Protein 1DVR (pdb70)

CATH classification: 3.40.50.300

InterPro domains:
  IPR000850 Adenylate kinase/UMP-CMP kinase [MF_00235] (7-220)
  IPR000850 Adenylate kinase/UMP-CMP kinase [PR00094] (10-23)
  IPR000850 Adenylate kinase/UMP-CMP kinase [PR00094] (38-52)
  IPR000850 Adenylate kinase/UMP-CMP kinase [PR00094] (88-104)
  IPR000850 Adenylate kinase/UMP-CMP kinase [PR00094] (167-182)
  IPR000850 Adenylate kinase/UMP-CMP kinase [PR00094] (184-198)
  IPR000850 Adenylate kinase/UMP-CMP kinase [PTHR23359] (5-216)
  IPR000850 Adenylate kinase/UMP-CMP kinase [cd01428] (8-211)
  IPR006259 Adenylate kinase subfamily [TIGR01351] (8-218)
  IPR007862 Adenylate kinase, active site lid domain [PF05191] (134-169)
  IPR027417 P-loop containing nucleoside triphosphate hydrolase [G3DSA:3.40.50.300] (1-221)
  IPR027417 P-loop containing nucleoside triphosphate hydrolase [SSF52540] (10-217)
  IPR028587 Adenylate kinase 2 [MF_03168] (1-222)
  IPR033690 Adenylate kinase, conserved site [PS00113] (88-99)

Secondary structure (DSSP, 8-state):
--S--EEEEE--TTSSHHHHHHHHHHHH--EEEEHHHHHHHHHHHT-HHHHHHHHHGGGT----SHHHHHHHHHHHHH-GGGGT-EEEES---SHHHHHHHHHHHHHHT---SEEEEEE--HHHHHHHHHTEEEETTTTEEEETTTB--SBTTB-TTT-PBPB--S---HHHHHHHHHHHHHHHHHHHHHHHHTT-EEEEETTS-HHHHHHHHHHHTT--/--S-EEEEEE--TTS-HHHHHHHHHHHHT-EEEEHHHHHHHHHHTT-HHHHHHHHHHTTT----HHHHHHHHHHHHHH-GGGBTEEEEES---SHHHHHHHHHHHHHHT----EEEEEE--HHHHHHHGGGEEE-TTT--EEETTTB--SBTTB-TTT-PBPB--TT-SHHHHHHHHHHHHHHHHHHHHHHHHTT-EEEEETTS-HHHHHHHHHHHT---

Foldseek 3Di:
DLQFFAEEEAEDPLLQCPVLVVVNCVSRVAAEAELVVLQCVCLVVPDVLVVVQCVACVVVHDRDLCSRLVSVVCCCVPPPSPPRYYYHYDPDQAVVSVVSNQVVCVVVVHGHQAYEYRDDDLVVSLQSLQQWKADVVVGDIAGVPQGNEPDPQAHNPPRDGIHNPRPNDDPVSSVVSVVSCVRCVVVQVVCVVVVHYDYFHSPDRDVVRNVRVVVRSVSD/DFLAAAEEEAEAPQLQPLPQLVVVCVRSVAAEDEQVVLLVVLLVVVDPLNVVQVVQVVVPHHRDLVSSLVSVVVCCVDPPRNPRHYYYYPDDQAPVSLVVNQVVCVVVVNHHQAYEYEDDDVVLRQVQLLFKWAPVPPRRIAGCPQGNAPDDQADNPPRDGTDRDPCSHNVNSVVRVVVRCVRCPVVLVVCVVVPRYDYFHSSDRSVVSNVRVVVSRPRD

Organism: Saccharomyces cerevisiae (strain ATCC 204508 / S288c) (NCBI:txid559292)

Nearest PDB structures (foldseek):
  1dvr-assembly1_B  TM=9.860E-01  e=8.230E-38  Saccharomyces cerevisiae
  3aky-assembly1_A  TM=8.533E-01  e=1.319E-36  Saccharomyces cerevisiae
  2aky-assembly1_A  TM=8.482E-01  e=8.208E-36  Saccharomyces cerevisiae
  2ak2-assembly1_A  TM=9.028E-01  e=6.946E-29  Bos taurus
  3tlx-assembly1_A  TM=8.390E-01  e=1.833E-23  Plasmodium falciparum

Structure (mmCIF, N/CA/C/O backbone):
data_1DVR
#
_entry.id   1DVR
#
_cell.length_a   47.800
_cell.length_b   73.400
_cell.length_c   118.800
_cell.angle_alpha   90.00
_cell.angle_beta   90.00
_cell.angle_gamma   90.00
#
_symmetry.space_group_name_H-M   'P 21 21 21'
#
loop_
_entity.id
_entity.type
_entity.pdbx_description
1 polymer 'ADENYLATE KINASE'
2 non-polymer 'PHOSPHODIFLUOROMETHYLPHOSPHONIC ACID-ADENYLATE ESTER'
3 water water
#
loop_
_atom_site.group_PDB
_atom_site.id
_atom_site.type_symbol
_atom_site.label_atom_id
_atom_site.label_alt_id
_atom_site.label_comp_id
_atom_site.label_asym_id
_atom_site.label_entity_id
_atom_site.label_seq_id
_atom_site.pdbx_PDB_ins_code
_atom_site.Cartn_x
_atom_site.Cartn_y
_atom_site.Cartn_z
_atom_site.occupancy
_atom_site.B_iso_or_equiv
_atom_site.auth_seq_id
_atom_site.auth_comp_id
_atom_site.auth_asym_id
_atom_site.auth_atom_id
_atom_site.pdbx_PDB_model_num
ATOM 1 N N . SER A 1 1 ? 50.711 50.242 -19.175 1.00 56.45 1 SER A N 1
ATOM 2 C CA . SER A 1 1 ? 49.891 51.214 -19.951 1.00 54.94 1 SER A CA 1
ATOM 3 C C . SER A 1 1 ? 49.578 50.582 -21.308 1.00 54.77 1 SER A C 1
ATOM 4 O O . SER A 1 1 ? 50.066 49.481 -21.610 1.00 55.83 1 SER A O 1
ATOM 7 N N . SER A 1 2 ? 48.752 51.271 -22.097 1.00 51.22 2 SER A N 1
ATOM 8 C CA . SER A 1 2 ? 48.316 50.819 -23.416 1.00 45.67 2 SER A CA 1
ATOM 9 C C . SER A 1 2 ? 47.416 49.596 -23.344 1.00 40.67 2 SER A C 1
ATOM 10 O O . SER A 1 2 ? 46.263 49.669 -23.735 1.00 41.68 2 SER A O 1
ATOM 13 N N . GLU A 1 3 ? 47.911 48.490 -22.813 1.00 38.23 3 GLU A N 1
ATOM 14 C CA . GLU A 1 3 ? 47.074 47.308 -22.685 1.00 40.60 3 GLU A CA 1
ATOM 15 C C . GLU A 1 3 ? 46.949 46.859 -21.198 1.00 38.31 3 GLU A C 1
ATOM 16 O O . GLU A 1 3 ? 47.088 45.679 -20.860 1.00 39.40 3 GLU A O 1
ATOM 22 N N . SER A 1 4 ? 46.653 47.821 -20.324 1.00 34.45 4 SER A N 1
ATOM 23 C CA . SER A 1 4 ? 46.475 47.582 -18.886 1.00 30.46 4 SER A CA 1
ATOM 24 C C . SER A 1 4 ? 45.345 48.534 -18.466 1.00 24.85 4 SER A C 1
ATOM 25 O O . SER A 1 4 ? 45.335 49.684 -18.900 1.00 20.96 4 SER A O 1
ATOM 28 N N . ILE A 1 5 ? 44.404 48.079 -17.638 1.00 22.17 5 ILE A N 1
ATOM 29 C CA . ILE A 1 5 ? 43.308 48.962 -17.213 1.00 19.38 5 ILE A CA 1
ATOM 30 C C . ILE A 1 5 ? 42.765 48.682 -15.804 1.00 14.96 5 ILE A C 1
ATOM 31 O O . ILE A 1 5 ? 42.700 47.539 -15.374 1.00 10.88 5 ILE A O 1
ATOM 36 N N . ARG A 1 6 ? 42.434 49.750 -15.083 1.00 13.15 6 ARG A N 1
ATOM 37 C CA . ARG A 1 6 ? 41.841 49.660 -13.751 1.00 13.66 6 ARG A CA 1
ATOM 38 C C . ARG A 1 6 ? 40.684 50.624 -13.895 1.00 14.24 6 ARG A C 1
ATOM 39 O O . ARG A 1 6 ? 40.882 51.826 -14.083 1.00 9.16 6 ARG A O 1
ATOM 47 N N . MET A 1 7 ? 39.479 50.067 -13.865 1.00 16.76 7 MET A N 1
ATOM 48 C CA . MET A 1 7 ? 38.258 50.828 -14.054 1.00 18.57 7 MET A CA 1
ATOM 49 C C . MET A 1 7 ? 37.033 50.213 -13.372 1.00 16.47 7 MET A C 1
ATOM 50 O O . MET A 1 7 ? 37.040 49.062 -12.923 1.00 12.76 7 MET A O 1
ATOM 55 N N . VAL A 1 8 ? 35.964 50.997 -13.396 1.00 16.18 8 VAL A N 1
ATOM 56 C CA . VAL A 1 8 ? 34.672 50.639 -12.844 1.00 16.75 8 VAL A CA 1
ATOM 57 C C . VAL A 1 8 ? 33.721 50.670 -14.049 1.00 14.30 8 VAL A C 1
ATOM 58 O O . VAL A 1 8 ? 33.917 51.480 -14.950 1.00 15.67 8 VAL A O 1
ATOM 62 N N . LEU A 1 9 ? 32.740 49.771 -14.101 1.00 14.87 9 LEU A N 1
ATOM 63 C CA . LEU A 1 9 ? 31.752 49.747 -15.195 1.00 13.95 9 LEU A CA 1
ATOM 64 C C . LEU A 1 9 ? 30.394 49.936 -14.520 1.00 13.45 9 LEU A C 1
ATOM 65 O O . LEU A 1 9 ? 29.866 49.000 -13.933 1.00 19.16 9 LEU A O 1
ATOM 70 N N . ILE A 1 10 ? 29.837 51.141 -14.575 1.00 13.79 10 ILE A N 1
ATOM 71 C CA . ILE A 1 10 ? 28.557 51.399 -13.936 1.00 14.44 10 ILE A CA 1
ATOM 72 C C . ILE A 1 10 ? 27.459 51.639 -14.963 1.00 14.91 10 ILE A C 1
ATOM 73 O O . ILE A 1 10 ? 27.719 52.134 -16.053 1.00 18.41 10 ILE A O 1
ATOM 78 N N . GLY A 1 11 ? 26.243 51.239 -14.626 1.00 11.42 11 GLY A N 1
ATOM 79 C CA . GLY A 1 11 ? 25.141 51.401 -15.535 1.00 11.40 11 GLY A CA 1
ATOM 80 C C . GLY A 1 11 ? 23.987 50.550 -15.060 1.00 13.26 11 GLY A C 1
ATOM 81 O O . GLY A 1 11 ? 24.202 49.481 -14.492 1.00 11.26 11 GLY A O 1
ATOM 82 N N . PRO A 1 12 ? 22.747 50.972 -15.356 1.00 15.13 12 PRO A N 1
ATOM 83 C CA . PRO A 1 12 ? 21.477 50.324 -14.999 1.00 16.32 12 PRO A CA 1
ATOM 84 C C . PRO A 1 12 ? 21.316 48.882 -15.482 1.00 17.04 12 PRO A C 1
ATOM 85 O O . PRO A 1 12 ? 21.931 48.474 -16.463 1.00 16.56 12 PRO A O 1
ATOM 89 N N . PRO A 1 13 ? 20.515 48.073 -14.765 1.00 18.32 13 PRO A N 1
ATOM 90 C CA . PRO A 1 13 ? 20.352 46.708 -15.252 1.00 15.65 13 PRO A CA 1
ATOM 91 C C . PRO A 1 13 ? 19.699 46.838 -16.624 1.00 16.56 13 PRO A C 1
ATOM 92 O O . PRO A 1 13 ? 18.958 47.779 -16.890 1.00 14.43 13 PRO A O 1
ATOM 96 N N . GLY A 1 14 ? 20.004 45.905 -17.502 1.00 18.34 14 GLY A N 1
ATOM 97 C CA . GLY A 1 14 ? 19.493 45.964 -18.852 1.00 19.87 14 GLY A CA 1
ATOM 98 C C . GLY A 1 14 ? 20.321 46.909 -19.714 1.00 19.71 14 GLY A C 1
ATOM 99 O O . GLY A 1 14 ? 20.043 47.035 -20.898 1.00 21.33 14 GLY A O 1
ATOM 100 N N . ALA A 1 15 ? 21.353 47.541 -19.147 1.00 18.22 15 ALA A N 1
ATOM 101 C CA . ALA A 1 15 ? 22.194 48.479 -19.895 1.00 14.46 15 ALA A CA 1
ATOM 102 C C . ALA A 1 15 ? 23.219 47.814 -20.800 1.00 14.88 15 ALA A C 1
ATOM 103 O O . ALA A 1 15 ? 23.569 48.350 -21.856 1.00 17.55 15 ALA A O 1
ATOM 105 N N . GLY A 1 16 ? 23.746 46.678 -20.378 1.00 10.88 16 GLY A N 1
ATOM 106 C CA . GLY A 1 16 ? 24.717 46.006 -21.215 1.00 7.32 16 GLY A CA 1
ATOM 107 C C . GLY A 1 16 ? 26.077 45.750 -20.616 1.00 8.46 16 GLY A C 1
ATOM 108 O O . GLY A 1 16 ? 27.021 45.406 -21.349 1.00 10.13 16 GLY A O 1
ATOM 109 N N . LYS A 1 17 ? 26.193 45.875 -19.298 1.00 9.29 17 LYS A N 1
ATOM 110 C CA . LYS A 1 17 ? 27.476 45.649 -18.635 1.00 11.52 17 LYS A CA 1
ATOM 111 C C . LYS A 1 17 ? 28.025 44.245 -18.898 1.00 11.83 17 LYS A C 1
ATOM 112 O O . LYS A 1 17 ? 29.219 44.089 -19.207 1.00 11.88 17 LYS A O 1
ATOM 118 N N . GLY A 1 18 ? 27.169 43.232 -18.777 1.00 10.65 18 GLY A N 1
ATOM 119 C CA . GLY A 1 18 ? 27.614 41.868 -19.026 1.00 12.99 18 GLY A CA 1
ATOM 120 C C . GLY A 1 18 ? 28.044 41.562 -20.462 1.00 14.24 18 GLY A C 1
ATOM 121 O O . GLY A 1 18 ? 28.942 40.752 -20.683 1.00 16.35 18 GLY A O 1
ATOM 122 N N . THR A 1 19 ? 27.379 42.189 -21.432 1.00 13.72 19 THR A N 1
ATOM 123 C CA . THR A 1 19 ? 27.637 42.012 -22.862 1.00 11.41 19 THR A CA 1
ATOM 124 C C . THR A 1 19 ? 28.959 42.631 -23.334 1.00 8.40 19 THR A C 1
ATOM 125 O O . THR A 1 19 ? 29.605 42.099 -24.215 1.00 11.96 19 THR A O 1
ATOM 129 N N . GLN A 1 20 ? 29.348 43.743 -22.728 1.00 7.63 20 GLN A N 1
ATOM 130 C CA . GLN A 1 20 ? 30.591 44.445 -23.045 1.00 11.43 20 GLN A CA 1
ATOM 131 C C . GLN A 1 20 ? 31.807 43.990 -22.213 1.00 15.20 20 GLN A C 1
ATOM 132 O O . GLN A 1 20 ? 32.951 44.094 -22.674 1.00 15.43 20 GLN A O 1
ATOM 138 N N . ALA A 1 21 ? 31.569 43.512 -20.987 1.00 17.66 21 ALA A N 1
ATOM 139 C CA . ALA A 1 21 ? 32.633 43.066 -20.082 1.00 16.24 21 ALA A CA 1
ATOM 140 C C . ALA A 1 21 ? 33.665 42.130 -20.699 1.00 16.15 21 ALA A C 1
ATOM 141 O O . ALA A 1 21 ? 34.851 42.213 -20.368 1.00 18.60 21 ALA A O 1
ATOM 143 N N . PRO A 1 22 ? 33.233 41.185 -21.547 1.00 15.51 22 PRO A N 1
ATOM 144 C CA . PRO A 1 22 ? 34.260 40.323 -22.126 1.00 16.96 22 PRO A CA 1
ATOM 145 C C . PRO A 1 22 ? 35.181 40.999 -23.177 1.00 22.08 22 PRO A C 1
ATOM 146 O O . PRO A 1 22 ? 36.304 40.547 -23.408 1.00 22.92 22 PRO A O 1
ATOM 150 N N . ASN A 1 23 ? 34.728 42.082 -23.805 1.00 24.52 23 ASN A N 1
ATOM 151 C CA . ASN A 1 23 ? 35.563 42.765 -24.802 1.00 24.75 23 ASN A CA 1
ATOM 152 C C . ASN A 1 23 ? 36.703 43.364 -24.047 1.00 25.42 23 ASN A C 1
ATOM 153 O O . ASN A 1 23 ? 37.866 43.197 -24.407 1.00 24.78 23 ASN A O 1
ATOM 158 N N . LEU A 1 24 ? 36.329 44.082 -22.993 1.00 25.65 24 LEU A N 1
ATOM 159 C CA . LEU A 1 24 ? 37.265 44.750 -22.096 1.00 25.42 24 LEU A CA 1
ATOM 160 C C . LEU A 1 24 ? 38.287 43.743 -21.605 1.00 21.96 24 LEU A C 1
ATOM 161 O O . LEU A 1 24 ? 39.432 44.091 -21.356 1.00 20.69 24 LEU A O 1
ATOM 166 N N . GLN A 1 25 ? 37.848 42.501 -21.439 1.00 22.01 25 GLN A N 1
ATOM 167 C CA . GLN A 1 25 ? 38.723 41.439 -20.979 1.00 19.92 25 GLN A CA 1
ATOM 168 C C . GLN A 1 25 ? 39.694 41.043 -22.066 1.00 19.38 25 GLN A C 1
ATOM 169 O O . GLN A 1 25 ? 40.847 40.754 -21.769 1.00 21.80 25 GLN A O 1
ATOM 175 N N . GLU A 1 26 ? 39.218 40.985 -23.309 1.00 18.31 26 GLU A N 1
ATOM 176 C CA . GLU A 1 26 ? 40.049 40.636 -24.457 1.00 17.81 26 GLU A CA 1
ATOM 177 C C . GLU A 1 26 ? 41.081 41.706 -24.683 1.00 16.32 26 GLU A C 1
ATOM 178 O O . GLU A 1 26 ? 42.282 41.476 -24.697 1.00 20.14 26 GLU A O 1
ATOM 184 N N . ARG A 1 27 ? 40.582 42.906 -24.817 1.00 13.29 27 ARG A N 1
ATOM 185 C CA . ARG A 1 27 ? 41.414 44.050 -25.050 1.00 15.89 27 ARG A CA 1
ATOM 186 C C . ARG A 1 27 ? 42.493 44.238 -23.998 1.00 18.34 27 ARG A C 1
ATOM 187 O O . ARG A 1 27 ? 43.636 44.456 -24.348 1.00 25.38 27 ARG A O 1
ATOM 195 N N . PHE A 1 28 ? 42.135 44.129 -22.723 1.00 19.78 28 PHE A N 1
ATOM 196 C CA . PHE A 1 28 ? 43.066 44.391 -21.620 1.00 22.79 28 PHE A CA 1
ATOM 197 C C . PHE A 1 28 ? 43.632 43.200 -20.870 1.00 25.70 28 PHE A C 1
ATOM 198 O O . PHE A 1 28 ? 44.608 43.346 -20.126 1.00 27.02 28 PHE A O 1
ATOM 206 N N . HIS A 1 29 ? 43.026 42.032 -21.065 1.00 28.73 29 HIS A N 1
ATOM 207 C CA . HIS A 1 29 ? 43.475 40.796 -20.421 1.00 31.21 29 HIS A CA 1
ATOM 208 C C . HIS A 1 29 ? 43.421 40.904 -18.899 1.00 33.14 29 HIS A C 1
ATOM 209 O O . HIS A 1 29 ? 44.154 40.202 -18.178 1.00 34.58 29 HIS A O 1
ATOM 216 N N . ALA A 1 30 ? 42.523 41.770 -18.424 1.00 31.77 30 ALA A N 1
ATOM 217 C CA . ALA A 1 30 ? 42.334 42.025 -16.994 1.00 28.36 30 ALA A CA 1
ATOM 218 C C . ALA A 1 30 ? 41.195 41.189 -16.388 1.00 24.48 30 ALA A C 1
ATOM 219 O O . ALA A 1 30 ? 40.502 40.457 -17.086 1.00 27.27 30 ALA A O 1
ATOM 221 N N . ALA A 1 31 ? 40.997 41.309 -15.088 1.00 22.37 31 ALA A N 1
ATOM 222 C CA . ALA A 1 31 ? 39.964 40.542 -14.417 1.00 20.75 31 ALA A CA 1
ATOM 223 C C . ALA A 1 31 ? 38.644 41.247 -14.333 1.00 18.59 31 ALA A C 1
ATOM 224 O O . ALA A 1 31 ? 38.568 42.459 -14.197 1.00 21.81 31 ALA A O 1
ATOM 226 N N . HIS A 1 32 ? 37.595 40.450 -14.373 1.00 19.02 32 HIS A N 1
ATOM 227 C CA . HIS A 1 32 ? 36.249 40.947 -14.259 1.00 18.19 32 HIS A CA 1
ATOM 228 C C . HIS A 1 32 ? 35.870 40.749 -12.780 1.00 18.53 32 HIS A C 1
ATOM 229 O O . HIS A 1 32 ? 35.824 39.622 -12.284 1.00 21.81 32 HIS A O 1
ATOM 236 N N . LEU A 1 33 ? 35.666 41.838 -12.059 1.00 13.54 33 LEU A N 1
ATOM 237 C CA . LEU A 1 33 ? 35.293 41.741 -10.672 1.00 11.79 33 LEU A CA 1
ATOM 238 C C . LEU A 1 33 ? 33.826 42.105 -10.494 1.00 8.10 33 LEU A C 1
ATOM 239 O O . LEU A 1 33 ? 33.420 43.224 -10.745 1.00 9.26 33 LEU A O 1
ATOM 244 N N . ALA A 1 34 ? 33.021 41.135 -10.117 1.00 10.09 34 ALA A N 1
ATOM 245 C CA . ALA A 1 34 ? 31.608 41.384 -9.878 1.00 13.38 34 ALA A CA 1
ATOM 246 C C . ALA A 1 34 ? 31.513 41.097 -8.395 1.00 16.15 34 ALA A C 1
ATOM 247 O O . ALA A 1 34 ? 31.776 39.971 -7.974 1.00 17.23 34 ALA A O 1
ATOM 249 N N . THR A 1 35 ? 31.232 42.118 -7.592 1.00 21.10 35 THR A N 1
ATOM 250 C CA . THR A 1 35 ? 31.175 41.927 -6.141 1.00 24.29 35 THR A CA 1
ATOM 251 C C . THR A 1 35 ? 30.261 40.783 -5.697 1.00 25.29 35 THR A C 1
ATOM 252 O O . THR A 1 35 ? 30.659 39.978 -4.845 1.00 26.32 35 THR A O 1
ATOM 256 N N . GLY A 1 36 ? 29.087 40.664 -6.322 1.00 21.40 36 GLY A N 1
ATOM 257 C CA . GLY A 1 36 ? 28.166 39.603 -5.961 1.00 20.69 36 GLY A CA 1
ATOM 258 C C . GLY A 1 36 ? 28.851 38.253 -5.954 1.00 20.73 36 GLY A C 1
ATOM 259 O O . GLY A 1 36 ? 28.815 37.530 -4.971 1.00 24.48 36 GLY A O 1
ATOM 260 N N . ASP A 1 37 ? 29.528 37.945 -7.048 1.00 22.90 37 ASP A N 1
ATOM 261 C CA . ASP A 1 37 ? 30.244 36.693 -7.203 1.00 21.73 37 ASP A CA 1
ATOM 262 C C . ASP A 1 37 ? 31.473 36.577 -6.299 1.00 24.39 37 ASP A C 1
ATOM 263 O O . ASP A 1 37 ? 31.846 35.483 -5.848 1.00 23.09 37 ASP A O 1
ATOM 268 N N . MET A 1 38 ? 32.103 37.710 -6.034 1.00 25.20 38 MET A N 1
ATOM 269 C CA . MET A 1 38 ? 33.275 37.749 -5.188 1.00 25.09 38 MET A CA 1
ATOM 270 C C . MET A 1 38 ? 32.869 37.238 -3.787 1.00 26.82 38 MET A C 1
ATOM 271 O O . MET A 1 38 ? 33.402 36.238 -3.282 1.00 26.81 38 MET A O 1
ATOM 276 N N . LEU A 1 39 ? 31.876 37.913 -3.214 1.00 25.53 39 LEU A N 1
ATOM 277 C CA . LEU A 1 39 ? 31.291 37.620 -1.911 1.00 20.87 39 LEU A CA 1
ATOM 278 C C . LEU A 1 39 ? 30.953 36.139 -1.784 1.00 20.46 39 LEU A C 1
ATOM 279 O O . LEU A 1 39 ? 31.513 35.435 -0.939 1.00 26.63 39 LEU A O 1
ATOM 284 N N . ARG A 1 40 ? 30.057 35.655 -2.632 1.00 15.34 40 ARG A N 1
ATOM 285 C CA . ARG A 1 40 ? 29.663 34.260 -2.590 1.00 14.23 40 ARG A CA 1
ATOM 286 C C . ARG A 1 40 ? 30.843 33.301 -2.667 1.00 18.26 40 ARG A C 1
ATOM 287 O O . ARG A 1 40 ? 30.792 32.211 -2.112 1.00 19.57 40 ARG A O 1
ATOM 295 N N . SER A 1 41 ? 31.920 33.697 -3.332 1.00 22.69 41 SER A N 1
ATOM 296 C CA . SER A 1 41 ? 33.083 32.821 -3.455 1.00 24.02 41 SER A CA 1
ATOM 297 C C . SER A 1 41 ? 33.878 32.828 -2.163 1.00 25.93 41 SER A C 1
ATOM 298 O O . SER A 1 41 ? 34.417 31.803 -1.749 1.00 29.92 41 SER A O 1
ATOM 301 N N . GLN A 1 42 ? 33.969 33.988 -1.533 1.00 23.89 42 GLN A N 1
ATOM 302 C CA . GLN A 1 42 ? 34.675 34.115 -0.279 1.00 24.13 42 GLN A CA 1
ATOM 303 C C . GLN A 1 42 ? 33.954 33.216 0.729 1.00 28.42 42 GLN A C 1
ATOM 304 O O . GLN A 1 42 ? 34.554 32.347 1.360 1.00 28.37 42 GLN A O 1
ATOM 310 N N . ILE A 1 43 ? 32.642 33.409 0.833 1.00 31.31 43 ILE A N 1
ATOM 311 C CA . ILE A 1 43 ? 31.782 32.639 1.728 1.00 30.13 43 ILE A CA 1
ATOM 312 C C . ILE A 1 43 ? 32.009 31.145 1.589 1.00 33.64 43 ILE A C 1
ATOM 313 O O . ILE A 1 43 ? 32.268 30.458 2.571 1.00 38.45 43 ILE A O 1
ATOM 318 N N . ALA A 1 44 ? 31.961 30.654 0.361 1.00 37.12 44 ALA A N 1
ATOM 319 C CA . ALA A 1 44 ? 32.132 29.231 0.078 1.00 40.36 44 ALA A CA 1
ATOM 320 C C . ALA A 1 44 ? 33.517 28.662 0.339 1.00 43.26 44 ALA A C 1
ATOM 321 O O . ALA A 1 44 ? 33.663 27.444 0.499 1.00 44.34 44 ALA A O 1
ATOM 323 N N . LYS A 1 45 ? 34.532 29.525 0.353 1.00 45.05 45 LYS A N 1
ATOM 324 C CA . LYS A 1 45 ? 35.908 29.080 0.580 1.00 45.72 45 LYS A CA 1
ATOM 325 C C . LYS A 1 45 ? 36.316 28.925 2.047 1.00 44.00 45 LYS A C 1
ATOM 326 O O . LYS A 1 45 ? 37.397 28.405 2.344 1.00 43.82 45 LYS A O 1
ATOM 332 N N . GLY A 1 46 ? 35.445 29.383 2.947 1.00 43.44 46 GLY A N 1
ATOM 333 C CA . GLY A 1 46 ? 35.680 29.282 4.378 1.00 41.62 46 GLY A CA 1
ATOM 334 C C . GLY A 1 46 ? 36.659 30.284 4.963 1.00 41.92 46 GLY A C 1
ATOM 335 O O . GLY A 1 46 ? 37.412 29.960 5.885 1.00 44.05 46 GLY A O 1
ATOM 336 N N . THR A 1 47 ? 36.656 31.502 4.435 1.00 38.22 47 THR A N 1
ATOM 337 C CA . THR A 1 47 ? 37.557 32.538 4.919 1.00 32.39 47 THR A CA 1
ATOM 338 C C . THR A 1 47 ? 36.890 33.253 6.086 1.00 29.25 47 THR A C 1
ATOM 339 O O . THR A 1 47 ? 35.687 33.125 6.266 1.00 23.93 47 THR A O 1
ATOM 343 N N . GLN A 1 48 ? 37.661 33.993 6.883 1.00 30.86 48 GLN A N 1
ATOM 344 C CA . GLN A 1 48 ? 37.080 34.742 7.994 1.00 32.12 48 GLN A CA 1
ATOM 345 C C . GLN A 1 48 ? 36.112 35.758 7.407 1.00 31.56 48 GLN A C 1
ATOM 346 O O . GLN A 1 48 ? 35.074 36.033 8.014 1.00 35.06 48 GLN A O 1
ATOM 352 N N . LEU A 1 49 ? 36.453 36.321 6.238 1.00 27.02 49 LEU A N 1
ATOM 353 C CA . LEU A 1 49 ? 35.581 37.301 5.570 1.00 23.24 49 LEU A CA 1
ATOM 354 C C . LEU A 1 49 ? 34.337 36.606 5.023 1.00 19.22 49 LEU A C 1
ATOM 355 O O . LEU A 1 49 ? 33.230 37.123 5.109 1.00 20.20 49 LEU A O 1
ATOM 360 N N . GLY A 1 50 ? 34.516 35.409 4.497 1.00 18.04 50 GLY A N 1
ATOM 361 C CA . GLY A 1 50 ? 33.376 34.671 3.989 1.00 22.61 50 GLY A CA 1
ATOM 362 C C . GLY A 1 50 ? 32.459 34.422 5.163 1.00 22.08 50 GLY A C 1
ATOM 363 O O . GLY A 1 50 ? 31.265 34.711 5.125 1.00 22.09 50 GLY A O 1
ATOM 364 N N . LEU A 1 51 ? 33.062 33.950 6.244 1.00 25.94 51 LEU A N 1
ATOM 365 C CA . LEU A 1 51 ? 32.366 33.664 7.483 1.00 26.54 51 LEU A CA 1
ATOM 366 C C . LEU A 1 51 ? 31.564 34.884 7.991 1.00 27.11 51 LEU A C 1
ATOM 367 O O . LEU A 1 51 ? 30.366 34.765 8.266 1.00 28.36 51 LEU A O 1
ATOM 372 N N . GLU A 1 52 ? 32.186 36.059 8.066 1.00 26.29 52 GLU A N 1
ATOM 373 C CA . GLU A 1 52 ? 31.471 37.262 8.530 1.00 31.25 52 GLU A CA 1
ATOM 374 C C . GLU A 1 52 ? 30.353 37.749 7.617 1.00 34.87 52 GLU A C 1
ATOM 375 O O . GLU A 1 52 ? 29.307 38.204 8.094 1.00 33.96 52 GLU A O 1
ATOM 381 N N . ALA A 1 53 ? 30.592 37.706 6.307 1.00 39.04 53 ALA A N 1
ATOM 382 C CA . ALA A 1 53 ? 29.588 38.133 5.330 1.00 40.96 53 ALA A CA 1
ATOM 383 C C . ALA A 1 53 ? 28.380 37.207 5.413 1.00 41.92 53 ALA A C 1
ATOM 384 O O . ALA A 1 53 ? 27.248 37.687 5.485 1.00 45.12 53 ALA A O 1
ATOM 386 N N . LYS A 1 54 ? 28.632 35.894 5.469 1.00 42.01 54 LYS A N 1
ATOM 387 C CA . LYS A 1 54 ? 27.567 34.896 5.559 1.00 42.00 54 LYS A CA 1
ATOM 388 C C . LYS A 1 54 ? 26.880 34.869 6.910 1.00 41.60 54 LYS A C 1
ATOM 389 O O . LYS A 1 54 ? 25.962 34.094 7.122 1.00 44.10 54 LYS A O 1
ATOM 395 N N . LYS A 1 55 ? 27.372 35.657 7.847 1.00 40.37 55 LYS A N 1
ATOM 396 C CA . LYS A 1 55 ? 26.750 35.728 9.147 1.00 40.85 55 LYS A CA 1
ATOM 397 C C . LYS A 1 55 ? 25.826 36.937 9.117 1.00 43.01 55 LYS A C 1
ATOM 398 O O . LYS A 1 55 ? 24.663 36.851 9.488 1.00 44.87 55 LYS A O 1
ATOM 404 N N . ILE A 1 56 ? 26.336 38.051 8.608 1.00 45.36 56 ILE A N 1
ATOM 405 C CA . ILE A 1 56 ? 25.569 39.284 8.523 1.00 46.07 56 ILE A CA 1
ATOM 406 C C . ILE A 1 56 ? 24.304 39.124 7.691 1.00 50.51 56 ILE A C 1
ATOM 407 O O . ILE A 1 56 ? 23.192 39.204 8.220 1.00 51.41 56 ILE A O 1
ATOM 412 N N . MET A 1 57 ? 24.479 38.924 6.386 1.00 52.57 57 MET A N 1
ATOM 413 C CA . MET A 1 57 ? 23.353 38.774 5.469 1.00 55.38 57 MET A CA 1
ATOM 414 C C . MET A 1 57 ? 22.460 37.539 5.676 1.00 58.16 57 MET A C 1
ATOM 415 O O . MET A 1 57 ? 21.240 37.651 5.574 1.00 60.20 57 MET A O 1
ATOM 420 N N . ASP A 1 58 ? 23.055 36.380 5.980 1.00 61.02 58 ASP A N 1
ATOM 421 C CA . ASP A 1 58 ? 22.326 35.108 6.229 1.00 60.91 58 ASP A CA 1
ATOM 422 C C . ASP A 1 58 ? 21.386 35.219 7.448 1.00 61.61 58 ASP A C 1
ATOM 423 O O . ASP A 1 58 ? 20.698 34.269 7.837 1.00 58.92 58 ASP A O 1
ATOM 428 N N . GLN A 1 59 ? 21.384 36.405 8.044 1.00 64.03 59 GLN A N 1
ATOM 429 C CA . GLN A 1 59 ? 20.514 36.741 9.154 1.00 67.56 59 GLN A CA 1
ATOM 430 C C . GLN A 1 59 ? 19.725 37.951 8.613 1.00 69.24 59 GLN A C 1
ATOM 431 O O . GLN A 1 59 ? 19.518 38.949 9.313 1.00 71.17 59 GLN A O 1
ATOM 437 N N . GLY A 1 60 ? 19.348 37.856 7.332 1.00 69.75 60 GLY A N 1
ATOM 438 C CA . GLY A 1 60 ? 18.595 38.898 6.647 1.00 68.25 60 GLY A CA 1
ATOM 439 C C . GLY A 1 60 ? 19.216 40.271 6.785 1.00 67.43 60 GLY A C 1
ATOM 440 O O . GLY A 1 60 ? 18.508 41.272 6.925 1.00 68.54 60 GLY A O 1
ATOM 441 N N . GLY A 1 61 ? 20.539 40.326 6.705 1.00 66.01 61 GLY A N 1
ATOM 442 C CA . GLY A 1 61 ? 21.217 41.589 6.871 1.00 62.52 61 GLY A CA 1
ATOM 443 C C . GLY A 1 61 ? 21.956 42.091 5.663 1.00 60.79 61 GLY A C 1
ATOM 444 O O . GLY A 1 61 ? 22.003 41.441 4.617 1.00 55.65 61 GLY A O 1
ATOM 445 N N . LEU A 1 62 ? 22.560 43.261 5.853 1.00 62.46 62 LEU A N 1
ATOM 446 C CA . LEU A 1 62 ? 23.338 43.956 4.834 1.00 64.29 62 LEU A CA 1
ATOM 447 C C . LEU A 1 62 ? 24.844 43.906 5.157 1.00 64.20 62 LEU A C 1
ATOM 448 O O . LEU A 1 62 ? 25.291 44.403 6.199 1.00 64.70 62 LEU A O 1
ATOM 453 N N . VAL A 1 63 ? 25.615 43.300 4.252 1.00 62.91 63 VAL A N 1
ATOM 454 C CA . VAL A 1 63 ? 27.063 43.141 4.394 1.00 59.17 63 VAL A CA 1
ATOM 455 C C . VAL A 1 63 ? 27.852 44.457 4.364 1.00 59.73 63 VAL A C 1
ATOM 456 O O . VAL A 1 63 ? 28.047 45.042 3.302 1.00 61.95 63 VAL A O 1
ATOM 460 N N . SER A 1 64 ? 28.316 44.883 5.539 1.00 59.84 64 SER A N 1
ATOM 461 C CA . SER A 1 64 ? 29.109 46.113 5.772 1.00 59.70 64 SER A CA 1
ATOM 462 C C . SER A 1 64 ? 29.295 47.170 4.677 1.00 59.47 64 SER A C 1
ATOM 463 O O . SER A 1 64 ? 28.348 47.859 4.284 1.00 63.25 64 SER A O 1
ATOM 466 N N . ASP A 1 65 ? 30.548 47.314 4.247 1.00 54.67 65 ASP A N 1
ATOM 467 C CA . ASP A 1 65 ? 31.014 48.273 3.247 1.00 48.24 65 ASP A CA 1
ATOM 468 C C . ASP A 1 65 ? 32.496 47.942 3.247 1.00 44.57 65 ASP A C 1
ATOM 469 O O . ASP A 1 65 ? 33.129 47.726 2.219 1.00 44.04 65 ASP A O 1
ATOM 474 N N . ASP A 1 66 ? 33.006 47.811 4.460 1.00 41.22 66 ASP A N 1
ATOM 475 C CA . ASP A 1 66 ? 34.394 47.498 4.703 1.00 37.36 66 ASP A CA 1
ATOM 476 C C . ASP A 1 66 ? 34.671 46.051 4.327 1.00 34.46 66 ASP A C 1
ATOM 477 O O . ASP A 1 66 ? 35.690 45.759 3.722 1.00 35.89 66 ASP A O 1
ATOM 482 N N . ILE A 1 67 ? 33.741 45.154 4.639 1.00 31.76 67 ILE A N 1
ATOM 483 C CA . ILE A 1 67 ? 33.918 43.747 4.293 1.00 31.39 67 ILE A CA 1
ATOM 484 C C . ILE A 1 67 ? 34.081 43.642 2.772 1.00 30.88 67 ILE A C 1
ATOM 485 O O . ILE A 1 67 ? 34.846 42.816 2.281 1.00 32.62 67 ILE A O 1
ATOM 490 N N . MET A 1 68 ? 33.401 44.535 2.053 1.00 30.62 68 MET A N 1
ATOM 491 C CA . MET A 1 68 ? 33.420 44.591 0.590 1.00 28.04 68 MET A CA 1
ATOM 492 C C . MET A 1 68 ? 34.776 45.014 0.089 1.00 25.13 68 MET A C 1
ATOM 493 O O . MET A 1 68 ? 35.463 44.251 -0.570 1.00 25.83 68 MET A O 1
ATOM 498 N N . VAL A 1 69 ? 35.158 46.242 0.404 1.00 22.58 69 VAL A N 1
ATOM 499 C CA . VAL A 1 69 ? 36.436 46.765 -0.027 1.00 22.49 69 VAL A CA 1
ATOM 500 C C . VAL A 1 69 ? 37.590 45.841 0.332 1.00 25.93 69 VAL A C 1
ATOM 501 O O . VAL A 1 69 ? 38.429 45.558 -0.513 1.00 29.31 69 VAL A O 1
ATOM 505 N N . ASN A 1 70 ? 37.603 45.345 1.568 1.00 28.73 70 ASN A N 1
ATOM 506 C CA . ASN A 1 70 ? 38.630 44.409 2.051 1.00 29.78 70 ASN A CA 1
ATOM 507 C C . ASN A 1 70 ? 38.608 43.109 1.270 1.00 27.97 70 ASN A C 1
ATOM 508 O O . ASN A 1 70 ? 39.608 42.407 1.199 1.00 30.82 70 ASN A O 1
ATOM 513 N N . MET A 1 71 ? 37.441 42.749 0.761 1.00 26.17 71 MET A N 1
ATOM 5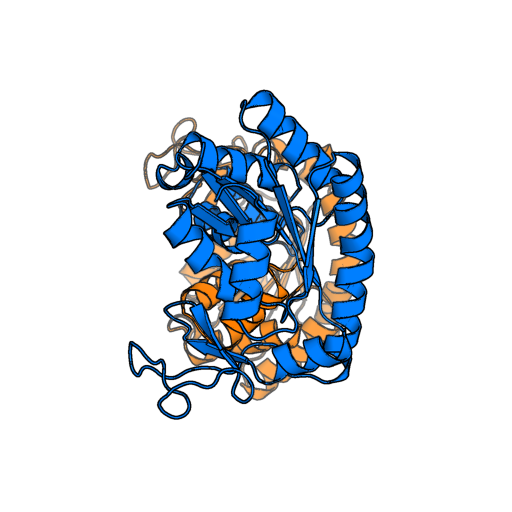14 C CA . MET A 1 71 ? 37.302 41.541 -0.026 1.00 26.37 71 MET A CA 1
ATOM 515 C C . MET A 1 71 ? 37.839 41.814 -1.448 1.00 25.20 71 MET A C 1
ATOM 516 O O . MET A 1 71 ? 38.387 40.920 -2.096 1.00 24.10 71 MET A O 1
ATOM 521 N N . ILE A 1 72 ? 37.690 43.056 -1.913 1.00 24.78 72 ILE A N 1
ATOM 522 C CA . ILE A 1 72 ? 38.180 43.486 -3.234 1.00 25.17 72 ILE A CA 1
ATOM 523 C C . ILE A 1 72 ? 39.702 43.563 -3.141 1.00 24.97 72 ILE A C 1
ATOM 524 O O . ILE A 1 72 ? 40.423 43.128 -4.035 1.00 25.23 72 ILE A O 1
ATOM 529 N N . LYS A 1 73 ? 40.171 44.138 -2.040 1.00 24.63 73 LYS A N 1
ATOM 530 C CA . LYS A 1 73 ? 41.588 44.265 -1.749 1.00 24.09 73 LYS A CA 1
ATOM 531 C C . LYS A 1 73 ? 42.207 42.858 -1.743 1.00 22.77 73 LYS A C 1
ATOM 532 O O . LYS A 1 73 ? 43.347 42.688 -2.142 1.00 23.21 73 LYS A O 1
ATOM 538 N N . ASP A 1 74 ? 41.466 41.849 -1.293 1.00 21.53 74 ASP A N 1
ATOM 539 C CA . ASP A 1 74 ? 41.987 40.482 -1.307 1.00 22.36 74 ASP A CA 1
ATOM 540 C C . ASP A 1 74 ? 42.141 40.015 -2.760 1.00 23.11 74 ASP A C 1
ATOM 541 O O . ASP A 1 74 ? 43.103 39.328 -3.112 1.00 23.34 74 ASP A O 1
ATOM 546 N N . GLU A 1 75 ? 41.163 40.356 -3.592 1.00 23.08 75 GLU A N 1
ATOM 547 C CA . GLU A 1 75 ? 41.205 40.012 -5.004 1.00 19.67 75 GLU A CA 1
ATOM 548 C C . GLU A 1 75 ? 42.463 40.580 -5.605 1.00 19.72 75 GLU A C 1
ATOM 549 O O . GLU A 1 75 ? 43.288 39.848 -6.139 1.00 14.13 75 GLU A O 1
ATOM 555 N N . LEU A 1 76 ? 42.598 41.900 -5.498 1.00 20.28 76 LEU A N 1
ATOM 556 C CA . LEU A 1 76 ? 43.754 42.608 -6.034 1.00 24.92 76 LEU A CA 1
ATOM 557 C C . 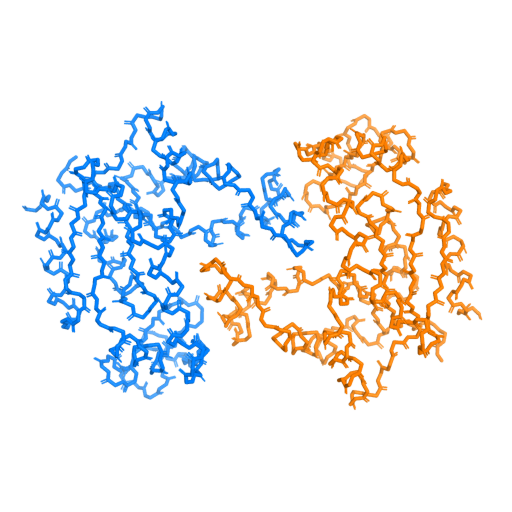LEU A 1 76 ? 45.076 42.037 -5.547 1.00 28.44 76 LEU A C 1
ATOM 558 O O . LEU A 1 76 ? 45.860 41.540 -6.342 1.00 33.84 76 LEU A O 1
ATOM 563 N N . THR A 1 77 ? 45.305 42.071 -4.241 1.00 31.14 77 THR A N 1
ATOM 564 C CA . THR A 1 77 ? 46.549 41.574 -3.675 1.00 36.43 77 THR A CA 1
ATOM 565 C C . THR A 1 77 ? 46.912 40.155 -4.091 1.00 40.55 77 THR A C 1
ATOM 566 O O . THR A 1 77 ? 48.037 39.901 -4.563 1.00 41.36 77 THR A O 1
ATOM 570 N N . ASN A 1 78 ? 45.944 39.249 -3.939 1.00 41.73 78 ASN A N 1
ATOM 571 C CA . ASN A 1 78 ? 46.168 37.830 -4.182 1.00 41.28 78 ASN A CA 1
ATOM 572 C C . ASN A 1 78 ? 45.620 37.136 -5.408 1.00 43.55 78 ASN A C 1
ATOM 573 O O . ASN A 1 78 ? 45.826 35.932 -5.562 1.00 46.82 78 ASN A O 1
ATOM 578 N N . ASN A 1 79 ? 44.884 37.832 -6.259 1.00 45.78 79 ASN A N 1
ATOM 579 C CA . ASN A 1 79 ? 44.380 37.161 -7.446 1.00 45.54 79 ASN A CA 1
ATOM 580 C C . ASN A 1 79 ? 45.250 37.548 -8.643 1.00 46.66 79 ASN A C 1
ATOM 581 O O . ASN A 1 79 ? 45.518 38.732 -8.878 1.00 47.68 79 ASN A O 1
ATOM 586 N N . PRO A 1 80 ? 45.770 36.541 -9.370 1.00 46.42 80 PRO A N 1
ATOM 587 C CA . PRO A 1 80 ? 46.624 36.714 -10.550 1.00 43.41 80 PRO A CA 1
ATOM 588 C C . PRO A 1 80 ? 45.906 37.450 -11.673 1.00 42.25 80 PRO A C 1
ATOM 589 O O . PRO A 1 80 ? 46.492 38.279 -12.375 1.00 43.53 80 PRO A O 1
ATOM 593 N N . ALA A 1 81 ? 44.629 37.141 -11.844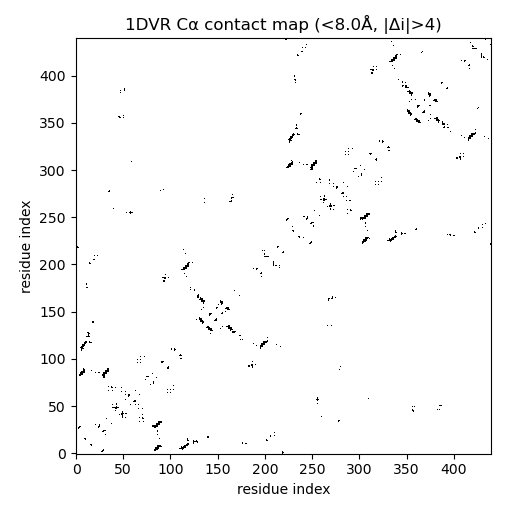 1.00 39.92 81 ALA A N 1
ATOM 594 C CA . ALA A 1 81 ? 43.856 37.764 -12.893 1.00 38.71 81 ALA A CA 1
ATOM 595 C C . ALA A 1 81 ? 43.866 39.267 -12.697 1.00 39.35 81 ALA A C 1
ATOM 596 O O . ALA A 1 81 ? 43.843 40.015 -13.673 1.00 40.77 81 ALA A O 1
ATOM 598 N N . CYS A 1 82 ? 44.027 39.698 -11.445 1.00 39.24 82 CYS A N 1
ATOM 599 C CA . CYS A 1 82 ? 44.039 41.120 -11.094 1.00 39.20 82 CYS A CA 1
ATOM 600 C C . CYS A 1 82 ? 45.388 41.818 -11.134 1.00 39.56 82 CYS A C 1
ATOM 601 O O . CYS A 1 82 ? 45.548 42.877 -10.535 1.00 40.42 82 CYS A O 1
ATOM 604 N N . LYS A 1 83 ? 46.355 41.241 -11.840 1.00 43.88 83 LYS A N 1
ATOM 605 C CA . LYS A 1 83 ? 47.684 41.855 -11.961 1.00 47.27 83 LYS A CA 1
ATOM 606 C C . LYS A 1 83 ? 47.871 42.636 -13.276 1.00 48.46 83 LYS A C 1
ATOM 607 O O . LYS A 1 83 ? 48.905 43.278 -13.488 1.00 49.27 83 LYS A O 1
ATOM 613 N N . ASN A 1 84 ? 46.860 42.566 -14.149 1.00 49.86 84 ASN A N 1
ATOM 614 C CA . ASN A 1 84 ? 46.835 43.285 -15.438 1.00 50.31 84 ASN A CA 1
ATOM 615 C C . ASN A 1 84 ? 46.078 44.594 -15.154 1.00 46.92 84 ASN A C 1
ATOM 616 O O . ASN A 1 84 ? 46.434 45.684 -15.611 1.00 48.04 84 ASN A O 1
ATOM 621 N N . GLY A 1 85 ? 44.985 44.421 -14.426 1.00 43.37 85 GLY A N 1
ATOM 622 C CA . GLY A 1 85 ? 44.100 45.494 -14.037 1.00 38.29 85 GLY A CA 1
ATOM 623 C C . GLY A 1 85 ? 42.808 44.802 -13.634 1.00 33.51 85 GLY A C 1
ATOM 624 O O . GLY A 1 85 ? 42.789 43.581 -13.455 1.00 33.70 85 GLY A O 1
ATOM 625 N N . PHE A 1 86 ? 41.722 45.545 -13.492 1.00 29.04 86 PHE A N 1
ATOM 626 C CA . PHE A 1 86 ? 40.465 44.926 -13.116 1.00 24.24 86 PHE A CA 1
ATOM 627 C C . PHE A 1 86 ? 39.312 45.724 -13.675 1.00 23.63 86 PHE A C 1
ATOM 628 O O . PHE A 1 86 ? 39.396 46.939 -13.834 1.00 23.29 86 PHE A O 1
ATOM 636 N N . ILE A 1 87 ? 38.235 45.035 -13.998 1.00 22.52 87 ILE A N 1
ATOM 637 C CA . ILE A 1 87 ? 37.065 45.695 -14.537 1.00 22.01 87 ILE A CA 1
ATOM 638 C C . ILE A 1 87 ? 36.068 45.466 -13.430 1.00 21.31 87 ILE A C 1
ATOM 639 O O . ILE A 1 87 ? 35.539 44.370 -13.253 1.00 23.96 87 ILE A O 1
ATOM 644 N N . LEU A 1 88 ? 35.938 46.472 -12.589 1.00 19.23 88 LEU A N 1
ATOM 645 C CA . LEU A 1 88 ? 35.049 46.392 -11.456 1.00 18.96 88 LEU A CA 1
ATOM 646 C C . LEU A 1 88 ? 33.627 46.661 -11.931 1.00 19.47 88 LEU A C 1
ATOM 647 O O . LEU A 1 88 ? 33.346 47.699 -12.518 1.00 20.11 88 LEU A O 1
ATOM 652 N N . VAL A 1 89 ? 32.722 45.736 -11.668 1.00 19.36 89 VAL A N 1
ATOM 653 C CA . VAL A 1 89 ? 31.359 45.907 -12.122 1.00 23.39 89 VAL A CA 1
ATOM 654 C C . VAL A 1 89 ? 30.368 45.779 -10.994 1.00 25.29 89 VAL A C 1
ATOM 655 O O . VAL A 1 89 ? 30.374 44.777 -10.282 1.00 28.58 89 VAL A O 1
ATOM 659 N N . GLY A 1 90 ? 29.510 46.783 -10.831 1.00 27.71 90 GLY A N 1
ATOM 660 C CA . GLY A 1 90 ? 28.510 46.726 -9.771 1.00 29.56 90 GLY A CA 1
ATOM 661 C C . GLY A 1 90 ? 28.982 47.082 -8.366 1.00 31.02 90 GLY A C 1
ATOM 662 O O . GLY A 1 90 ? 28.556 46.500 -7.341 1.00 30.44 90 GLY A O 1
ATOM 663 N N . PHE A 1 91 ? 29.898 48.038 -8.333 1.00 30.24 91 PHE A N 1
ATOM 664 C CA . PHE A 1 91 ? 30.470 48.576 -7.105 1.00 28.50 91 PHE A CA 1
ATOM 665 C C . PHE A 1 91 ? 31.310 49.721 -7.657 1.00 28.45 91 PHE A C 1
ATOM 666 O O . PHE A 1 91 ? 31.819 49.629 -8.783 1.00 26.66 91 PHE A O 1
ATOM 674 N N . PRO A 1 92 ? 31.304 50.868 -6.969 1.00 26.85 92 PRO A N 1
ATOM 675 C CA . PRO A 1 92 ? 30.540 51.076 -5.741 1.00 24.68 92 PRO A CA 1
ATOM 676 C C . PRO A 1 92 ? 29.063 51.308 -6.059 1.00 25.98 92 PRO A C 1
ATOM 677 O O . PRO A 1 92 ? 28.671 51.354 -7.222 1.00 26.78 92 PRO A O 1
ATOM 681 N N . ARG A 1 93 ? 28.245 51.438 -5.028 1.00 26.63 93 ARG A N 1
ATOM 682 C CA . ARG A 1 93 ? 26.825 51.684 -5.211 1.00 28.27 93 ARG A CA 1
ATOM 683 C C . ARG A 1 93 ? 26.353 52.832 -4.311 1.00 30.63 93 ARG A C 1
ATOM 684 O O . ARG A 1 93 ? 25.277 53.387 -4.529 1.00 32.40 93 ARG A O 1
ATOM 692 N N . THR A 1 94 ? 27.143 53.156 -3.282 1.00 30.39 94 THR A N 1
ATOM 693 C CA . THR A 1 94 ? 26.859 54.282 -2.382 1.00 31.52 94 THR A CA 1
ATOM 694 C C . THR A 1 94 ? 28.118 55.165 -2.402 1.00 30.67 94 THR A C 1
ATOM 695 O O . THR A 1 94 ? 29.152 54.783 -2.961 1.00 27.29 94 THR A O 1
ATOM 699 N N . ILE A 1 95 ? 28.047 56.336 -1.784 1.00 30.87 95 ILE A N 1
ATOM 700 C CA . ILE A 1 95 ? 29.198 57.236 -1.762 1.00 30.31 95 ILE A CA 1
ATOM 701 C C . ILE A 1 95 ? 30.267 56.816 -0.765 1.00 29.22 95 ILE A C 1
ATOM 702 O O . ILE A 1 95 ? 31.470 57.004 -0.993 1.00 28.56 95 ILE A O 1
ATOM 707 N N . PRO A 1 96 ? 29.840 56.303 0.388 1.00 28.52 96 PRO A N 1
ATOM 708 C CA . PRO A 1 96 ? 30.828 55.876 1.372 1.00 26.97 96 PRO A CA 1
ATOM 709 C C . PRO A 1 96 ? 31.652 54.789 0.727 1.00 23.44 96 PRO A C 1
ATOM 710 O O . PRO A 1 96 ? 32.863 54.826 0.777 1.00 26.58 96 PRO A O 1
ATOM 714 N N . GLN A 1 97 ? 30.983 53.861 0.060 1.00 22.63 97 GLN A N 1
ATOM 715 C CA . GLN A 1 97 ? 31.667 52.784 -0.635 1.00 22.15 97 GLN A CA 1
ATOM 716 C C . GLN A 1 97 ? 32.663 53.338 -1.660 1.00 22.51 97 GLN A C 1
ATOM 717 O O . GLN A 1 97 ? 33.750 52.782 -1.840 1.00 22.82 97 GLN A O 1
ATOM 723 N N . ALA A 1 98 ? 32.300 54.433 -2.325 1.00 23.00 98 ALA A N 1
ATOM 724 C CA . ALA A 1 98 ? 33.182 55.028 -3.330 1.00 22.29 98 ALA A CA 1
ATOM 725 C C . ALA A 1 98 ? 34.382 55.661 -2.655 1.00 21.35 98 ALA A C 1
ATOM 726 O O . ALA A 1 98 ? 35.518 55.505 -3.122 1.00 21.81 98 ALA A O 1
ATOM 728 N N . GLU A 1 99 ? 34.137 56.344 -1.540 1.00 20.32 99 GLU A N 1
ATOM 729 C CA . GLU A 1 99 ? 35.211 56.984 -0.791 1.00 18.18 99 GLU A CA 1
ATOM 730 C C . GLU A 1 99 ? 36.157 55.939 -0.228 1.00 19.09 99 GLU A C 1
ATOM 731 O O . GLU A 1 99 ? 37.371 56.129 -0.265 1.00 22.29 99 GLU A O 1
ATOM 737 N N . LYS A 1 100 ? 35.603 54.827 0.266 1.00 20.28 100 LYS A N 1
ATOM 738 C CA . LYS A 1 100 ? 36.388 53.735 0.854 1.00 19.23 100 LYS A CA 1
ATOM 739 C C . LYS A 1 100 ? 37.169 52.960 -0.184 1.00 18.30 100 LYS A C 1
ATOM 740 O O . LYS A 1 100 ? 38.318 52.586 0.057 1.00 23.52 100 LYS A O 1
ATOM 746 N N . LEU A 1 101 ? 36.544 52.711 -1.332 1.00 20.01 101 LEU A N 1
ATOM 747 C CA . LEU A 1 101 ? 37.195 52.028 -2.457 1.00 19.16 101 LEU A CA 1
ATOM 748 C C . LEU A 1 101 ? 38.395 52.883 -2.940 1.00 19.17 101 LEU A C 1
ATOM 749 O O . LEU A 1 101 ? 39.481 52.364 -3.225 1.00 21.56 101 LEU A O 1
ATOM 754 N N . ASP A 1 102 ? 38.180 54.193 -3.042 1.00 19.19 102 ASP A N 1
ATOM 755 C CA . ASP A 1 102 ? 39.223 55.137 -3.450 1.00 20.77 102 ASP A CA 1
ATOM 756 C C . ASP A 1 102 ? 40.378 55.152 -2.461 1.00 22.28 102 ASP A C 1
ATOM 757 O O . ASP A 1 102 ? 41.541 55.085 -2.854 1.00 24.63 102 ASP A O 1
ATOM 762 N N . GLN A 1 103 ? 40.045 55.251 -1.174 1.00 24.11 103 GLN A N 1
ATOM 763 C CA . GLN A 1 103 ? 41.033 55.297 -0.107 1.00 23.05 103 GLN A CA 1
ATOM 764 C C . GLN A 1 103 ? 41.908 54.046 -0.106 1.00 21.31 103 GLN A C 1
ATOM 765 O O . GLN A 1 103 ? 43.126 54.135 0.024 1.00 23.58 103 GLN A O 1
ATOM 771 N N . MET A 1 104 ? 41.320 52.877 -0.284 1.00 20.20 104 MET A N 1
ATOM 772 C CA . MET A 1 104 ? 42.152 51.680 -0.310 1.00 21.42 104 MET A CA 1
ATOM 773 C C . MET A 1 104 ? 43.036 51.624 -1.558 1.00 20.13 104 MET A C 1
ATOM 774 O O . MET A 1 104 ? 44.212 51.298 -1.463 1.00 22.46 104 MET A O 1
ATOM 779 N N . LEU A 1 105 ? 42.484 51.950 -2.725 1.00 21.54 105 LEU A N 1
ATOM 780 C CA . LEU A 1 105 ? 43.273 51.908 -3.960 1.00 23.42 105 LEU A CA 1
ATOM 781 C C . LEU A 1 105 ? 44.403 52.907 -3.859 1.00 26.05 105 LEU A C 1
ATOM 782 O O . LEU A 1 105 ? 45.475 52.679 -4.382 1.00 24.68 105 LEU A O 1
ATOM 787 N N . LYS A 1 106 ? 44.162 53.995 -3.137 1.00 31.80 106 LYS A N 1
ATOM 788 C CA . LYS A 1 106 ? 45.162 55.039 -2.904 1.00 35.78 106 LYS A CA 1
ATOM 789 C C . LYS A 1 106 ? 46.334 54.478 -2.099 1.00 38.76 106 LYS A C 1
ATOM 790 O O . LYS A 1 106 ? 47.499 54.749 -2.416 1.00 40.50 106 LYS A O 1
ATOM 796 N N . GLU A 1 107 ? 46.006 53.726 -1.042 1.00 39.53 107 GLU A N 1
ATOM 797 C CA . GLU A 1 107 ? 46.995 53.093 -0.154 1.00 39.89 107 GLU A CA 1
ATOM 798 C C . GLU A 1 107 ? 47.739 51.989 -0.857 1.00 36.54 107 GLU A C 1
ATOM 799 O O . GLU A 1 107 ? 48.935 51.788 -0.632 1.00 32.44 107 GLU A O 1
ATOM 805 N N . GLN A 1 108 ? 46.983 51.273 -1.685 1.00 35.09 108 GLN A N 1
ATOM 806 C CA . GLN A 1 108 ? 47.460 50.152 -2.492 1.00 35.49 108 GLN A CA 1
ATOM 807 C C . GLN A 1 108 ? 48.498 50.608 -3.539 1.00 34.14 108 GLN A C 1
ATOM 808 O O . GLN A 1 108 ? 49.498 49.922 -3.782 1.00 34.69 108 GLN A O 1
ATOM 814 N N . GLY A 1 109 ? 48.240 51.768 -4.145 1.00 33.00 109 GLY A N 1
ATOM 815 C CA . GLY A 1 109 ? 49.102 52.323 -5.172 1.00 29.90 109 GLY A CA 1
ATOM 816 C C . GLY A 1 109 ? 48.500 52.177 -6.566 1.00 31.22 109 GLY A C 1
ATOM 817 O O . GLY A 1 109 ? 49.096 52.608 -7.561 1.00 33.39 109 GLY A O 1
ATOM 818 N N . THR A 1 110 ? 47.304 51.595 -6.650 1.00 29.32 110 THR A N 1
ATOM 819 C CA . THR A 1 110 ? 46.639 51.384 -7.936 1.00 24.35 110 THR A CA 1
ATOM 820 C C . THR A 1 110 ? 45.235 51.957 -8.008 1.00 20.78 110 THR A C 1
ATOM 821 O O . THR A 1 110 ? 44.245 51.248 -7.827 1.00 21.57 110 THR A O 1
ATOM 825 N N . PRO A 1 111 ? 45.132 53.265 -8.212 1.00 17.03 111 PRO A N 1
ATOM 826 C CA . PRO A 1 111 ? 43.826 53.921 -8.304 1.00 17.31 111 PRO A CA 1
ATOM 827 C C . PRO A 1 111 ? 43.137 53.758 -9.679 1.00 18.90 111 PRO A C 1
ATOM 828 O O . PRO A 1 111 ? 43.788 53.515 -10.693 1.00 22.92 111 PRO A O 1
ATOM 832 N N . LEU A 1 112 ? 41.813 53.867 -9.697 1.00 17.34 112 LEU A N 1
ATOM 833 C CA . LEU A 1 112 ? 41.035 53.725 -10.915 1.00 14.73 112 LEU A CA 1
ATOM 834 C C . LEU A 1 112 ? 41.452 54.712 -11.969 1.00 13.04 112 LEU A C 1
ATOM 835 O O . LEU A 1 112 ? 41.646 55.882 -11.687 1.00 14.90 112 LEU A O 1
ATOM 840 N N . GLU A 1 113 ? 41.584 54.233 -13.193 1.00 13.80 113 GLU A N 1
ATOM 841 C CA . GLU A 1 113 ? 41.945 55.091 -14.298 1.00 13.15 113 GLU A CA 1
ATOM 842 C C . GLU A 1 113 ? 40.703 55.672 -14.943 1.00 15.35 113 GLU A C 1
ATOM 843 O O . GLU A 1 113 ? 40.754 56.790 -15.454 1.00 20.05 113 GLU A O 1
ATOM 849 N N . LYS A 1 114 ? 39.574 54.966 -14.843 1.00 13.62 114 LYS A N 1
ATOM 850 C CA . LYS A 1 114 ? 38.338 55.409 -15.489 1.00 9.07 114 LYS A CA 1
ATOM 851 C C . LYS A 1 114 ? 37.084 54.850 -14.832 1.00 5.37 114 LYS A C 1
ATOM 852 O O . LYS A 1 114 ? 37.109 53.785 -14.224 1.00 9.55 114 LYS A O 1
ATOM 858 N N . ALA A 1 115 ? 35.983 55.568 -14.941 1.00 2.35 115 ALA A N 1
ATOM 859 C CA . ALA A 1 115 ? 34.709 55.065 -14.446 1.00 5.34 115 ALA A CA 1
ATOM 860 C C . ALA A 1 115 ? 33.789 55.231 -15.682 1.00 10.60 115 ALA A C 1
ATOM 861 O O . ALA A 1 115 ? 33.578 56.349 -16.155 1.00 12.11 115 ALA A O 1
ATOM 863 N N . ILE A 1 116 ? 33.328 54.124 -16.264 1.00 9.74 116 ILE A N 1
ATOM 864 C CA . ILE A 1 116 ? 32.503 54.207 -17.450 1.00 7.34 116 ILE A CA 1
ATOM 865 C C . ILE A 1 116 ? 31.061 54.024 -17.121 1.00 8.65 116 ILE A C 1
ATOM 866 O O . ILE A 1 116 ? 30.672 52.976 -16.609 1.00 6.79 116 ILE A O 1
ATOM 871 N N . GLU A 1 117 ? 30.255 55.024 -17.455 1.00 9.68 117 GLU A N 1
ATOM 872 C CA . GLU A 1 117 ? 28.834 54.919 -17.209 1.00 8.78 117 GLU A CA 1
ATOM 873 C C . GLU A 1 117 ? 28.062 54.599 -18.479 1.00 10.66 117 GLU A C 1
ATOM 874 O O . GLU A 1 117 ? 28.147 55.338 -19.451 1.00 13.32 117 GLU A O 1
ATOM 880 N N . LEU A 1 118 ? 27.276 53.529 -18.452 1.00 9.34 118 LEU A N 1
ATOM 881 C CA . LEU A 1 118 ? 26.447 53.152 -19.586 1.00 8.17 118 LEU A CA 1
ATOM 882 C C . LEU A 1 118 ? 25.072 53.796 -19.447 1.00 8.72 118 LEU A C 1
ATOM 883 O O . LEU A 1 118 ? 24.312 53.461 -18.535 1.00 10.92 118 LEU A O 1
ATOM 888 N N . LYS A 1 119 ? 24.760 54.736 -20.334 1.00 12.00 119 LYS A N 1
ATOM 889 C CA . LYS A 1 119 ? 23.469 55.424 -20.325 1.00 14.10 119 LYS A CA 1
ATOM 890 C C . LYS A 1 119 ? 22.510 54.932 -21.422 1.00 17.86 119 LYS A C 1
ATOM 891 O O . LYS A 1 119 ? 22.920 54.710 -22.570 1.00 19.55 119 LYS A O 1
ATOM 897 N N . VAL A 1 120 ? 21.236 54.810 -21.057 1.00 18.58 120 VAL A N 1
ATOM 898 C CA . VAL A 1 120 ? 20.152 54.373 -21.930 1.00 20.00 120 VAL A CA 1
ATOM 899 C C . VAL A 1 120 ? 18.861 54.826 -21.228 1.00 22.54 120 VAL A C 1
ATOM 900 O O . VAL A 1 120 ? 18.857 55.060 -20.024 1.00 25.77 120 VAL A O 1
ATOM 904 N N . ASP A 1 121 ? 17.807 55.089 -21.992 1.00 24.51 121 ASP A N 1
ATOM 905 C CA . ASP A 1 121 ? 16.536 55.537 -21.419 1.00 21.94 121 ASP A CA 1
ATOM 906 C C . ASP A 1 121 ? 15.745 54.466 -20.706 1.00 19.96 121 ASP A C 1
ATOM 907 O O . ASP A 1 121 ? 15.750 53.303 -21.103 1.00 23.77 121 ASP A O 1
ATOM 912 N N . ASP A 1 122 ? 15.016 54.882 -19.683 1.00 18.62 122 ASP A N 1
ATOM 913 C CA . ASP A 1 122 ? 14.214 53.973 -18.885 1.00 20.63 122 ASP A CA 1
ATOM 914 C C . ASP A 1 122 ? 13.249 53.155 -19.691 1.00 21.65 122 ASP A C 1
ATOM 915 O O . ASP A 1 122 ? 12.997 51.998 -19.358 1.00 23.68 122 ASP A O 1
ATOM 920 N N . GLU A 1 123 ? 12.691 53.757 -20.739 1.00 24.62 123 GLU A N 1
ATOM 921 C CA . GLU A 1 123 ? 11.730 53.066 -21.603 1.00 23.84 123 GLU A CA 1
ATOM 922 C C . GLU A 1 123 ? 12.390 51.905 -22.319 1.00 20.02 123 GLU A C 1
ATOM 923 O O . GLU A 1 123 ? 11.795 50.839 -22.462 1.00 20.81 123 GLU A O 1
ATOM 929 N N . LEU A 1 124 ? 13.622 52.123 -22.777 1.00 18.74 124 LEU A N 1
ATOM 930 C CA . LEU A 1 124 ? 14.370 51.078 -23.451 1.00 16.55 124 LEU A CA 1
ATOM 931 C C . LEU A 1 124 ? 14.746 50.014 -22.424 1.00 17.29 124 LEU A C 1
ATOM 932 O O . LEU A 1 124 ? 14.449 48.835 -22.611 1.00 19.86 124 LEU A O 1
ATOM 937 N N . LEU A 1 125 ? 15.343 50.449 -21.316 1.00 14.52 125 LEU A N 1
ATOM 938 C CA . LEU A 1 125 ? 15.766 49.565 -20.240 1.00 11.02 125 LEU A CA 1
ATOM 939 C C . LEU A 1 125 ? 14.772 48.534 -19.795 1.00 10.28 125 LEU A C 1
ATOM 940 O O . LEU A 1 125 ? 15.112 47.366 -19.612 1.00 11.54 125 LEU A O 1
ATOM 945 N N . VAL A 1 126 ? 13.540 48.949 -19.577 1.00 11.94 126 VAL A N 1
ATOM 946 C CA . VAL A 1 126 ? 12.567 47.977 -19.136 1.00 16.58 126 VAL A CA 1
ATOM 947 C C . VAL A 1 126 ? 12.444 46.901 -20.215 1.00 17.32 126 VAL A C 1
ATOM 948 O O . VAL A 1 126 ? 12.343 45.714 -19.901 1.00 25.26 126 VAL A O 1
ATOM 952 N N . ALA A 1 127 ? 12.551 47.313 -21.479 1.00 19.85 127 ALA A N 1
ATOM 953 C CA . ALA A 1 127 ? 12.484 46.416 -22.650 1.00 18.52 127 ALA A CA 1
ATOM 954 C C . ALA A 1 127 ? 13.693 45.464 -22.719 1.00 17.16 127 ALA A C 1
ATOM 955 O O . ALA A 1 127 ? 13.568 44.297 -23.115 1.00 15.61 127 ALA A O 1
ATOM 957 N N . ARG A 1 128 ? 14.856 45.976 -22.317 1.00 16.45 128 ARG A N 1
ATOM 958 C CA . ARG A 1 128 ? 16.096 45.211 -22.290 1.00 13.74 128 ARG A CA 1
ATOM 959 C C . ARG A 1 128 ? 16.010 44.123 -21.252 1.00 12.78 128 ARG A C 1
ATOM 960 O O . ARG A 1 128 ? 16.510 43.032 -21.454 1.00 14.96 128 ARG A O 1
ATOM 968 N N . ILE A 1 129 ? 15.398 44.433 -20.115 1.00 17.24 129 ILE A N 1
ATOM 969 C CA . ILE A 1 129 ? 15.256 43.465 -19.036 1.00 17.76 129 ILE A CA 1
ATOM 970 C C . ILE A 1 129 ? 14.234 42.386 -19.376 1.00 19.23 129 ILE A C 1
ATOM 971 O O . ILE A 1 129 ? 14.485 41.193 -19.187 1.00 19.51 129 ILE A O 1
ATOM 976 N N . THR A 1 130 ? 13.096 42.818 -19.912 1.00 23.34 130 THR A N 1
ATOM 977 C CA . THR A 1 130 ? 11.999 41.928 -20.312 1.00 27.30 130 THR A CA 1
ATOM 978 C C . THR A 1 130 ? 12.356 40.801 -21.307 1.00 25.75 130 THR A C 1
ATOM 979 O O . THR A 1 130 ? 12.068 39.631 -21.052 1.00 27.33 130 THR A O 1
ATOM 983 N N . GLY A 1 131 ? 12.972 41.145 -22.435 1.00 24.94 131 GLY A N 1
ATOM 984 C CA . GLY A 1 131 ? 13.330 40.121 -23.401 1.00 19.69 131 GLY A CA 1
ATOM 985 C C . GLY A 1 131 ? 14.636 39.389 -23.143 1.00 19.34 131 GLY A C 1
ATOM 986 O O . GLY A 1 131 ? 15.092 38.665 -24.026 1.00 23.11 131 GLY A O 1
ATOM 987 N N . ARG A 1 132 ? 15.247 39.550 -21.970 1.00 15.26 132 ARG A N 1
ATOM 988 C CA . ARG A 1 132 ? 16.510 38.871 -21.696 1.00 15.42 132 ARG A CA 1
ATOM 989 C C . ARG A 1 132 ? 16.451 37.347 -21.479 1.00 17.51 132 ARG A C 1
ATOM 990 O O . ARG A 1 132 ? 15.672 36.846 -20.651 1.00 19.84 132 ARG A O 1
ATOM 998 N N . LEU A 1 133 ? 17.303 36.628 -22.223 1.00 14.99 133 LEU A N 1
ATOM 999 C CA . LEU A 1 133 ? 17.417 35.167 -22.152 1.00 11.34 133 LEU A CA 1
ATOM 1000 C C . LEU A 1 133 ? 18.790 34.958 -21.556 1.00 11.13 133 LEU A C 1
ATOM 1001 O O . LEU A 1 133 ? 19.680 35.777 -21.773 1.00 6.72 133 LEU A O 1
ATOM 1006 N N . ILE A 1 134 ? 18.989 33.865 -20.831 1.00 11.45 134 ILE A N 1
ATOM 1007 C CA . ILE A 1 134 ? 20.283 33.627 -20.208 1.00 12.88 134 ILE A CA 1
ATOM 1008 C C . ILE A 1 134 ? 20.676 32.170 -20.172 1.00 12.56 134 ILE A C 1
ATOM 1009 O O . ILE A 1 134 ? 19.824 31.306 -20.030 1.00 13.01 134 ILE A O 1
ATOM 1014 N N . HIS A 1 135 ? 21.955 31.915 -20.441 1.00 12.81 135 HIS A N 1
ATOM 1015 C CA . HIS A 1 135 ? 22.530 30.584 -20.373 1.00 17.15 135 HIS A CA 1
ATOM 1016 C C . HIS A 1 135 ? 23.128 30.487 -18.952 1.00 21.38 135 HIS A C 1
ATOM 1017 O O . HIS A 1 135 ? 24.230 30.981 -18.717 1.00 22.71 135 HIS A O 1
ATOM 1024 N N . PRO A 1 136 ? 22.440 29.805 -18.009 1.00 22.38 136 PRO A N 1
ATOM 1025 C CA . PRO A 1 136 ? 22.837 29.609 -16.607 1.00 24.14 136 PRO A CA 1
ATOM 1026 C C . PRO A 1 136 ? 24.288 29.215 -16.326 1.00 25.92 136 PRO A C 1
ATOM 1027 O O . PRO A 1 136 ? 25.009 29.903 -15.607 1.00 28.84 136 PRO A O 1
ATOM 1031 N N . ALA A 1 137 ? 24.713 28.097 -16.886 1.00 24.46 137 ALA A N 1
ATOM 1032 C CA . ALA A 1 137 ? 26.049 27.628 -16.659 1.00 19.67 137 ALA A CA 1
ATOM 1033 C C . ALA A 1 137 ? 27.122 28.672 -16.905 1.00 22.68 137 ALA A C 1
ATOM 1034 O O . ALA A 1 137 ? 27.979 28.871 -16.039 1.00 21.38 137 ALA A O 1
ATOM 1036 N N . SER A 1 138 ? 27.073 29.336 -18.066 1.00 25.56 138 SER A N 1
ATOM 1037 C CA . SER A 1 138 ? 28.080 30.349 -18.464 1.00 24.98 138 SER A CA 1
ATOM 1038 C C . SER A 1 138 ? 27.753 31.810 -18.168 1.00 23.54 138 SER A C 1
ATOM 1039 O O . SER A 1 138 ? 28.629 32.676 -18.277 1.00 24.94 138 SER A O 1
ATOM 1042 N N . GLY A 1 139 ? 26.490 32.085 -17.859 1.00 23.96 139 GLY A N 1
ATOM 1043 C CA . GLY A 1 139 ? 26.058 33.442 -17.586 1.00 21.82 139 GLY A CA 1
ATOM 1044 C C . GLY A 1 139 ? 25.878 34.307 -18.834 1.00 23.55 139 GLY A C 1
ATOM 1045 O O . GLY A 1 139 ? 25.590 35.502 -18.690 1.00 23.44 139 GLY A O 1
ATOM 1046 N N . ARG A 1 140 ? 26.038 33.734 -20.040 1.00 20.64 140 ARG A N 1
ATOM 1047 C CA . ARG A 1 140 ? 25.899 34.497 -21.292 1.00 16.27 140 ARG A CA 1
ATOM 1048 C C . ARG A 1 140 ? 24.475 34.976 -21.506 1.00 16.19 140 ARG A C 1
ATOM 1049 O O . ARG A 1 140 ? 23.544 34.184 -21.357 1.00 16.83 140 ARG A O 1
ATOM 1057 N N . SER A 1 141 ? 24.294 36.243 -21.886 1.00 17.59 141 SER A N 1
ATOM 1058 C CA . SER A 1 141 ? 22.944 36.772 -22.112 1.00 18.71 141 SER A CA 1
ATOM 1059 C C . SER A 1 141 ? 22.586 37.053 -23.595 1.00 21.61 141 SER A C 1
ATOM 1060 O O . SER A 1 141 ? 23.461 37.176 -24.469 1.00 21.66 141 SER A O 1
ATOM 1063 N N . TYR A 1 142 ? 21.288 37.047 -23.883 1.00 20.33 142 TYR A N 1
ATOM 1064 C CA . TYR A 1 142 ? 20.775 37.289 -25.227 1.00 18.13 142 TYR A CA 1
ATOM 1065 C C . TYR A 1 142 ? 19.511 38.098 -25.059 1.00 16.36 142 TYR A C 1
ATOM 1066 O O . TYR A 1 142 ? 18.994 38.214 -23.940 1.00 19.92 142 TYR A O 1
ATOM 1075 N N . HIS A 1 143 ? 19.039 38.706 -26.136 1.00 12.54 143 HIS A N 1
ATOM 1076 C CA . HIS A 1 143 ? 17.780 39.423 -26.080 1.00 14.18 143 HIS A CA 1
ATOM 1077 C C . HIS A 1 143 ? 16.932 38.888 -27.256 1.00 16.18 143 HIS A C 1
ATOM 1078 O O . HIS A 1 143 ? 17.275 39.080 -28.422 1.00 16.00 143 HIS A O 1
ATOM 1085 N N . LYS A 1 144 ? 15.794 38.269 -26.954 1.00 16.72 144 LYS A N 1
ATOM 1086 C CA . LYS A 1 144 ? 14.987 37.659 -28.001 1.00 17.22 144 LYS A CA 1
ATOM 1087 C C . LYS A 1 144 ? 14.585 38.569 -29.122 1.00 16.58 144 LYS A C 1
ATOM 1088 O O . LYS A 1 144 ? 14.077 38.113 -30.150 1.00 18.23 144 LYS A O 1
ATOM 1094 N N . ILE A 1 145 ? 14.833 39.852 -28.949 1.00 14.27 145 ILE A N 1
ATOM 1095 C CA . ILE A 1 145 ? 14.479 40.785 -29.981 1.00 13.72 145 ILE A CA 1
ATOM 1096 C C . ILE A 1 145 ? 15.649 41.561 -30.567 1.00 14.96 145 ILE A C 1
ATOM 1097 O O . ILE A 1 145 ? 15.800 41.598 -31.787 1.00 14.89 145 ILE A O 1
ATOM 1102 N N . PHE A 1 146 ? 16.494 42.140 -29.707 1.00 15.33 146 PHE A N 1
ATOM 1103 C CA . PHE A 1 146 ? 17.607 42.967 -30.176 1.00 14.70 146 PHE A CA 1
ATOM 1104 C C . PHE A 1 146 ? 18.893 42.204 -30.405 1.00 15.92 146 PHE A C 1
ATOM 1105 O O . PHE A 1 146 ? 19.791 42.686 -31.114 1.00 18.75 146 PHE A O 1
ATOM 1113 N N . ASN A 1 147 ? 19.019 41.039 -29.789 1.00 12.61 147 ASN A N 1
ATOM 1114 C CA . ASN A 1 147 ? 20.241 40.267 -29.957 1.00 12.78 147 ASN A CA 1
ATOM 1115 C C . ASN A 1 147 ? 19.892 38.828 -29.672 1.00 13.46 147 ASN A C 1
ATOM 1116 O O . ASN A 1 147 ? 20.360 38.252 -28.702 1.00 16.77 147 ASN A O 1
ATOM 1121 N N . PRO A 1 148 ? 19.113 38.207 -30.561 1.00 12.89 148 PRO A N 1
ATOM 1122 C CA . PRO A 1 148 ? 18.665 36.823 -30.417 1.00 12.91 148 PRO A CA 1
ATOM 1123 C C . PRO A 1 148 ? 19.717 35.741 -30.555 1.00 15.82 148 PRO A C 1
ATOM 1124 O O . PRO A 1 148 ? 20.845 35.984 -30.988 1.00 19.92 148 PRO A O 1
ATOM 1128 N N . PRO A 1 149 ? 19.390 34.535 -30.095 1.00 16.09 149 PRO A N 1
ATOM 1129 C CA . PRO A 1 149 ? 20.368 33.452 -30.234 1.00 19.46 149 PRO A CA 1
ATOM 1130 C C . PRO A 1 149 ? 20.183 32.856 -31.650 1.00 26.47 149 PRO A C 1
ATOM 1131 O O . PRO A 1 149 ? 19.184 33.155 -32.314 1.00 29.40 149 PRO A O 1
ATOM 1135 N N . LYS A 1 150 ? 21.129 32.056 -32.142 1.00 29.55 150 LYS A N 1
ATOM 1136 C CA . LYS A 1 150 ? 20.988 31.449 -33.482 1.00 34.32 150 LYS A CA 1
ATOM 1137 C C . LYS A 1 150 ? 19.862 30.393 -33.568 1.00 37.20 150 LYS A C 1
ATOM 1138 O O . LYS A 1 150 ? 19.138 30.306 -34.571 1.00 36.32 150 LYS A O 1
ATOM 1144 N N . GLU A 1 151 ? 19.788 29.550 -32.540 1.00 41.54 151 GLU A N 1
ATOM 1145 C CA . GLU A 1 151 ? 18.802 28.480 -32.430 1.00 40.77 151 GLU A CA 1
ATOM 1146 C C . GLU A 1 151 ? 17.894 28.901 -31.290 1.00 41.26 151 GLU A C 1
ATOM 1147 O O . GLU A 1 151 ? 18.366 29.318 -30.223 1.00 38.69 151 GLU A O 1
ATOM 1153 N N . ASP A 1 152 ? 16.596 28.768 -31.528 1.00 41.82 152 ASP A N 1
ATOM 1154 C CA . ASP A 1 152 ? 15.567 29.152 -30.576 1.00 42.85 152 ASP A CA 1
ATOM 1155 C C . ASP A 1 152 ? 15.856 28.649 -29.185 1.00 41.79 152 ASP A C 1
ATOM 1156 O O . ASP A 1 152 ? 16.061 27.452 -28.987 1.00 41.73 152 ASP A O 1
ATOM 1161 N N . MET A 1 153 ? 15.890 29.587 -28.239 1.00 41.04 153 MET A N 1
ATOM 1162 C CA . MET A 1 153 ? 16.141 29.287 -26.839 1.00 39.77 153 MET A CA 1
ATOM 1163 C C . MET A 1 153 ? 17.364 28.385 -26.611 1.00 38.97 153 MET A C 1
ATOM 1164 O O . MET A 1 153 ? 17.402 27.607 -25.650 1.00 39.64 153 MET A O 1
ATOM 1169 N N . LYS A 1 154 ? 18.370 28.503 -27.474 1.00 37.50 154 LYS A N 1
ATOM 1170 C CA . LYS A 1 154 ? 19.569 27.690 -27.343 1.00 32.48 154 LYS A CA 1
ATOM 1171 C C . LYS A 1 154 ? 20.824 28.523 -27.336 1.00 30.80 154 LYS A C 1
ATOM 1172 O O . LYS A 1 154 ? 20.981 29.453 -28.134 1.00 32.02 154 LYS A O 1
ATOM 1178 N N . ASP A 1 155 ? 21.720 28.184 -26.420 1.00 28.30 155 ASP A N 1
ATOM 1179 C CA . ASP A 1 155 ? 22.984 28.879 -26.306 1.00 29.47 155 ASP A CA 1
ATOM 1180 C C . ASP A 1 155 ? 23.819 28.556 -27.550 1.00 29.78 155 ASP A C 1
ATOM 1181 O O . ASP A 1 155 ? 24.039 27.389 -27.888 1.00 29.78 155 ASP A O 1
ATOM 1186 N N . ASP A 1 156 ? 24.284 29.606 -28.214 1.00 30.44 156 ASP A N 1
ATOM 1187 C CA . ASP A 1 156 ? 25.081 29.504 -29.440 1.00 31.22 156 ASP A CA 1
ATOM 1188 C C . ASP A 1 156 ? 26.202 28.479 -29.408 1.00 33.72 156 ASP A C 1
ATOM 1189 O O . ASP A 1 156 ? 26.379 27.690 -30.352 1.00 33.29 156 ASP A O 1
ATOM 1194 N N . VAL A 1 157 ? 26.982 28.527 -28.332 1.00 35.91 157 VAL A N 1
ATOM 1195 C CA . VAL A 1 157 ? 28.144 27.666 -28.198 1.00 38.24 157 VAL A CA 1
ATOM 1196 C C . VAL A 1 157 ? 27.934 26.300 -27.578 1.00 39.27 157 VAL A C 1
ATOM 1197 O O . VAL A 1 157 ? 28.709 25.383 -27.862 1.00 42.10 157 VAL A O 1
ATOM 1201 N N . THR A 1 158 ? 26.900 26.146 -26.752 1.00 38.81 158 THR A N 1
ATOM 1202 C CA . THR A 1 158 ? 26.659 24.860 -26.102 1.00 33.17 158 THR A CA 1
ATOM 1203 C C . THR A 1 158 ? 25.423 24.144 -26.606 1.00 32.37 158 THR A C 1
ATOM 1204 O O . THR A 1 158 ? 25.348 22.912 -26.569 1.00 33.78 158 THR A O 1
ATOM 1208 N N . GLY A 1 159 ? 24.451 24.913 -27.081 1.00 30.37 159 GLY A N 1
ATOM 1209 C CA . GLY A 1 159 ? 23.217 24.320 -27.552 1.00 26.25 159 GLY A CA 1
ATOM 1210 C C . GLY A 1 159 ? 22.303 24.109 -26.365 1.00 26.55 159 GLY A C 1
ATOM 1211 O O . GLY A 1 159 ? 21.138 23.787 -26.533 1.00 25.99 159 GLY A O 1
ATOM 1212 N N . GLU A 1 160 ? 22.843 24.275 -25.158 1.00 29.05 160 GLU A N 1
ATOM 1213 C CA . GLU A 1 160 ? 22.078 24.131 -23.918 1.00 30.01 160 GLU A CA 1
ATOM 1214 C C . GLU A 1 160 ? 21.025 25.241 -23.848 1.00 29.30 160 GLU A C 1
ATOM 1215 O O . GLU A 1 160 ? 21.257 26.356 -24.326 1.00 29.71 160 GLU A O 1
ATOM 1221 N N . ALA A 1 161 ? 19.872 24.919 -23.264 1.00 29.34 161 ALA A N 1
ATOM 1222 C CA . ALA A 1 161 ? 18.751 25.843 -23.147 1.00 25.52 161 ALA A CA 1
ATOM 1223 C C . ALA A 1 161 ? 19.020 27.102 -22.363 1.00 26.33 161 ALA A C 1
ATOM 1224 O O . ALA A 1 161 ? 19.760 27.103 -21.369 1.00 25.12 161 ALA A O 1
ATOM 1226 N N . LEU A 1 162 ? 18.374 28.167 -22.833 1.00 26.50 162 LEU A N 1
ATOM 1227 C CA . LEU A 1 162 ? 18.445 29.493 -22.241 1.00 26.74 162 LEU A CA 1
ATOM 1228 C C . LEU A 1 162 ? 17.301 29.634 -21.240 1.00 26.56 162 LEU A C 1
ATOM 1229 O O . LEU A 1 162 ? 16.358 28.838 -21.246 1.00 25.12 162 LEU A O 1
ATOM 1234 N N . VAL A 1 163 ? 17.337 30.687 -20.438 1.00 24.43 163 VAL A N 1
ATOM 1235 C CA . VAL A 1 163 ? 16.313 30.867 -19.426 1.00 27.15 163 VAL A CA 1
ATOM 1236 C C . VAL A 1 163 ? 15.879 32.307 -19.435 1.00 28.05 163 VAL A C 1
ATOM 1237 O O . VAL A 1 163 ? 16.597 33.166 -19.923 1.00 29.58 163 VAL A O 1
ATOM 1241 N N . GLN A 1 164 ? 14.681 32.558 -18.931 1.00 34.05 164 GLN A N 1
ATOM 1242 C CA . GLN A 1 164 ? 14.158 33.906 -18.811 1.00 43.06 164 GLN A CA 1
ATOM 1243 C C . GLN A 1 164 ? 14.145 34.181 -17.307 1.00 49.62 164 GLN A C 1
ATOM 1244 O O . GLN A 1 164 ? 13.203 33.794 -16.614 1.00 49.37 164 GLN A O 1
ATOM 1250 N N . ILE A 1 165 ? 15.235 34.763 -16.800 1.00 56.72 165 ILE A N 1
ATOM 1251 C CA . ILE A 1 165 ? 15.386 35.093 -15.377 1.00 61.28 165 ILE A CA 1
ATOM 1252 C C . ILE A 1 165 ? 15.836 36.535 -15.210 1.00 66.33 165 ILE A C 1
ATOM 1253 O O . ILE A 1 165 ? 17.013 36.817 -14.981 1.00 66.22 165 ILE A O 1
ATOM 1258 N N . SER A 1 166 ? 14.890 37.450 -15.359 1.00 72.16 166 SER A N 1
ATOM 1259 C CA . SER A 1 166 ? 15.169 38.874 -15.220 1.00 79.02 166 SER A CA 1
ATOM 1260 C C . SER A 1 166 ? 14.001 39.553 -14.499 1.00 83.06 166 SER A C 1
ATOM 1261 O O . SER A 1 166 ? 13.853 40.775 -14.570 1.00 84.49 166 SER A O 1
ATOM 1264 N N . ASP A 1 167 ? 13.196 38.757 -13.788 1.00 85.04 167 ASP A N 1
ATOM 1265 C CA . ASP A 1 167 ? 12.026 39.266 -13.069 1.00 87.88 167 ASP A CA 1
ATOM 1266 C C . ASP A 1 167 ? 11.165 40.029 -14.074 1.00 89.22 167 ASP A C 1
ATOM 1267 O O . ASP A 1 167 ? 11.107 41.259 -14.059 1.00 88.74 167 ASP A O 1
ATOM 1272 N N . ASP A 1 168 ? 10.539 39.286 -14.981 1.00 91.14 168 ASP A N 1
ATOM 1273 C CA . ASP A 1 168 ? 9.695 39.880 -16.016 1.00 91.49 168 ASP A CA 1
ATOM 1274 C C . ASP A 1 168 ? 8.379 40.377 -15.394 1.00 90.95 168 ASP A C 1
ATOM 1275 O O . ASP A 1 168 ? 7.424 39.610 -15.247 1.00 92.44 168 ASP A O 1
ATOM 1280 N N . ASN A 1 169 ? 8.360 41.643 -14.980 1.00 89.29 169 ASN A N 1
ATOM 1281 C CA . ASN A 1 169 ? 7.180 42.260 -14.363 1.00 87.50 169 ASN A CA 1
ATOM 1282 C C . ASN A 1 169 ? 7.078 43.777 -14.615 1.00 86.04 169 ASN A C 1
ATOM 1283 O O . ASN A 1 169 ? 7.996 44.544 -14.316 1.00 87.45 169 ASN A O 1
ATOM 1288 N N . ALA A 1 170 ? 5.923 44.189 -15.135 1.00 82.65 170 ALA A N 1
ATOM 1289 C CA . ALA A 1 170 ? 5.613 45.578 -15.500 1.00 77.19 170 ALA A CA 1
ATOM 1290 C C . ALA A 1 170 ? 6.146 46.727 -14.636 1.00 73.11 170 ALA A C 1
ATOM 1291 O O . ALA A 1 170 ? 7.106 47.409 -15.008 1.00 69.83 170 ALA A O 1
ATOM 1293 N N . ASP A 1 171 ? 5.446 46.981 -13.530 1.00 71.02 171 ASP A N 1
ATOM 1294 C CA . ASP A 1 171 ? 5.779 48.054 -12.589 1.00 67.06 171 ASP A CA 1
ATOM 1295 C C . ASP A 1 171 ? 7.159 47.887 -11.989 1.00 61.95 171 ASP A C 1
ATOM 1296 O O . ASP A 1 171 ? 8.046 48.702 -12.209 1.00 62.49 171 ASP A O 1
ATOM 1301 N N . ALA A 1 172 ? 7.314 46.820 -11.217 1.00 57.93 172 ALA A N 1
ATOM 1302 C CA . ALA A 1 172 ? 8.553 46.507 -10.533 1.00 55.02 172 ALA A CA 1
ATOM 1303 C C . ALA A 1 172 ? 9.804 46.981 -11.254 1.00 53.30 172 ALA A C 1
ATOM 1304 O O . ALA A 1 172 ? 10.703 47.529 -10.620 1.00 55.61 172 ALA A O 1
ATOM 1306 N N . LEU A 1 173 ? 9.853 46.805 -12.571 1.00 48.48 173 LEU A N 1
ATOM 1307 C CA . LEU A 1 173 ? 11.014 47.236 -13.330 1.00 44.15 173 LEU A CA 1
ATOM 1308 C C . LEU A 1 173 ? 11.220 48.744 -13.261 1.00 45.26 173 LEU A C 1
ATOM 1309 O O . LEU A 1 173 ? 12.252 49.202 -12.774 1.00 42.79 173 LEU A O 1
ATOM 1314 N N . LYS A 1 174 ? 10.215 49.513 -13.678 1.00 47.61 174 LYS A N 1
ATOM 1315 C CA . LYS A 1 174 ? 10.291 50.981 -13.659 1.00 48.91 174 LYS A CA 1
ATOM 1316 C C . LYS A 1 174 ? 10.547 51.543 -12.263 1.00 47.56 174 LYS A C 1
ATOM 1317 O O . LYS A 1 174 ? 11.180 52.588 -12.101 1.00 47.40 174 LYS A O 1
ATOM 1323 N N . LYS A 1 175 ? 10.042 50.838 -11.263 1.00 46.29 175 LYS A N 1
ATOM 1324 C CA . LYS A 1 175 ? 10.223 51.222 -9.877 1.00 45.18 175 LYS A CA 1
ATOM 1325 C C . LYS A 1 175 ? 11.689 51.024 -9.490 1.00 41.40 175 LYS A C 1
ATOM 1326 O O . LYS A 1 175 ? 12.292 51.906 -8.894 1.00 42.46 175 LYS A O 1
ATOM 1332 N N . ARG A 1 176 ? 12.259 49.874 -9.844 1.00 39.94 176 ARG A N 1
ATOM 1333 C CA . ARG A 1 176 ? 13.659 49.563 -9.536 1.00 40.40 176 ARG A CA 1
ATOM 1334 C C . ARG A 1 176 ? 14.627 50.476 -10.270 1.00 39.16 176 ARG A C 1
ATOM 1335 O O . ARG A 1 176 ? 15.671 50.840 -9.737 1.00 40.82 176 ARG A O 1
ATOM 1343 N N . LEU A 1 177 ? 14.324 50.782 -11.524 1.00 37.92 177 LEU A N 1
ATOM 1344 C CA . LEU A 1 177 ? 15.194 51.641 -12.303 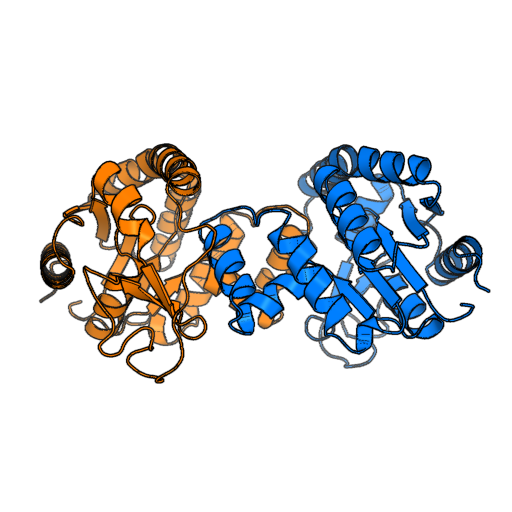1.00 36.42 177 LEU A CA 1
ATOM 1345 C C . LEU A 1 177 ? 15.239 52.995 -11.656 1.00 36.54 177 LEU A C 1
ATOM 1346 O O . LEU A 1 177 ? 16.260 53.665 -11.711 1.00 39.80 177 LEU A O 1
ATOM 1351 N N . ALA A 1 178 ? 14.138 53.391 -11.026 1.00 38.08 178 ALA A N 1
ATOM 1352 C CA . ALA A 1 178 ? 14.078 54.679 -10.333 1.00 39.13 178 ALA A CA 1
ATOM 1353 C C . ALA A 1 178 ? 15.014 54.617 -9.130 1.00 38.21 178 ALA A C 1
ATOM 1354 O O . ALA A 1 178 ? 15.681 55.608 -8.783 1.00 37.97 178 ALA A O 1
ATOM 1356 N N . ALA A 1 179 ? 15.086 53.432 -8.527 1.00 34.73 179 ALA A N 1
ATOM 1357 C CA . ALA A 1 179 ? 15.957 53.202 -7.383 1.00 35.31 179 ALA A CA 1
ATOM 1358 C C . ALA A 1 179 ? 17.410 53.339 -7.813 1.00 33.20 179 ALA A C 1
ATOM 1359 O O . ALA A 1 179 ? 18.194 54.007 -7.145 1.00 35.44 179 ALA A O 1
ATOM 1361 N N . TYR A 1 180 ? 17.759 52.711 -8.933 1.00 32.06 180 TYR A N 1
ATOM 1362 C CA . TYR A 1 180 ? 19.117 52.767 -9.462 1.00 27.45 180 TYR A CA 1
ATOM 1363 C C . TYR A 1 180 ? 19.556 54.217 -9.619 1.00 28.64 180 TYR A C 1
ATOM 1364 O O . TYR A 1 180 ? 20.639 54.601 -9.176 1.00 23.61 180 TYR A O 1
ATOM 1373 N N . HIS A 1 181 ? 18.709 55.021 -10.251 1.00 30.52 181 HIS A N 1
ATOM 1374 C CA . HIS A 1 181 ? 19.023 56.424 -10.463 1.00 34.93 181 HIS A CA 1
ATOM 1375 C C . HIS A 1 181 ? 19.325 57.142 -9.147 1.00 36.33 181 HIS A C 1
ATOM 1376 O O . HIS A 1 181 ? 20.459 57.572 -8.931 1.00 36.20 181 HIS A O 1
ATOM 1383 N N . ALA A 1 182 ? 18.342 57.217 -8.249 1.00 38.11 182 ALA A N 1
ATOM 1384 C CA . ALA A 1 182 ? 18.531 57.879 -6.956 1.00 37.64 182 ALA A CA 1
ATOM 1385 C C . ALA A 1 182 ? 19.805 57.368 -6.243 1.00 37.45 182 ALA A C 1
ATOM 1386 O O . ALA A 1 182 ? 20.532 58.138 -5.604 1.00 38.02 182 ALA A O 1
ATOM 1388 N N . GLN A 1 183 ? 20.087 56.080 -6.402 1.00 35.64 183 GLN A N 1
ATOM 1389 C CA . GLN A 1 183 ? 21.266 55.440 -5.814 1.00 36.67 183 GLN A CA 1
ATOM 1390 C C . GLN A 1 183 ? 22.565 55.816 -6.555 1.00 36.24 183 GLN A C 1
ATOM 1391 O O . GLN A 1 183 ? 23.553 56.208 -5.934 1.00 37.23 183 GLN A O 1
ATOM 1397 N N . THR A 1 184 ? 22.494 55.825 -7.884 1.00 34.64 184 THR A N 1
ATOM 1398 C CA . THR A 1 184 ? 23.630 56.081 -8.774 1.00 30.85 184 THR A CA 1
ATOM 1399 C C . THR A 1 184 ? 24.076 57.511 -9.142 1.00 29.64 184 THR A C 1
ATOM 1400 O O . THR A 1 184 ? 25.280 57.761 -9.265 1.00 26.44 184 THR A O 1
ATOM 1404 N N . GLU A 1 185 ? 23.130 58.437 -9.306 1.00 28.91 185 GLU A N 1
ATOM 1405 C CA . GLU A 1 185 ? 23.433 59.834 -9.648 1.00 27.65 185 GLU A CA 1
ATOM 1406 C C . GLU A 1 185 ? 24.595 60.456 -8.850 1.00 25.63 185 GLU A C 1
ATOM 1407 O O . GLU A 1 185 ? 25.343 61.271 -9.386 1.00 25.13 185 GLU A O 1
ATOM 1413 N N . PRO A 1 186 ? 24.725 60.132 -7.545 1.00 24.13 186 PRO A N 1
ATOM 1414 C CA . PRO A 1 186 ? 25.816 60.684 -6.723 1.00 19.16 186 PRO A CA 1
ATOM 1415 C C . PRO A 1 186 ? 27.168 60.036 -6.975 1.00 17.09 186 PRO A C 1
ATOM 1416 O O . PRO A 1 186 ? 28.210 60.651 -6.745 1.00 17.46 186 PRO A O 1
ATOM 1420 N N . ILE A 1 187 ? 27.150 58.774 -7.391 1.00 15.96 187 ILE A N 1
ATOM 1421 C CA . ILE A 1 187 ? 28.375 58.035 -7.679 1.00 17.60 187 ILE A CA 1
ATOM 1422 C C . ILE A 1 187 ? 28.990 58.616 -8.944 1.00 20.06 187 ILE A C 1
ATOM 1423 O O . ILE A 1 187 ? 30.199 58.790 -9.034 1.00 24.74 187 ILE A O 1
ATOM 1428 N N . VAL A 1 188 ? 28.148 58.916 -9.924 1.00 21.53 188 VAL A N 1
ATOM 1429 C CA . VAL A 1 188 ? 28.600 59.526 -11.170 1.00 24.08 188 VAL A CA 1
ATOM 1430 C C . VAL A 1 188 ? 29.127 60.936 -10.855 1.00 27.04 188 VAL A C 1
ATOM 1431 O O . VAL A 1 188 ? 30.219 61.339 -11.287 1.00 26.72 188 VAL A O 1
ATOM 1435 N N . ASP A 1 189 ? 28.349 61.684 -10.082 1.00 26.68 189 ASP A N 1
ATOM 1436 C CA . ASP A 1 189 ? 28.760 63.027 -9.715 1.00 28.83 189 ASP A CA 1
ATOM 1437 C C . ASP A 1 189 ? 30.053 62.959 -8.917 1.00 24.15 189 ASP A C 1
ATOM 1438 O O . ASP A 1 189 ? 30.924 63.782 -9.094 1.00 24.47 189 ASP A O 1
ATOM 1443 N N . PHE A 1 190 ? 30.217 61.928 -8.105 1.00 22.63 190 PHE A N 1
ATOM 1444 C CA . PHE A 1 190 ? 31.452 61.781 -7.354 1.00 23.02 190 PHE A CA 1
ATOM 1445 C C . PHE A 1 190 ? 32.631 61.537 -8.320 1.00 20.77 190 PHE A C 1
ATOM 1446 O O . PHE A 1 190 ? 33.734 62.029 -8.091 1.00 21.07 190 PHE A O 1
ATOM 1454 N N . TYR A 1 191 ? 32.383 60.826 -9.421 1.00 20.76 191 TYR A N 1
ATOM 1455 C CA . TYR A 1 191 ? 33.435 60.536 -10.407 1.00 15.96 191 TYR A CA 1
ATOM 1456 C C . TYR A 1 191 ? 33.756 61.645 -11.395 1.00 13.68 191 TYR A C 1
ATOM 1457 O O . TYR A 1 191 ? 34.853 61.705 -11.939 1.00 16.86 191 TYR A O 1
ATOM 1466 N N . LYS A 1 192 ? 32.801 62.498 -11.696 1.00 12.18 192 LYS A N 1
ATOM 1467 C CA . LYS A 1 192 ? 33.129 63.594 -12.579 1.00 9.81 192 LYS A CA 1
ATOM 1468 C C . LYS A 1 192 ? 34.056 64.422 -11.730 1.00 12.02 192 LYS A C 1
ATOM 1469 O O . LYS A 1 192 ? 35.082 64.859 -12.203 1.00 15.96 192 LYS A O 1
ATOM 1475 N N . LYS A 1 193 ? 33.739 64.530 -10.439 1.00 16.67 193 LYS A N 1
ATOM 1476 C CA . LYS A 1 193 ? 34.555 65.276 -9.463 1.00 21.84 193 LYS A CA 1
ATOM 1477 C C . LYS A 1 193 ? 36.003 64.820 -9.512 1.00 22.16 193 LYS A C 1
ATOM 1478 O O . LYS A 1 193 ? 36.916 65.621 -9.637 1.00 25.78 193 LYS A O 1
ATOM 1484 N N . THR A 1 194 ? 36.209 63.528 -9.316 1.00 23.17 194 THR A N 1
ATOM 1485 C CA . THR A 1 194 ? 37.542 62.960 -9.343 1.00 23.71 194 THR A CA 1
ATOM 1486 C C . THR A 1 194 ? 38.187 63.102 -10.748 1.00 24.76 194 THR A C 1
ATOM 1487 O O . THR A 1 194 ? 39.389 62.879 -10.927 1.00 24.70 194 THR A O 1
ATOM 1491 N N . GLY A 1 195 ? 37.381 63.517 -11.724 1.00 23.62 195 GLY A N 1
ATOM 1492 C CA . GLY A 1 195 ? 37.861 63.704 -13.075 1.00 21.49 195 GLY A CA 1
ATOM 1493 C C . GLY A 1 195 ? 38.106 62.434 -13.863 1.00 22.67 195 GLY A C 1
ATOM 1494 O O . GLY A 1 195 ? 38.916 62.453 -14.796 1.00 24.83 195 GLY A O 1
ATOM 1495 N N . ILE A 1 196 ? 37.448 61.326 -13.512 1.00 21.70 196 ILE A N 1
ATOM 1496 C CA . ILE A 1 196 ? 37.646 60.076 -14.268 1.00 20.41 196 ILE A CA 1
ATOM 1497 C C . ILE A 1 196 ? 36.395 59.455 -14.895 1.00 18.73 196 ILE A C 1
ATOM 1498 O O . ILE A 1 196 ? 36.434 58.298 -15.321 1.00 17.28 196 ILE A O 1
ATOM 1503 N N . TRP A 1 197 ? 35.287 60.189 -14.919 1.00 16.58 197 TRP A N 1
ATOM 1504 C CA . TRP A 1 197 ? 34.040 59.669 -15.498 1.00 17.04 197 TRP A CA 1
ATOM 1505 C C . TRP A 1 197 ? 33.981 59.844 -17.022 1.00 18.07 197 TRP A C 1
ATOM 1506 O O . TRP A 1 197 ? 34.583 60.785 -17.568 1.00 18.83 197 TRP A O 1
ATOM 1517 N N . ALA A 1 198 ? 33.278 58.930 -17.698 1.00 14.26 198 ALA A N 1
ATOM 1518 C CA . ALA A 1 198 ? 33.063 58.994 -19.148 1.00 7.16 198 ALA A CA 1
ATOM 1519 C C . ALA A 1 198 ? 31.745 58.286 -19.398 1.00 2.13 198 ALA A C 1
ATOM 1520 O O . ALA A 1 198 ? 31.552 57.173 -18.951 1.00 5.58 198 ALA A O 1
ATOM 1522 N N . GLY A 1 199 ? 30.785 59.002 -19.964 1.00 5.11 199 GLY A N 1
ATOM 1523 C CA . GLY A 1 199 ? 29.482 58.428 -20.259 1.00 7.40 199 GLY A CA 1
ATOM 1524 C C . GLY A 1 199 ? 29.468 57.818 -21.652 1.00 12.38 199 GLY A C 1
ATOM 1525 O O . GLY A 1 199 ? 30.190 58.268 -22.539 1.00 13.29 199 GLY A O 1
ATOM 1526 N N . VAL A 1 200 ? 28.626 56.817 -21.866 1.00 13.24 200 VAL A N 1
ATOM 1527 C CA . VAL A 1 200 ? 28.573 56.127 -23.138 1.00 10.57 200 VAL A CA 1
ATOM 1528 C C . VAL A 1 200 ? 27.119 55.842 -23.441 1.00 13.93 200 VAL A C 1
ATOM 1529 O O . VAL A 1 200 ? 26.393 55.408 -22.562 1.00 15.00 200 VAL A O 1
ATOM 1533 N N . ASP A 1 201 ? 26.661 56.192 -24.641 1.00 14.49 201 ASP A N 1
ATOM 1534 C CA . ASP A 1 201 ? 25.289 55.884 -25.042 1.00 17.53 201 ASP A CA 1
ATOM 1535 C C . ASP A 1 201 ? 25.259 54.368 -25.317 1.00 16.43 201 ASP A C 1
ATOM 1536 O O . ASP A 1 201 ? 25.811 53.920 -26.313 1.00 17.39 201 ASP A O 1
ATOM 1541 N N . ALA A 1 202 ? 24.673 53.585 -24.408 1.00 15.25 202 ALA A N 1
ATOM 1542 C CA . ALA A 1 202 ? 24.591 52.135 -24.573 1.00 13.98 202 ALA A CA 1
ATOM 1543 C C . ALA A 1 202 ? 23.321 51.689 -25.282 1.00 15.51 202 ALA A C 1
ATOM 1544 O O . ALA A 1 202 ? 22.954 50.509 -25.243 1.00 17.64 202 ALA A O 1
ATOM 1546 N N . SER A 1 203 ? 22.650 52.631 -25.937 1.00 16.96 203 SER A N 1
ATOM 1547 C CA . SER A 1 203 ? 21.426 52.311 -26.652 1.00 15.72 203 SER A CA 1
ATOM 1548 C C . SER A 1 203 ? 21.718 51.805 -28.059 1.00 15.92 203 SER A C 1
ATOM 1549 O O . SER A 1 203 ? 20.860 51.196 -28.690 1.00 15.16 203 SER A O 1
ATOM 1552 N N . GLN A 1 204 ? 22.919 52.085 -28.553 1.00 12.95 204 GLN A N 1
ATOM 1553 C CA . GLN A 1 204 ? 23.321 51.678 -29.890 1.00 12.41 204 GLN A CA 1
ATOM 1554 C C . GLN A 1 204 ? 23.617 50.182 -29.938 1.00 15.08 204 GLN A C 1
ATOM 1555 O O . GLN A 1 204 ? 23.625 49.526 -28.892 1.00 16.70 204 GLN A O 1
ATOM 1561 N N . PRO A 1 205 ? 23.768 49.602 -31.153 1.00 12.66 205 PRO A N 1
ATOM 1562 C CA . PRO A 1 205 ? 24.061 48.173 -31.211 1.00 11.25 205 PRO A CA 1
ATOM 1563 C C . PRO A 1 205 ? 25.325 47.849 -30.421 1.00 10.38 205 PRO A C 1
ATOM 1564 O O . PRO A 1 205 ? 26.178 48.707 -30.229 1.00 14.22 205 PRO A O 1
ATOM 1568 N N . PRO A 1 206 ? 25.506 46.587 -30.035 1.00 8.80 206 PRO A N 1
ATOM 1569 C CA . PRO A 1 206 ? 26.693 46.216 -29.260 1.00 11.16 206 PRO A CA 1
ATOM 1570 C C . PRO A 1 206 ? 28.050 46.680 -29.760 1.00 11.96 206 PRO A C 1
ATOM 1571 O O . PRO A 1 206 ? 28.751 47.390 -29.053 1.00 16.85 206 PRO A O 1
ATOM 1575 N N . ALA A 1 207 ? 28.424 46.305 -30.972 1.00 11.20 207 ALA A N 1
ATOM 1576 C CA . ALA A 1 207 ? 29.722 46.698 -31.498 1.00 7.59 207 ALA A CA 1
ATOM 1577 C C . ALA A 1 207 ? 29.904 48.203 -31.589 1.00 5.13 207 ALA A C 1
ATOM 1578 O O . ALA A 1 207 ? 31.024 48.712 -31.508 1.00 9.66 207 ALA A O 1
ATOM 1580 N N . THR A 1 208 ? 28.826 48.926 -31.837 1.00 7.71 208 THR A N 1
ATOM 1581 C CA . THR A 1 208 ? 28.905 50.386 -31.928 1.00 6.66 208 THR A CA 1
ATOM 1582 C C . THR A 1 208 ? 29.194 50.972 -30.510 1.00 11.12 208 THR A C 1
ATOM 1583 O O . THR A 1 208 ? 29.893 51.974 -30.362 1.00 13.17 208 THR A O 1
ATOM 1587 N N . VAL A 1 209 ? 28.674 50.320 -29.469 1.00 12.32 209 VAL A N 1
ATOM 1588 C CA . VAL A 1 209 ? 28.882 50.747 -28.084 1.00 9.59 209 VAL A CA 1
ATOM 1589 C C . VAL A 1 209 ? 30.329 50.448 -27.676 1.00 10.08 209 VAL A C 1
ATOM 1590 O O . VAL A 1 209 ? 30.985 51.253 -27.033 1.00 13.35 209 VAL A O 1
ATOM 1594 N N . TRP A 1 210 ? 30.847 49.301 -28.080 1.00 8.85 210 TRP A N 1
ATOM 1595 C CA . TRP A 1 210 ? 32.216 48.960 -27.751 1.00 6.80 210 TRP A CA 1
ATOM 1596 C C . TRP A 1 210 ? 33.200 49.975 -28.324 1.00 6.94 210 TRP A C 1
ATOM 1597 O O . TRP A 1 210 ? 34.136 50.409 -27.647 1.00 8.94 210 TRP A O 1
ATOM 1608 N N . ALA A 1 211 ? 32.980 50.386 -29.565 1.00 9.34 211 ALA A N 1
ATOM 1609 C CA . ALA A 1 211 ? 33.875 51.349 -30.198 1.00 9.63 211 ALA A CA 1
ATOM 1610 C C . ALA A 1 211 ? 33.831 52.669 -29.442 1.00 11.12 211 ALA A C 1
ATOM 1611 O O . ALA A 1 211 ? 34.834 53.380 -29.362 1.00 11.32 211 ALA A O 1
ATOM 1613 N N . ASP A 1 212 ? 32.666 52.982 -28.880 1.00 11.29 212 ASP A N 1
ATOM 1614 C CA . ASP A 1 212 ? 32.484 54.201 -28.122 1.00 11.26 212 ASP A CA 1
ATOM 1615 C C . ASP A 1 212 ? 33.257 54.036 -26.827 1.00 12.84 212 ASP A C 1
ATOM 1616 O O . ASP A 1 212 ? 34.001 54.923 -26.428 1.00 14.87 212 ASP A O 1
ATOM 1621 N N . ILE A 1 213 ? 33.120 52.883 -26.194 1.00 12.71 213 ILE A N 1
ATOM 1622 C CA . ILE A 1 213 ? 33.849 52.619 -24.959 1.00 15.09 213 ILE A CA 1
ATOM 1623 C C . ILE A 1 213 ? 35.359 52.726 -25.210 1.00 16.88 213 ILE A C 1
ATOM 1624 O O . ILE A 1 213 ? 36.008 53.590 -24.631 1.00 13.92 213 ILE A O 1
ATOM 1629 N N . LEU A 1 214 ? 35.889 51.895 -26.117 1.00 18.92 214 LEU A N 1
ATOM 1630 C CA . LEU A 1 214 ? 37.324 51.872 -26.448 1.00 21.31 214 LEU A CA 1
ATOM 1631 C C . LEU A 1 214 ? 37.930 53.238 -26.763 1.00 23.62 214 LEU A C 1
ATOM 1632 O O . LEU A 1 214 ? 39.109 53.500 -26.514 1.00 23.14 214 LEU A O 1
ATOM 1637 N N . ASN A 1 215 ? 37.120 54.101 -27.347 1.00 27.06 215 ASN A N 1
ATOM 1638 C CA . ASN A 1 215 ? 37.574 55.429 -27.686 1.00 28.91 215 ASN A CA 1
ATOM 1639 C C . ASN A 1 215 ? 37.603 56.254 -26.408 1.00 30.37 215 ASN A C 1
ATOM 1640 O O . ASN A 1 215 ? 38.593 56.925 -26.130 1.00 35.99 215 ASN A O 1
ATOM 1645 N N . LYS A 1 216 ? 36.543 56.152 -25.604 1.00 28.54 216 LYS A N 1
ATOM 1646 C CA . LYS A 1 216 ? 36.425 56.871 -24.326 1.00 25.17 216 LYS A CA 1
ATOM 1647 C C . LYS A 1 216 ? 37.582 56.540 -23.376 1.00 23.95 216 LYS A C 1
ATOM 1648 O O . LYS A 1 216 ? 38.126 57.420 -22.718 1.00 22.90 216 LYS A O 1
ATOM 1654 N N . LEU A 1 217 ? 37.937 55.261 -23.304 1.00 23.16 217 LEU A N 1
ATOM 1655 C CA . LEU A 1 217 ? 39.017 54.787 -22.449 1.00 21.72 217 LEU A CA 1
ATOM 1656 C C . LEU A 1 217 ? 40.307 55.481 -22.789 1.00 24.40 217 LEU A C 1
ATOM 1657 O O . LEU A 1 217 ? 41.190 55.587 -21.950 1.00 28.40 217 LEU A O 1
ATOM 1662 N N . GLY A 1 218 ? 40.421 55.947 -24.026 1.00 29.48 218 GLY A N 1
ATOM 1663 C CA . GLY A 1 218 ? 41.633 56.622 -24.456 1.00 30.63 218 GLY A CA 1
ATOM 1664 C C . GLY A 1 218 ? 42.929 55.858 -24.213 1.00 34.79 218 GLY A C 1
ATOM 1665 O O . GLY A 1 218 ? 43.885 56.458 -23.726 1.00 38.71 218 GLY A O 1
ATOM 1666 N N . LYS A 1 219 ? 42.968 54.551 -24.492 1.00 35.10 219 LYS A N 1
ATOM 1667 C CA . LYS A 1 219 ? 44.200 53.754 -24.332 1.00 35.28 219 LYS A CA 1
ATOM 1668 C C . LYS A 1 219 ? 44.625 53.208 -25.679 1.00 39.21 219 LYS A C 1
ATOM 1669 O O . LYS A 1 219 ? 45.720 52.671 -25.824 1.00 41.88 219 LYS A O 1
ATOM 1675 N N . ASN A 1 220 ? 43.738 53.325 -26.659 1.00 43.22 220 ASN A N 1
ATOM 1676 C CA . ASN A 1 220 ? 43.992 52.816 -28.001 1.00 45.58 220 ASN A CA 1
ATOM 1677 C C . ASN A 1 220 ? 44.453 53.915 -28.972 1.00 47.07 220 ASN A C 1
ATOM 1678 O O . ASN A 1 220 ? 44.315 55.106 -28.621 1.00 46.27 220 ASN A O 1
ATOM 1684 N N . SER B 1 1 ? 3.999 9.196 13.330 1.00 41.32 1 SER B N 1
ATOM 1685 C CA . SER B 1 1 ? 4.821 10.433 13.410 1.00 42.18 1 SER B CA 1
ATOM 1686 C C . SER B 1 1 ? 6.209 10.116 13.952 1.00 45.98 1 SER B C 1
ATOM 1687 O O . SER B 1 1 ? 7.099 9.739 13.181 1.00 47.08 1 SER B O 1
ATOM 1690 N N . SER B 1 2 ? 6.364 10.255 15.275 1.00 45.75 2 SER B N 1
ATOM 1691 C CA . SER B 1 2 ? 7.605 10.010 16.017 1.00 46.37 2 SER B CA 1
ATOM 1692 C C . SER B 1 2 ? 8.836 9.520 15.246 1.00 46.34 2 SER B C 1
ATOM 1693 O O . SER B 1 2 ? 8.979 8.334 14.948 1.00 47.39 2 SER B O 1
ATOM 1696 N N . GLU B 1 3 ? 9.746 10.465 15.035 1.00 43.33 3 GLU B N 1
ATOM 1697 C CA . GLU B 1 3 ? 11.001 10.329 14.302 1.00 42.56 3 GLU B CA 1
ATOM 1698 C C . GLU B 1 3 ? 10.845 11.160 13.047 1.00 39.07 3 GLU B C 1
ATOM 1699 O O . GLU B 1 3 ? 11.458 10.885 12.020 1.00 40.68 3 GLU B O 1
ATOM 1705 N N . SER B 1 4 ? 10.021 12.196 13.182 1.00 33.61 4 SER B N 1
ATOM 1706 C CA . SER B 1 4 ? 9.714 13.164 12.145 1.00 27.49 4 SER B CA 1
ATOM 1707 C C . SER B 1 4 ? 9.427 14.475 12.885 1.00 25.53 4 SER B C 1
ATOM 1708 O O . SER B 1 4 ? 8.823 14.458 13.955 1.00 28.35 4 SER B O 1
ATOM 1711 N N . ILE B 1 5 ? 9.912 15.598 12.376 1.00 22.10 5 ILE B N 1
ATOM 1712 C CA . ILE B 1 5 ? 9.647 16.887 13.009 1.00 16.02 5 ILE B CA 1
ATOM 1713 C C . ILE B 1 5 ? 9.622 17.942 11.936 1.00 14.75 5 ILE B C 1
ATOM 1714 O O . ILE B 1 5 ? 10.480 17.946 11.052 1.00 17.75 5 ILE B O 1
ATOM 1719 N N . ARG B 1 6 ? 8.604 18.793 11.982 1.00 12.06 6 ARG B N 1
ATOM 1720 C CA . ARG B 1 6 ? 8.460 19.891 11.046 1.00 10.17 6 ARG B CA 1
ATOM 1721 C C . ARG B 1 6 ? 8.387 21.048 11.980 1.00 9.84 6 ARG B C 1
ATOM 1722 O O . ARG B 1 6 ? 7.368 21.236 12.610 1.00 12.39 6 ARG B O 1
ATOM 1730 N N . MET B 1 7 ? 9.450 21.835 12.080 1.00 13.17 7 MET B N 1
ATOM 1731 C CA . MET B 1 7 ? 9.447 22.940 13.029 1.00 11.54 7 MET B CA 1
ATOM 1732 C C . MET B 1 7 ? 10.239 24.151 12.630 1.00 13.42 7 MET B C 1
ATOM 1733 O O . MET B 1 7 ? 11.068 24.106 11.716 1.00 15.88 7 MET B O 1
ATOM 1738 N N . VAL B 1 8 ? 10.028 25.214 13.397 1.00 12.89 8 VAL B N 1
ATOM 1739 C CA . VAL B 1 8 ? 10.709 26.476 13.198 1.00 15.88 8 VAL B CA 1
ATOM 1740 C C . VAL B 1 8 ? 11.382 26.831 14.522 1.00 15.89 8 VAL B C 1
ATOM 1741 O O . VAL B 1 8 ? 10.727 26.849 15.572 1.00 15.16 8 VAL B O 1
ATOM 1745 N N . LEU B 1 9 ? 12.690 27.068 14.460 1.00 14.53 9 LEU B N 1
ATOM 1746 C CA . LEU B 1 9 ? 13.507 27.440 15.614 1.00 12.80 9 LEU B CA 1
ATOM 1747 C C . LEU B 1 9 ? 13.876 28.920 15.509 1.00 14.95 9 LEU B C 1
ATOM 1748 O O . LEU B 1 9 ? 14.535 29.342 14.537 1.00 11.06 9 LEU B O 1
ATOM 1753 N N . ILE B 1 10 ? 13.444 29.712 16.492 1.00 13.90 10 ILE B N 1
ATOM 1754 C CA . ILE B 1 10 ? 13.755 31.135 16.513 1.00 11.01 10 ILE B CA 1
ATOM 1755 C C . ILE B 1 10 ? 14.464 31.526 17.794 1.00 9.78 10 ILE B C 1
ATOM 1756 O O . ILE B 1 10 ? 14.325 30.866 18.805 1.00 11.35 10 ILE B O 1
ATOM 1761 N N . GLY B 1 11 ? 15.262 32.579 17.710 1.00 5.72 11 GLY B N 1
ATOM 1762 C CA . GLY B 1 11 ? 16.016 33.068 18.831 1.00 4.60 11 GLY B CA 1
ATOM 1763 C C . GLY B 1 11 ? 16.949 34.173 18.357 1.00 8.76 11 GLY B C 1
ATOM 1764 O O . GLY B 1 11 ? 17.244 34.268 17.158 1.00 9.20 11 GLY B O 1
ATOM 1765 N N . PRO B 1 12 ? 17.402 35.054 19.265 1.00 10.04 12 PRO B N 1
ATOM 1766 C CA . PRO B 1 12 ? 18.305 36.160 18.963 1.00 11.69 12 PRO B CA 1
ATOM 1767 C C . PRO B 1 12 ? 19.748 35.712 18.827 1.00 17.94 12 PRO B C 1
ATOM 1768 O O . PRO B 1 12 ? 20.131 34.639 19.314 1.00 17.80 12 PRO B O 1
ATOM 1772 N N . PRO B 1 13 ? 20.572 36.522 18.135 1.00 19.18 13 PRO B N 1
ATOM 1773 C CA . PRO B 1 13 ? 21.973 36.136 17.988 1.00 17.10 13 PRO B CA 1
ATOM 1774 C C . PRO B 1 13 ? 22.595 35.939 19.376 1.00 13.85 13 PRO B C 1
ATOM 1775 O O . PRO B 1 13 ? 22.512 36.811 20.241 1.00 13.94 13 PRO B O 1
ATOM 1779 N N . GLY B 1 14 ? 23.139 34.760 19.605 1.00 12.33 14 GLY B N 1
ATOM 1780 C CA . GLY B 1 14 ? 23.752 34.466 20.881 1.00 15.46 14 GLY B CA 1
ATOM 1781 C C . GLY B 1 14 ? 22.968 33.473 21.714 1.00 15.86 14 GLY B C 1
ATOM 1782 O O . GLY B 1 14 ? 23.461 32.988 22.728 1.00 21.25 14 GLY B O 1
ATOM 1783 N N . ALA B 1 15 ? 21.768 33.128 21.268 1.00 16.21 15 ALA B N 1
ATOM 1784 C CA . ALA B 1 15 ? 20.910 32.192 21.984 1.00 13.72 15 ALA B CA 1
ATOM 1785 C C . ALA B 1 15 ? 21.273 30.710 21.814 1.00 13.37 15 ALA B C 1
ATOM 1786 O O . ALA B 1 15 ? 20.809 29.855 22.576 1.00 16.16 15 ALA B O 1
ATOM 1788 N N . GLY B 1 16 ? 22.041 30.394 20.779 1.00 9.38 16 GLY B N 1
ATOM 1789 C CA . GLY B 1 16 ? 22.437 29.020 20.564 1.00 5.79 16 GLY B CA 1
ATOM 1790 C C . GLY B 1 16 ? 21.720 28.233 19.486 1.00 7.98 16 GLY B C 1
ATOM 1791 O O . GLY B 1 16 ? 21.739 26.994 19.534 1.00 9.59 16 GLY B O 1
ATOM 1792 N N . LYS B 1 17 ? 21.141 28.897 18.486 1.00 8.29 17 LYS B N 1
ATOM 1793 C CA . LYS B 1 17 ? 20.437 28.158 17.420 1.00 11.69 17 LYS B CA 1
ATOM 1794 C C . LYS B 1 17 ? 21.401 27.242 16.686 1.00 11.08 17 LYS B C 1
ATOM 1795 O O . LYS B 1 17 ? 21.052 26.125 16.300 1.00 9.29 17 LYS B O 1
ATOM 1801 N N . GLY B 1 18 ? 22.624 27.734 16.523 1.00 14.81 18 GLY B N 1
ATOM 1802 C CA . GLY B 1 18 ? 23.661 26.989 15.847 1.00 15.91 18 GLY B CA 1
ATOM 1803 C C . GLY B 1 18 ? 24.128 25.845 16.703 1.00 19.22 18 GLY B C 1
ATOM 1804 O O . GLY B 1 18 ? 24.753 24.908 16.227 1.00 22.98 18 GLY B O 1
ATOM 1805 N N . THR B 1 19 ? 23.815 25.897 17.980 1.00 20.32 19 THR B N 1
ATOM 1806 C CA . THR B 1 19 ? 24.229 24.821 18.844 1.00 19.56 19 THR B CA 1
ATOM 1807 C C . THR B 1 19 ? 23.149 23.771 18.983 1.00 20.75 19 THR B C 1
ATOM 1808 O O . THR B 1 19 ? 23.455 22.584 19.105 1.00 20.88 19 THR B O 1
ATOM 1812 N N . GLN B 1 20 ? 21.884 24.181 18.893 1.00 20.68 20 GLN B N 1
ATOM 1813 C CA . GLN B 1 20 ? 20.792 23.216 19.033 1.00 19.95 20 GLN B CA 1
ATOM 1814 C C . GLN B 1 20 ? 20.354 22.541 17.744 1.00 19.92 20 GLN B C 1
ATOM 1815 O O . GLN B 1 20 ? 20.125 21.330 17.735 1.00 21.94 20 GLN B O 1
ATOM 1821 N N . ALA B 1 21 ? 20.229 23.322 16.668 1.00 20.53 21 ALA B N 1
ATOM 1822 C CA . ALA B 1 21 ? 19.814 22.817 15.347 1.00 20.01 21 ALA B CA 1
ATOM 1823 C C . ALA B 1 21 ? 20.482 21.495 14.982 1.00 17.68 21 ALA B C 1
ATOM 1824 O O . ALA B 1 21 ? 19.823 20.576 14.523 1.00 16.97 21 ALA B O 1
ATOM 1826 N N . PRO B 1 22 ? 21.808 21.390 15.164 1.00 19.84 22 PRO B N 1
ATOM 1827 C CA . PRO B 1 22 ? 22.522 20.150 14.850 1.00 21.70 22 PRO B CA 1
ATOM 1828 C C . PRO B 1 22 ? 22.158 18.956 15.742 1.00 23.22 22 PRO B C 1
ATOM 1829 O O . PRO B 1 22 ? 22.259 17.805 15.303 1.00 28.55 22 PRO B O 1
ATOM 1833 N N . ASN B 1 23 ? 21.747 19.214 16.983 1.00 22.55 23 ASN B N 1
ATOM 1834 C CA . ASN B 1 23 ? 21.342 18.142 17.892 1.00 20.06 23 ASN B CA 1
ATOM 1835 C C . ASN B 1 23 ? 20.027 17.616 17.376 1.00 20.83 23 ASN B C 1
ATOM 1836 O O . ASN B 1 23 ? 19.812 16.411 17.290 1.00 23.60 23 ASN B O 1
ATOM 1841 N N . LEU B 1 24 ? 19.120 18.545 17.105 1.00 20.05 24 LEU B N 1
ATOM 1842 C CA . LEU B 1 24 ? 17.806 18.219 16.583 1.00 22.79 24 LEU B CA 1
ATOM 1843 C C . LEU B 1 24 ? 17.988 17.415 15.307 1.00 24.03 24 LEU B C 1
ATOM 1844 O O . LEU B 1 24 ? 17.407 16.343 15.158 1.00 24.25 24 LEU B O 1
ATOM 1849 N N . GLN B 1 25 ? 18.829 17.944 14.417 1.00 25.15 25 GLN B N 1
ATOM 1850 C CA . GLN B 1 25 ? 19.151 17.342 13.125 1.00 27.87 25 GLN B CA 1
ATOM 1851 C C . GLN B 1 25 ? 19.456 15.852 13.204 1.00 29.11 25 GLN B C 1
ATOM 1852 O O . GLN B 1 25 ? 18.819 15.047 12.522 1.00 29.16 25 GLN B O 1
ATOM 1858 N N . GLU B 1 26 ? 20.434 15.486 14.024 1.00 29.58 26 GLU B N 1
ATOM 1859 C CA . GLU B 1 26 ? 20.796 14.088 14.170 1.00 30.77 26 GLU B CA 1
ATOM 1860 C C . GLU B 1 26 ? 19.690 13.222 14.781 1.00 31.32 26 GLU B C 1
ATOM 1861 O O . GLU B 1 26 ? 19.477 12.091 14.346 1.00 32.50 26 GLU B O 1
ATOM 1867 N N . ARG B 1 27 ? 18.972 13.749 15.768 1.00 30.82 27 ARG B N 1
ATOM 1868 C CA . ARG B 1 27 ? 17.914 12.982 16.422 1.00 32.47 27 ARG B CA 1
ATOM 1869 C C . ARG B 1 27 ? 16.845 12.512 15.451 1.00 34.66 27 ARG B C 1
ATOM 1870 O O . ARG B 1 27 ? 16.656 11.311 15.249 1.00 38.12 27 ARG B O 1
ATOM 1878 N N . PHE B 1 28 ? 16.167 13.472 14.839 1.00 36.04 28 PHE B N 1
ATOM 1879 C CA . PHE B 1 28 ? 15.097 13.201 13.894 1.00 36.63 28 PHE B CA 1
ATOM 1880 C C . PHE B 1 28 ? 15.594 12.947 12.482 1.00 37.07 28 PHE B C 1
ATOM 1881 O O . PHE B 1 28 ? 14.790 12.716 11.588 1.00 40.23 28 PHE B O 1
ATOM 1889 N N . HIS B 1 29 ? 16.899 13.062 12.260 1.00 38.84 29 HIS B N 1
ATOM 1890 C CA . HIS B 1 29 ? 17.472 12.865 10.927 1.00 39.68 29 HIS B CA 1
ATOM 1891 C C . HIS B 1 29 ? 16.763 13.791 9.919 1.00 39.09 29 HIS B C 1
ATOM 1892 O O . HIS B 1 29 ? 16.748 13.557 8.710 1.00 41.31 29 HIS B O 1
ATOM 1899 N N . ALA B 1 30 ? 16.181 14.854 10.451 1.00 38.37 30 ALA B N 1
ATOM 1900 C CA . ALA B 1 30 ? 15.462 15.835 9.663 1.00 37.11 30 ALA B CA 1
ATOM 1901 C C . ALA B 1 30 ? 16.463 16.730 8.944 1.00 37.01 30 ALA B C 1
ATOM 1902 O O . ALA B 1 30 ? 17.659 16.701 9.236 1.00 39.10 30 ALA B O 1
ATOM 1904 N N . ALA B 1 31 ? 15.969 17.522 8.002 1.00 34.92 31 ALA B N 1
ATOM 1905 C CA . ALA B 1 31 ? 16.808 18.438 7.256 1.00 29.52 31 ALA B CA 1
ATOM 1906 C C . ALA B 1 31 ? 16.914 19.758 7.999 1.00 26.67 31 ALA B C 1
ATOM 1907 O O . ALA B 1 31 ? 15.924 20.307 8.465 1.00 28.12 31 ALA B O 1
ATOM 1909 N N . HIS B 1 32 ? 18.125 20.257 8.132 1.00 26.02 32 HIS B N 1
ATOM 1910 C CA . HIS B 1 32 ? 18.355 21.536 8.786 1.00 26.25 32 HIS B CA 1
ATOM 1911 C C . HIS B 1 32 ? 18.365 22.517 7.622 1.00 23.22 32 HIS B C 1
ATOM 1912 O O . HIS B 1 32 ? 19.274 22.473 6.794 1.00 26.90 32 HIS B O 1
ATOM 1919 N N . LEU B 1 33 ? 17.317 23.334 7.515 1.00 20.68 33 LEU B N 1
ATOM 1920 C CA . LEU B 1 33 ? 17.166 24.305 6.425 1.00 16.00 33 LEU B CA 1
ATOM 1921 C C . LEU B 1 33 ? 17.449 25.734 6.807 1.00 16.05 33 LEU B C 1
ATOM 1922 O O . LEU B 1 33 ? 16.622 26.381 7.433 1.00 19.81 33 LEU B O 1
ATOM 1927 N N . ALA B 1 34 ? 18.580 26.262 6.378 1.00 17.70 34 ALA B N 1
ATOM 1928 C CA . ALA B 1 34 ? 18.893 27.648 6.672 1.00 17.30 34 ALA B CA 1
ATOM 1929 C C . ALA B 1 34 ? 18.565 28.410 5.404 1.00 17.19 34 ALA B C 1
ATOM 1930 O O . ALA B 1 34 ? 18.924 27.966 4.325 1.00 15.80 34 ALA B O 1
ATOM 1932 N N . THR B 1 35 ? 17.895 29.550 5.524 1.00 20.66 35 THR B N 1
ATOM 1933 C CA . THR B 1 35 ? 17.518 30.344 4.348 1.00 25.54 35 THR B CA 1
ATOM 1934 C C . THR B 1 35 ? 18.674 30.867 3.474 1.00 24.52 35 THR B C 1
ATOM 1935 O O . THR B 1 35 ? 18.649 30.720 2.246 1.00 25.02 35 THR B O 1
ATOM 1939 N N . GLY B 1 36 ? 19.688 31.456 4.098 1.00 23.65 36 GLY B N 1
ATOM 1940 C CA . GLY B 1 36 ? 20.821 31.963 3.339 1.00 20.06 36 GLY B CA 1
ATOM 1941 C C . GLY B 1 36 ? 21.572 30.834 2.651 1.00 19.67 36 GLY B C 1
ATOM 1942 O O . GLY B 1 36 ? 21.995 30.964 1.513 1.00 18.89 36 GLY B O 1
ATOM 1943 N N . ASP B 1 37 ? 21.734 29.718 3.351 1.00 18.69 37 ASP B N 1
ATOM 1944 C CA . ASP B 1 37 ? 22.419 28.556 2.814 1.00 19.50 37 ASP B CA 1
ATOM 1945 C C . ASP B 1 37 ? 21.658 27.968 1.646 1.00 22.04 37 ASP B C 1
ATOM 1946 O O . ASP B 1 37 ? 22.259 27.352 0.769 1.00 24.68 37 ASP B O 1
ATOM 1951 N N . MET B 1 38 ? 20.333 28.097 1.658 1.00 23.32 38 MET B N 1
ATOM 1952 C CA . MET B 1 38 ? 19.526 27.602 0.546 1.00 25.31 38 MET B CA 1
ATOM 1953 C C . MET B 1 38 ? 19.680 28.559 -0.640 1.00 25.84 38 MET B C 1
ATOM 1954 O O . MET B 1 38 ? 19.791 28.107 -1.785 1.00 25.10 38 MET B O 1
ATOM 1959 N N . LEU B 1 39 ? 19.693 29.869 -0.353 1.00 24.71 39 LEU B N 1
ATOM 1960 C CA . LEU B 1 39 ? 19.859 30.914 -1.377 1.00 27.36 39 LEU B CA 1
ATOM 1961 C C . LEU B 1 39 ? 21.129 30.681 -2.191 1.00 27.37 39 LEU B C 1
ATOM 1962 O O . LEU B 1 39 ? 21.080 30.605 -3.424 1.00 28.59 39 LEU B O 1
ATOM 1967 N N . ARG B 1 40 ? 22.248 30.543 -1.480 1.00 24.03 40 ARG B N 1
ATOM 1968 C CA . ARG B 1 40 ? 23.566 30.319 -2.069 1.00 23.67 40 ARG B CA 1
ATOM 1969 C C . ARG B 1 40 ? 23.638 29.021 -2.875 1.00 24.17 40 ARG B C 1
ATOM 1970 O O . ARG B 1 40 ? 24.114 29.010 -4.006 1.00 23.88 40 ARG B O 1
ATOM 1978 N N . SER B 1 41 ? 23.161 27.930 -2.294 1.00 25.77 41 SER B N 1
ATOM 1979 C CA . SER B 1 41 ? 23.174 26.640 -2.971 1.00 29.46 41 SER B CA 1
ATOM 1980 C C . SER B 1 41 ? 22.447 26.697 -4.309 1.00 30.90 41 SER B C 1
ATOM 1981 O O . SER B 1 41 ? 22.885 26.098 -5.290 1.00 33.05 41 SER B O 1
ATOM 1984 N N . GLN B 1 42 ? 21.352 27.451 -4.342 1.00 31.02 42 GLN B N 1
ATOM 1985 C CA . GLN B 1 42 ? 20.533 27.606 -5.542 1.00 29.96 42 GLN B CA 1
ATOM 1986 C C . GLN B 1 42 ? 21.149 28.504 -6.611 1.00 29.02 42 GLN B C 1
ATOM 1987 O O . GLN B 1 42 ? 20.847 28.371 -7.789 1.00 26.92 42 GLN B O 1
ATOM 1993 N N . ILE B 1 43 ? 21.943 29.475 -6.190 1.00 30.31 43 ILE B N 1
ATOM 1994 C CA . ILE B 1 43 ? 22.572 30.366 -7.142 1.00 31.84 43 ILE B CA 1
ATOM 1995 C C . ILE B 1 43 ? 23.654 29.559 -7.824 1.00 35.32 43 ILE B C 1
ATOM 1996 O O . ILE B 1 43 ? 23.924 29.731 -9.020 1.00 38.73 43 ILE B O 1
ATOM 2001 N N . ALA B 1 44 ? 24.229 28.635 -7.062 1.00 35.54 44 ALA B N 1
ATOM 2002 C CA . ALA B 1 44 ? 25.282 27.779 -7.565 1.00 36.70 44 ALA B CA 1
ATOM 2003 C C . ALA B 1 44 ? 24.732 26.871 -8.664 1.00 38.76 44 ALA B C 1
ATOM 2004 O O . ALA B 1 44 ? 25.326 26.757 -9.741 1.00 41.49 44 ALA B O 1
ATOM 2006 N N . LYS B 1 45 ? 23.551 26.310 -8.437 1.00 38.04 45 LYS B N 1
ATOM 2007 C CA . LYS B 1 45 ? 22.954 25.392 -9.399 1.00 39.06 45 LYS B CA 1
ATOM 2008 C C . LYS B 1 45 ? 22.494 25.946 -10.746 1.00 38.83 45 LYS B C 1
ATOM 2009 O O . LYS B 1 45 ? 22.189 25.172 -11.657 1.00 42.29 45 LYS B O 1
ATOM 2015 N N . GLY B 1 46 ? 22.456 27.264 -10.894 1.00 38.84 46 GLY B N 1
ATOM 2016 C CA . GLY B 1 46 ? 22.002 27.840 -12.153 1.00 38.94 46 GLY B CA 1
ATOM 2017 C C . GLY B 1 46 ? 20.517 27.588 -12.393 1.00 38.19 46 GLY B C 1
ATOM 2018 O O . GLY B 1 46 ? 20.083 27.297 -13.515 1.00 39.85 46 GLY B O 1
ATOM 2019 N N . THR B 1 47 ? 19.746 27.657 -11.316 1.00 35.48 47 THR B N 1
ATOM 2020 C CA . THR B 1 47 ? 18.310 27.452 -11.362 1.00 32.32 47 THR B CA 1
ATOM 2021 C C . THR B 1 47 ? 17.645 28.783 -11.655 1.00 28.98 47 THR B C 1
ATOM 2022 O O . THR B 1 47 ? 18.182 29.847 -11.313 1.00 24.00 47 THR B O 1
ATOM 2026 N N . GLN B 1 48 ? 16.436 28.711 -12.204 1.00 27.09 48 GLN B N 1
ATOM 2027 C CA . GLN B 1 48 ? 15.671 29.912 -12.504 1.00 28.01 48 GLN B CA 1
ATOM 2028 C C . GLN B 1 48 ? 15.470 30.786 -11.246 1.00 26.35 48 GLN B C 1
ATOM 2029 O O . GLN B 1 48 ? 15.614 32.011 -11.308 1.00 26.47 48 GLN B O 1
ATOM 2035 N N . LEU B 1 49 ? 15.148 30.153 -10.117 1.00 25.27 49 LEU B N 1
ATOM 2036 C CA . LEU B 1 49 ? 14.950 30.869 -8.857 1.00 22.49 49 LEU B CA 1
ATOM 2037 C C . LEU B 1 49 ? 16.287 31.405 -8.382 1.00 22.81 49 LEU B C 1
ATOM 2038 O O . LEU B 1 49 ? 16.383 32.558 -7.954 1.00 20.80 49 LEU B O 1
ATOM 2043 N N . GLY B 1 50 ? 17.323 30.573 -8.487 1.00 21.17 50 GLY B N 1
ATOM 2044 C CA . GLY B 1 50 ? 18.643 30.996 -8.072 1.00 21.01 50 GLY B CA 1
ATOM 2045 C C . GLY B 1 50 ? 19.119 32.206 -8.854 1.00 24.59 50 GLY B C 1
ATOM 2046 O O . GLY B 1 50 ? 19.617 33.174 -8.274 1.00 25.49 50 GLY B O 1
ATOM 2047 N N . LEU B 1 51 ? 18.965 32.159 -10.175 1.00 25.64 51 LEU B N 1
ATOM 2048 C CA . LEU B 1 51 ? 19.392 33.255 -11.040 1.00 23.64 51 LEU B CA 1
ATOM 2049 C C . LEU B 1 51 ? 18.548 34.501 -10.803 1.00 23.85 51 LEU B C 1
ATOM 2050 O O . LEU B 1 51 ? 19.061 35.631 -10.776 1.00 20.95 51 LEU B O 1
ATOM 2055 N N . GLU B 1 52 ? 17.247 34.294 -10.638 1.00 24.89 52 GLU B N 1
ATOM 2056 C CA . GLU B 1 52 ? 16.341 35.401 -10.355 1.00 28.88 52 GLU B CA 1
ATOM 2057 C C . GLU B 1 52 ? 16.709 36.029 -9.006 1.00 26.44 52 GLU B C 1
ATOM 2058 O O . GLU B 1 52 ? 16.742 37.243 -8.865 1.00 28.97 52 GLU B O 1
ATOM 2064 N N . ALA B 1 53 ? 17.056 35.194 -8.040 1.00 25.81 53 ALA B N 1
ATOM 2065 C CA . ALA B 1 53 ? 17.457 35.672 -6.734 1.00 22.85 53 ALA B CA 1
ATOM 2066 C C . ALA B 1 53 ? 18.792 36.415 -6.869 1.00 22.77 53 ALA B C 1
ATOM 2067 O O . ALA B 1 53 ? 18.940 37.541 -6.415 1.00 21.04 53 ALA B O 1
ATOM 2069 N N . LYS B 1 54 ? 19.751 35.780 -7.525 1.00 24.23 54 LYS B N 1
ATOM 2070 C CA . LYS B 1 54 ? 21.076 36.338 -7.752 1.00 24.83 54 LYS B CA 1
ATOM 2071 C C . LYS B 1 54 ? 21.044 37.774 -8.281 1.00 29.35 54 LYS B C 1
ATOM 20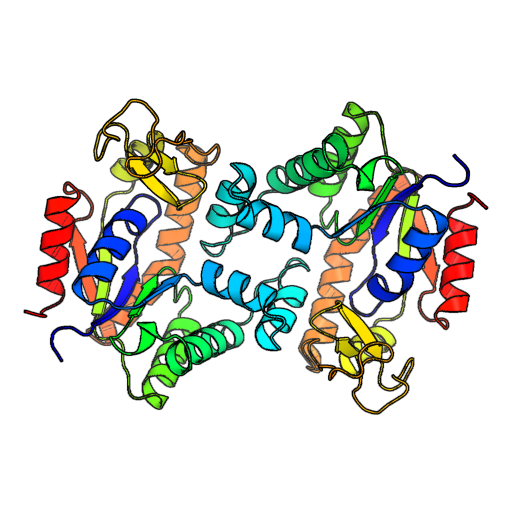72 O O . LYS B 1 54 ? 21.639 38.667 -7.690 1.00 31.30 54 LYS B O 1
ATOM 2078 N N . LYS B 1 55 ? 20.329 37.994 -9.381 1.00 31.35 55 LYS B N 1
ATOM 2079 C CA . LYS B 1 55 ? 20.222 39.314 -10.006 1.00 31.19 55 LYS B CA 1
ATOM 2080 C C . LYS B 1 55 ? 19.538 40.364 -9.135 1.00 35.07 55 LYS B C 1
ATOM 2081 O O . LYS B 1 55 ? 19.890 41.539 -9.200 1.00 35.42 55 LYS B O 1
ATOM 2087 N N . ILE B 1 56 ? 18.519 39.969 -8.376 1.00 35.85 56 ILE B N 1
ATOM 2088 C CA . ILE B 1 56 ? 17.821 40.924 -7.529 1.00 36.61 56 ILE B CA 1
ATOM 2089 C C . ILE B 1 56 ? 18.566 41.110 -6.223 1.00 36.93 56 ILE B C 1
ATOM 2090 O O . ILE B 1 56 ? 18.436 42.135 -5.563 1.00 37.32 56 ILE B O 1
ATOM 2095 N N . MET B 1 57 ? 19.434 40.164 -5.902 1.00 38.81 57 MET B N 1
ATOM 2096 C CA . MET B 1 57 ? 20.200 40.253 -4.671 1.00 40.21 57 MET B CA 1
ATOM 2097 C C . MET B 1 57 ? 21.532 40.963 -4.895 1.00 41.39 57 MET B C 1
ATOM 2098 O O . MET B 1 57 ? 21.791 41.980 -4.261 1.00 41.91 57 MET B O 1
ATOM 2103 N N . ASP B 1 58 ? 22.369 40.471 -5.805 1.00 42.13 58 ASP B N 1
ATOM 2104 C CA . ASP B 1 58 ? 23.645 41.128 -6.044 1.00 44.88 58 ASP B CA 1
ATOM 2105 C C . ASP B 1 58 ? 23.512 42.445 -6.848 1.00 49.24 58 ASP B C 1
ATOM 2106 O O . ASP B 1 58 ? 24.380 42.809 -7.642 1.00 51.96 58 ASP B O 1
ATOM 2111 N N . GLN B 1 59 ? 22.433 43.178 -6.573 1.00 51.40 59 GLN B N 1
ATOM 2112 C CA . GLN B 1 59 ? 22.108 44.454 -7.210 1.00 53.66 59 GLN B CA 1
ATOM 2113 C C . GLN B 1 59 ? 21.641 45.399 -6.086 1.00 56.37 59 GLN B C 1
ATOM 2114 O O . GLN B 1 59 ? 20.948 46.393 -6.334 1.00 56.40 59 GLN B O 1
ATOM 2120 N N . GLY B 1 60 ? 21.969 45.038 -4.844 1.00 58.10 60 GLY B N 1
ATOM 2121 C CA . GLY B 1 60 ? 21.601 45.846 -3.688 1.00 60.43 60 GLY B CA 1
ATOM 2122 C C . GLY B 1 60 ? 20.184 45.692 -3.149 1.00 61.64 60 GLY B C 1
ATOM 2123 O O . GLY B 1 60 ? 19.756 46.486 -2.294 1.00 62.23 60 GLY B O 1
ATOM 2124 N N . GLY B 1 61 ? 19.469 44.668 -3.615 1.00 60.41 61 GLY B N 1
ATOM 2125 C CA . GLY B 1 61 ? 18.105 44.439 -3.171 1.00 58.80 61 GLY B CA 1
ATOM 2126 C C . GLY B 1 61 ? 17.920 43.131 -2.425 1.00 58.33 61 GLY B C 1
ATOM 2127 O O . GLY B 1 61 ? 18.871 42.368 -2.238 1.00 58.79 61 GLY B O 1
ATOM 2128 N N . LEU B 1 62 ? 16.685 42.870 -2.000 1.00 58.16 62 LEU B N 1
ATOM 2129 C CA . LEU B 1 62 ? 16.342 41.652 -1.261 1.00 55.45 62 LEU B CA 1
ATOM 2130 C C . LEU B 1 62 ? 15.503 40.741 -2.151 1.00 52.00 62 LEU B C 1
ATOM 2131 O O . LEU B 1 62 ? 14.838 41.215 -3.075 1.00 53.42 62 LEU B O 1
ATOM 2136 N N . VAL B 1 63 ? 15.537 39.440 -1.883 1.00 47.06 63 VAL B N 1
ATOM 2137 C CA . VAL B 1 63 ? 14.768 38.498 -2.682 1.00 42.38 63 VAL B CA 1
ATOM 2138 C C . VAL B 1 63 ? 13.326 38.478 -2.182 1.00 42.60 63 VAL B C 1
ATOM 2139 O O . VAL B 1 63 ? 13.072 38.616 -0.989 1.00 43.88 63 VAL B O 1
ATOM 2143 N N . SER B 1 64 ? 12.385 38.317 -3.101 1.00 43.00 64 SER B N 1
ATOM 2144 C CA . SER B 1 64 ? 10.964 38.314 -2.776 1.00 45.19 64 SER B CA 1
ATOM 2145 C C . SER B 1 64 ? 10.497 37.211 -1.820 1.00 46.65 64 SER B C 1
ATOM 2146 O O . SER B 1 64 ? 11.037 36.096 -1.814 1.00 47.65 64 SER B O 1
ATOM 2149 N N . ASP B 1 65 ? 9.448 37.520 -1.056 1.00 45.35 65 ASP B N 1
ATOM 2150 C CA . ASP B 1 65 ? 8.869 36.581 -0.096 1.00 41.08 65 ASP B CA 1
ATOM 2151 C C . ASP B 1 65 ? 8.584 35.247 -0.780 1.00 37.39 65 ASP B C 1
ATOM 2152 O O . ASP B 1 65 ? 8.987 34.200 -0.288 1.00 39.27 65 ASP B O 1
ATOM 2157 N N . ASP B 1 66 ? 7.942 35.299 -1.944 1.00 32.96 66 ASP B N 1
ATOM 2158 C CA . ASP B 1 66 ? 7.601 34.096 -2.702 1.00 31.53 66 ASP B CA 1
ATOM 2159 C C . ASP B 1 66 ? 8.763 33.346 -3.342 1.00 28.26 66 ASP B C 1
ATOM 2160 O O . ASP B 1 66 ? 8.664 32.149 -3.596 1.00 27.07 66 ASP B O 1
ATOM 2165 N N . ILE B 1 67 ? 9.847 34.044 -3.652 1.00 25.10 67 ILE B N 1
ATOM 2166 C CA . ILE B 1 67 ? 11.021 33.382 -4.208 1.00 21.93 67 ILE B CA 1
ATOM 2167 C C . ILE B 1 67 ? 11.580 32.514 -3.082 1.00 21.57 67 ILE B C 1
ATOM 2168 O O . ILE B 1 67 ? 11.948 31.365 -3.316 1.00 22.02 67 ILE B O 1
ATOM 2173 N N . MET B 1 68 ? 11.563 33.046 -1.856 1.00 18.28 68 MET B N 1
ATOM 2174 C CA . MET B 1 68 ? 12.034 32.325 -0.667 1.00 18.33 68 MET B CA 1
ATOM 2175 C C . MET B 1 68 ? 11.163 31.099 -0.439 1.00 17.48 68 MET B C 1
ATOM 2176 O O . MET B 1 68 ? 11.658 29.973 -0.306 1.00 15.21 68 MET B O 1
ATOM 2181 N N . VAL B 1 69 ? 9.855 31.343 -0.397 1.00 17.43 69 VAL B N 1
ATOM 2182 C CA . VAL B 1 69 ? 8.847 30.308 -0.194 1.00 17.57 69 VAL B CA 1
ATOM 2183 C C . VAL B 1 69 ? 8.831 29.290 -1.359 1.00 18.85 69 VAL B C 1
ATOM 2184 O O . VAL B 1 69 ? 8.534 28.109 -1.162 1.00 21.43 69 VAL B O 1
ATOM 2188 N N . ASN B 1 70 ? 9.200 29.716 -2.563 1.00 20.08 70 ASN B N 1
ATOM 2189 C CA . ASN B 1 70 ? 9.245 28.772 -3.683 1.00 17.99 70 ASN B CA 1
ATOM 2190 C C . ASN B 1 70 ? 10.486 27.895 -3.575 1.00 15.17 70 ASN B C 1
ATOM 2191 O O . ASN B 1 70 ? 10.464 26.718 -3.960 1.00 17.20 70 ASN B O 1
ATOM 2196 N N . MET B 1 71 ? 11.555 28.458 -3.013 1.00 13.32 71 MET B N 1
ATOM 2197 C CA . MET B 1 71 ? 12.780 27.706 -2.790 1.00 15.42 71 MET B CA 1
ATOM 2198 C C . MET B 1 71 ? 12.575 26.729 -1.653 1.00 18.68 71 MET B C 1
ATOM 2199 O O . MET B 1 71 ? 13.034 25.587 -1.734 1.00 19.70 71 MET B O 1
ATOM 2204 N N . ILE B 1 72 ? 11.910 27.168 -0.580 1.00 19.24 72 ILE B N 1
ATOM 2205 C CA . ILE B 1 72 ? 11.680 26.262 0.542 1.00 20.07 72 ILE B CA 1
ATOM 2206 C C . ILE B 1 72 ? 10.961 25.088 -0.063 1.00 18.95 72 ILE B C 1
ATOM 2207 O O . ILE B 1 72 ? 11.348 23.950 0.175 1.00 18.14 72 ILE B O 1
ATOM 2212 N N . LYS B 1 73 ? 9.939 25.396 -0.872 1.00 21.29 73 LYS B N 1
ATOM 2213 C CA . LYS B 1 73 ? 9.095 24.395 -1.556 1.00 24.34 73 LYS B CA 1
ATOM 2214 C C . LYS B 1 73 ? 9.895 23.440 -2.422 1.00 25.00 73 LYS B C 1
ATOM 2215 O O . LYS B 1 73 ? 9.644 22.229 -2.416 1.00 22.81 73 LYS B O 1
ATOM 2221 N N . ASP B 1 74 ? 10.851 23.995 -3.164 1.00 26.26 74 ASP B N 1
ATOM 2222 C CA . ASP B 1 74 ? 11.728 23.206 -4.011 1.00 27.63 74 ASP B CA 1
ATOM 2223 C C . ASP B 1 74 ? 12.465 22.207 -3.118 1.00 26.51 74 ASP B C 1
ATOM 2224 O O . ASP B 1 74 ? 12.591 21.032 -3.449 1.00 28.40 74 ASP B O 1
ATOM 2229 N N . GLU B 1 75 ? 12.936 22.683 -1.974 1.00 28.71 75 GLU B N 1
ATOM 2230 C CA . GLU B 1 75 ? 13.652 21.847 -1.028 1.00 25.28 75 GLU B CA 1
ATOM 2231 C C . GLU B 1 75 ? 12.806 20.725 -0.486 1.00 26.99 75 GLU B C 1
ATOM 2232 O O . GLU B 1 75 ? 13.239 19.576 -0.481 1.00 28.14 75 GLU B O 1
ATOM 2238 N N . LEU B 1 76 ? 11.614 21.041 0.004 1.00 25.96 76 LEU B N 1
ATOM 2239 C CA . LEU B 1 76 ? 10.769 19.990 0.547 1.00 30.84 76 LEU B CA 1
ATOM 2240 C C . LEU B 1 76 ? 10.550 18.944 -0.536 1.00 35.00 76 LEU B C 1
ATOM 2241 O O . LEU B 1 76 ? 10.759 17.754 -0.309 1.00 37.29 76 LEU B O 1
ATOM 2246 N N . THR B 1 77 ? 10.206 19.407 -1.736 1.00 37.94 77 THR B N 1
ATOM 2247 C CA . THR B 1 77 ? 9.945 18.515 -2.866 1.00 39.22 77 THR B CA 1
ATOM 2248 C C . THR B 1 77 ? 11.124 17.697 -3.430 1.00 40.55 77 THR B C 1
ATOM 2249 O O . THR B 1 77 ? 10.908 16.613 -3.984 1.00 40.60 77 THR B O 1
ATOM 2253 N N . ASN B 1 78 ? 12.357 18.183 -3.273 1.00 41.53 78 ASN B N 1
ATOM 2254 C CA . ASN B 1 78 ? 13.515 17.460 -3.802 1.00 41.46 78 ASN B CA 1
ATOM 2255 C C . ASN B 1 78 ? 14.617 17.046 -2.840 1.00 41.23 78 ASN B C 1
ATOM 2256 O O . ASN B 1 78 ? 15.311 16.049 -3.080 1.00 40.41 78 ASN B O 1
ATOM 2261 N N . ASN B 1 79 ? 14.814 17.808 -1.773 1.00 40.12 79 ASN B N 1
ATOM 2262 C CA . ASN B 1 79 ? 15.864 17.464 -0.831 1.00 39.71 79 ASN B CA 1
ATOM 2263 C C . ASN B 1 79 ? 15.595 16.091 -0.265 1.00 40.86 79 ASN B C 1
ATOM 2264 O O . ASN B 1 79 ? 14.473 15.784 0.152 1.00 41.23 79 ASN B O 1
ATOM 2269 N N . PRO B 1 80 ? 16.618 15.230 -0.276 1.00 42.84 80 PRO B N 1
ATOM 2270 C CA . PRO B 1 80 ? 16.487 13.869 0.243 1.00 46.35 80 PRO B CA 1
ATOM 2271 C C . PRO B 1 80 ? 16.142 13.845 1.745 1.00 48.21 80 PRO B C 1
ATOM 2272 O O . PRO B 1 80 ? 15.285 13.069 2.188 1.00 48.71 80 PRO B O 1
ATOM 2276 N N . ALA B 1 81 ? 16.799 14.709 2.519 1.00 48.38 81 ALA B N 1
ATOM 2277 C CA . ALA B 1 81 ? 16.578 14.770 3.964 1.00 50.26 81 ALA B CA 1
ATOM 2278 C C . ALA B 1 81 ? 15.238 15.378 4.387 1.00 48.38 81 ALA B C 1
ATOM 2279 O O . ALA B 1 81 ? 14.840 15.219 5.541 1.00 48.02 81 ALA B O 1
ATOM 2281 N N . CYS B 1 82 ? 14.544 16.032 3.449 1.00 47.79 82 CYS B N 1
ATOM 2282 C CA . CYS B 1 82 ? 13.247 16.680 3.696 1.00 46.79 82 CYS B CA 1
ATOM 2283 C C . CYS B 1 82 ? 12.065 15.727 3.802 1.00 47.53 82 CYS B C 1
ATOM 2284 O O . CYS B 1 82 ? 10.919 16.175 3.930 1.00 49.07 82 CYS B O 1
ATOM 2287 N N . LYS B 1 83 ? 12.348 14.422 3.774 1.00 47.58 83 LYS B N 1
ATOM 2288 C CA . LYS B 1 83 ? 11.323 13.383 3.889 1.00 46.89 83 LYS B CA 1
ATOM 2289 C C . LYS B 1 83 ? 11.052 12.905 5.327 1.00 44.55 83 LYS B C 1
ATOM 2290 O O . LYS B 1 83 ? 10.118 12.143 5.560 1.00 44.27 83 LYS B O 1
ATOM 2296 N N . ASN B 1 84 ? 11.877 13.349 6.277 1.00 44.27 84 ASN B N 1
ATOM 2297 C CA . ASN B 1 84 ? 11.707 13.025 7.705 1.00 43.71 84 ASN B CA 1
ATOM 2298 C C . ASN B 1 84 ? 11.518 14.362 8.432 1.00 41.15 84 ASN B C 1
ATOM 2299 O O . ASN B 1 84 ? 12.016 14.545 9.549 1.00 40.59 84 ASN B O 1
ATOM 2304 N N . GLY B 1 85 ? 10.832 15.300 7.778 1.00 37.31 85 GLY B N 1
ATOM 2305 C CA . GLY B 1 85 ? 10.608 16.609 8.359 1.00 31.55 85 GLY B CA 1
ATOM 2306 C C . GLY B 1 85 ? 11.823 17.499 8.179 1.00 28.63 85 GLY B C 1
ATOM 2307 O O . GLY B 1 85 ? 12.804 17.084 7.556 1.00 29.12 85 GLY B O 1
ATOM 2308 N N . PHE B 1 86 ? 11.776 18.704 8.745 1.00 22.85 86 PHE B N 1
ATOM 2309 C CA . PHE B 1 86 ? 12.868 19.667 8.632 1.00 17.94 86 PHE B CA 1
ATOM 2310 C C . PHE B 1 86 ? 12.944 20.548 9.851 1.00 17.37 86 PHE B C 1
ATOM 2311 O O . PHE B 1 86 ? 12.033 20.571 10.687 1.00 19.49 86 PHE B O 1
ATOM 2319 N N . ILE B 1 87 ? 13.993 21.353 9.877 1.00 14.36 87 ILE B N 1
ATOM 2320 C CA . ILE B 1 87 ? 14.244 22.291 10.944 1.00 14.08 87 ILE B CA 1
ATOM 2321 C C . ILE B 1 87 ? 14.558 23.589 10.242 1.00 14.13 87 ILE B C 1
ATOM 2322 O O . ILE B 1 87 ? 15.649 23.775 9.733 1.00 15.70 87 ILE B O 1
ATOM 2327 N N . LEU B 1 88 ? 13.553 24.449 10.163 1.00 16.32 88 LEU B N 1
ATOM 2328 C CA . LEU B 1 88 ? 13.651 25.740 9.510 1.00 17.38 88 LEU B CA 1
ATOM 2329 C C . LEU B 1 88 ? 14.260 26.760 10.463 1.00 19.13 88 LEU B C 1
ATOM 2330 O O . LEU B 1 88 ? 13.748 26.980 11.562 1.00 17.92 88 LEU B O 1
ATOM 2335 N N . VAL B 1 89 ? 15.388 27.336 10.059 1.00 19.75 89 VAL B N 1
ATOM 2336 C CA . VAL B 1 89 ? 16.092 28.327 10.865 1.00 24.35 89 VAL B CA 1
ATOM 2337 C C . VAL B 1 89 ? 16.168 29.685 10.157 1.00 30.33 89 VAL B C 1
ATOM 2338 O O . VAL B 1 89 ? 16.509 29.772 8.976 1.00 34.93 89 VAL B O 1
ATOM 2342 N N . GLY B 1 90 ? 15.846 30.751 10.879 1.00 32.66 90 GLY B N 1
ATOM 2343 C CA . GLY B 1 90 ? 15.902 32.086 10.299 1.00 31.38 90 GLY B CA 1
ATOM 2344 C C . GLY B 1 90 ? 14.810 32.424 9.299 1.00 31.90 90 GLY B C 1
ATOM 2345 O O . GLY B 1 90 ? 14.996 33.250 8.401 1.00 32.87 90 GLY B O 1
ATOM 2346 N N . PHE B 1 91 ? 13.663 31.781 9.436 1.00 28.09 91 PHE B N 1
ATOM 2347 C CA . PHE B 1 91 ? 12.572 32.068 8.544 1.00 24.65 91 PHE B CA 1
ATOM 2348 C C . PHE B 1 91 ? 11.313 31.506 9.187 1.00 24.68 91 PHE B C 1
ATOM 2349 O O . PHE B 1 91 ? 11.371 30.423 9.795 1.00 25.35 91 PHE B O 1
ATOM 2357 N N . PRO B 1 92 ? 10.189 32.263 9.143 1.00 20.44 92 PRO B N 1
ATOM 2358 C CA . PRO B 1 92 ? 9.987 33.598 8.561 1.00 20.63 92 PRO B CA 1
ATOM 2359 C C . PRO B 1 92 ? 10.556 34.756 9.354 1.00 18.87 92 PRO B C 1
ATOM 2360 O O . PRO B 1 92 ? 11.114 34.568 10.430 1.00 21.11 92 PRO B O 1
ATOM 2364 N N . ARG B 1 93 ? 10.433 35.953 8.789 1.00 22.81 93 ARG B N 1
ATOM 2365 C CA . ARG B 1 93 ? 10.925 37.193 9.415 1.00 23.39 93 ARG B CA 1
ATOM 2366 C C . ARG B 1 93 ? 9.959 38.372 9.257 1.00 19.91 93 ARG B C 1
ATOM 2367 O O . ARG B 1 93 ? 10.251 39.478 9.683 1.00 19.18 93 ARG B O 1
ATOM 2375 N N . THR B 1 94 ? 8.828 38.125 8.604 1.00 22.07 94 THR B N 1
ATOM 2376 C CA . THR B 1 94 ? 7.755 39.113 8.433 1.00 25.95 94 THR B CA 1
ATOM 2377 C C . THR B 1 94 ? 6.457 38.288 8.543 1.00 26.68 94 THR B C 1
ATOM 2378 O O . THR B 1 94 ? 6.483 37.053 8.421 1.00 28.25 94 THR B O 1
ATOM 2382 N N . ILE B 1 95 ? 5.336 38.951 8.799 1.00 27.87 95 ILE B N 1
ATOM 2383 C CA . ILE B 1 95 ? 4.050 38.257 8.902 1.00 28.37 95 ILE B CA 1
ATOM 2384 C C . ILE B 1 95 ? 3.665 37.580 7.585 1.00 28.45 95 ILE B C 1
ATOM 2385 O O . ILE B 1 95 ? 3.410 36.375 7.567 1.00 27.15 95 ILE B O 1
ATOM 2390 N N . PRO B 1 96 ? 3.619 38.347 6.468 1.00 29.94 96 PRO B N 1
ATOM 2391 C CA . PRO B 1 96 ? 3.257 37.774 5.170 1.00 28.27 96 PRO B CA 1
ATOM 2392 C C . PRO B 1 96 ? 4.094 36.558 4.784 1.00 27.69 96 PRO B C 1
ATOM 2393 O O . PRO B 1 96 ? 3.593 35.653 4.114 1.00 30.60 96 PRO B O 1
ATOM 2397 N N . GLN B 1 97 ? 5.354 36.521 5.219 1.00 24.57 97 GLN B N 1
ATOM 2398 C CA . GLN B 1 97 ? 6.207 35.365 4.953 1.00 23.05 97 GLN B CA 1
ATOM 2399 C C . GLN B 1 97 ? 5.746 34.158 5.789 1.00 21.63 97 GLN B C 1
ATOM 2400 O O . GLN B 1 97 ? 5.730 33.038 5.301 1.00 22.67 97 GLN B O 1
ATOM 2406 N N . ALA B 1 98 ? 5.379 34.393 7.048 1.00 21.35 98 ALA B N 1
ATOM 2407 C CA . ALA B 1 98 ? 4.884 33.334 7.926 1.00 20.81 98 ALA B CA 1
ATOM 2408 C C . ALA B 1 98 ? 3.565 32.865 7.343 1.00 19.29 98 ALA B C 1
ATOM 2409 O O . ALA B 1 98 ? 3.236 31.678 7.325 1.00 16.81 98 ALA B O 1
ATOM 2411 N N . GLU B 1 99 ? 2.835 33.837 6.819 1.00 22.72 99 GLU B N 1
ATOM 2412 C CA . GLU B 1 99 ? 1.529 33.633 6.213 1.00 25.02 99 GLU B CA 1
ATOM 2413 C C . GLU B 1 99 ? 1.549 32.751 4.985 1.00 24.03 99 GLU B C 1
ATOM 2414 O O . GLU B 1 99 ? 0.806 31.759 4.915 1.00 24.02 99 GLU B O 1
ATOM 2420 N N . LYS B 1 100 ? 2.382 33.123 4.014 1.00 22.67 100 LYS B N 1
ATOM 2421 C CA . LYS B 1 100 ? 2.506 32.371 2.761 1.00 25.30 100 LYS B CA 1
ATOM 2422 C C . LYS B 1 100 ? 3.160 31.003 2.933 1.00 25.47 100 LYS B C 1
ATOM 2423 O O . LYS B 1 100 ? 2.920 30.092 2.133 1.00 25.49 100 LYS B O 1
ATOM 2429 N N . LEU B 1 101 ? 3.982 30.874 3.981 1.00 28.86 101 LEU B N 1
ATOM 2430 C CA . LEU B 1 101 ? 4.681 29.628 4.316 1.00 26.71 101 LEU B CA 1
ATOM 2431 C C . LEU B 1 101 ? 3.633 28.652 4.800 1.00 27.92 101 LEU B C 1
ATOM 2432 O O . LEU B 1 101 ? 3.602 27.504 4.364 1.00 30.50 101 LEU B O 1
ATOM 2437 N N . ASP B 1 102 ? 2.761 29.115 5.691 1.00 29.29 102 ASP B N 1
ATOM 2438 C CA . ASP B 1 102 ? 1.692 28.268 6.213 1.00 31.70 102 ASP B CA 1
ATOM 2439 C C . ASP B 1 102 ? 0.731 27.869 5.108 1.00 31.71 102 ASP B C 1
ATOM 2440 O O . ASP B 1 102 ? 0.328 26.703 5.006 1.00 30.16 102 ASP B O 1
ATOM 2445 N N . GLN B 1 103 ? 0.395 28.838 4.265 1.00 33.33 103 GLN B N 1
ATOM 2446 C CA . GLN B 1 103 ? -0.503 28.591 3.150 1.00 35.60 103 GLN B CA 1
ATOM 2447 C C . GLN B 1 103 ? 0.097 27.597 2.149 1.00 34.45 103 GLN B C 1
ATOM 2448 O O . GLN B 1 103 ? -0.645 26.849 1.509 1.00 37.17 103 GLN B O 1
ATOM 2454 N N . MET B 1 104 ? 1.426 27.545 2.035 1.00 31.96 104 MET B N 1
ATOM 2455 C CA . MET B 1 104 ? 2.031 26.599 1.106 1.00 25.98 104 MET B CA 1
ATOM 2456 C C . MET B 1 104 ? 2.338 25.251 1.743 1.00 23.94 104 MET B C 1
ATOM 2457 O O . MET B 1 104 ? 2.217 24.218 1.095 1.00 26.16 104 MET B O 1
ATOM 2462 N N . LEU B 1 105 ? 2.675 25.233 3.025 1.00 21.38 105 LEU B N 1
ATOM 2463 C CA . LEU B 1 105 ? 2.936 23.962 3.689 1.00 20.88 105 LEU B CA 1
ATOM 2464 C C . LEU B 1 105 ? 1.588 23.279 3.730 1.00 24.12 105 LEU B C 1
ATOM 2465 O O . LEU B 1 105 ? 1.479 22.053 3.655 1.00 23.79 105 LEU B O 1
ATOM 2470 N N . LYS B 1 106 ? 0.557 24.111 3.849 1.00 27.05 106 LYS B N 1
ATOM 2471 C CA . LYS B 1 106 ? -0.829 23.669 3.868 1.00 31.76 106 LYS B CA 1
ATOM 2472 C C . LYS B 1 106 ? -1.063 22.861 2.597 1.00 32.75 106 LYS B C 1
ATOM 2473 O O . LYS B 1 106 ? -1.431 21.684 2.660 1.00 30.94 106 LYS B O 1
ATOM 2479 N N . GLU B 1 107 ? -0.756 23.481 1.457 1.00 34.06 107 GLU B N 1
ATOM 2480 C CA . GLU B 1 107 ? -0.902 22.854 0.134 1.00 35.65 107 GLU B CA 1
ATOM 2481 C C . GLU B 1 107 ? -0.249 21.490 0.130 1.00 33.70 107 GLU B C 1
ATOM 2482 O O . GLU B 1 107 ? -0.855 20.481 -0.228 1.00 33.39 107 GLU B O 1
ATOM 2488 N N . GLN B 1 108 ? 1.023 21.512 0.502 1.00 34.11 108 GLN B N 1
ATOM 2489 C CA . GLN B 1 108 ? 1.882 20.346 0.557 1.00 32.67 108 GLN B CA 1
ATOM 2490 C C . GLN B 1 108 ? 1.341 19.335 1.559 1.00 30.68 108 GLN B C 1
ATOM 2491 O O . GLN B 1 108 ? 1.698 18.161 1.523 1.00 31.26 108 GLN B O 1
ATOM 2497 N N . GLY B 1 109 ? 0.481 19.796 2.458 1.00 32.17 109 GLY B N 1
ATOM 2498 C CA . GLY B 1 109 ? -0.079 18.910 3.460 1.00 33.09 109 GLY B CA 1
ATOM 2499 C C . GLY B 1 109 ? 0.935 18.497 4.515 1.00 32.95 109 GLY B C 1
ATOM 2500 O O . GLY B 1 109 ? 0.834 17.405 5.074 1.00 34.49 109 GLY B O 1
ATOM 2501 N N . THR B 1 110 ? 1.891 19.380 4.812 1.00 32.49 110 THR B N 1
ATOM 2502 C CA . THR B 1 110 ? 2.943 19.118 5.803 1.00 28.40 110 THR B CA 1
ATOM 2503 C C . THR B 1 110 ? 3.144 20.345 6.712 1.00 24.24 110 THR B C 1
ATOM 2504 O O . THR B 1 110 ? 4.186 21.013 6.660 1.00 24.62 110 THR B O 1
ATOM 2508 N N . PRO B 1 111 ? 2.162 20.630 7.583 1.00 18.00 111 PRO B N 1
ATOM 2509 C CA . PRO B 1 111 ? 2.205 21.776 8.499 1.00 14.68 111 PRO B CA 1
ATOM 2510 C C . PRO B 1 111 ? 3.299 21.786 9.577 1.00 10.00 111 PRO B C 1
ATOM 2511 O O . PRO B 1 111 ? 3.779 20.746 10.034 1.00 12.69 111 PRO B O 1
ATOM 2515 N N . LEU B 1 112 ? 3.667 22.981 10.000 1.00 8.48 112 LEU B N 1
ATOM 2516 C CA . LEU B 1 112 ? 4.645 23.124 11.063 1.00 12.66 112 LEU B CA 1
ATOM 2517 C C . LEU B 1 112 ? 3.994 22.512 12.304 1.00 12.80 112 LEU B C 1
ATOM 2518 O O . LEU B 1 112 ? 2.790 22.647 12.514 1.00 15.69 112 LEU B O 1
ATOM 2523 N N . GLU B 1 113 ? 4.800 21.866 13.127 1.00 14.02 113 GLU B N 1
ATOM 2524 C CA . GLU B 1 113 ? 4.323 21.244 14.336 1.00 11.98 113 GLU B CA 1
ATOM 2525 C C . GLU B 1 113 ? 4.703 22.071 15.542 1.00 13.93 113 GLU B C 1
ATOM 2526 O O . GLU B 1 113 ? 3.988 22.074 16.540 1.00 18.78 113 GLU B O 1
ATOM 2532 N N . LYS B 1 114 ? 5.822 22.781 15.464 1.00 13.51 114 LYS B N 1
ATOM 2533 C CA . LYS B 1 114 ? 6.264 23.573 16.594 1.00 9.14 114 LYS B CA 1
ATOM 2534 C C . LYS B 1 114 ? 7.029 24.769 16.135 1.00 8.43 114 LYS B C 1
ATOM 2535 O O . LYS B 1 114 ? 7.569 24.773 15.047 1.00 11.54 114 LYS B O 1
ATOM 2541 N N . ALA B 1 115 ? 7.017 25.811 16.948 1.00 8.28 115 ALA B N 1
ATOM 2542 C CA . ALA B 1 115 ? 7.763 27.022 16.689 1.00 9.65 115 ALA B CA 1
ATOM 2543 C C . ALA B 1 115 ? 8.506 27.235 18.004 1.00 13.66 115 ALA B C 1
ATOM 2544 O O . ALA B 1 115 ? 7.956 27.811 18.941 1.00 15.49 115 ALA B O 1
ATOM 2546 N N . ILE B 1 116 ? 9.730 26.716 18.106 1.00 15.10 116 ILE B N 1
ATOM 2547 C CA . ILE B 1 116 ? 10.522 26.851 19.335 1.00 11.69 116 ILE B CA 1
ATOM 2548 C C . ILE B 1 116 ? 11.257 28.192 19.454 1.00 11.41 116 ILE B C 1
ATOM 2549 O O . ILE B 1 116 ? 12.178 28.481 18.690 1.00 10.85 116 ILE B O 1
ATOM 2554 N N . GLU B 1 117 ? 10.850 29.013 20.415 1.00 12.07 117 GLU B N 1
ATOM 2555 C CA . GLU B 1 117 ? 11.510 30.300 20.623 1.00 10.04 117 GLU B CA 1
ATOM 2556 C C . GLU B 1 117 ? 12.471 30.258 21.824 1.00 10.64 117 GLU B C 1
ATOM 2557 O O . GLU B 1 117 ? 12.043 30.128 22.968 1.00 11.34 117 GLU B O 1
ATOM 2563 N N . LEU B 1 118 ? 13.768 30.363 21.540 1.00 11.16 118 LEU B N 1
ATOM 2564 C CA . LEU B 1 118 ? 14.823 30.348 22.545 1.00 11.52 118 LEU B CA 1
ATOM 2565 C C . LEU B 1 118 ? 14.879 31.703 23.247 1.00 13.52 118 LEU B C 1
ATOM 2566 O O . LEU B 1 118 ? 15.110 32.737 22.628 1.00 14.22 118 LEU B O 1
ATOM 2571 N N . LYS B 1 119 ? 14.649 31.686 24.545 1.00 14.47 119 LYS B N 1
ATOM 2572 C CA . LYS B 1 119 ? 14.607 32.887 25.350 1.00 16.01 119 LYS B CA 1
ATOM 2573 C C . LYS B 1 119 ? 15.815 33.078 26.224 1.00 16.83 119 LYS B C 1
ATOM 2574 O O . LYS B 1 119 ? 16.193 32.169 26.951 1.00 18.41 119 LYS B O 1
ATOM 2580 N N . VAL B 1 120 ? 16.377 34.282 26.190 1.00 19.31 120 VAL B N 1
ATOM 2581 C CA . VAL B 1 120 ? 17.543 34.657 26.983 1.00 19.79 120 VAL B CA 1
ATOM 2582 C C . VAL B 1 120 ? 17.658 36.193 27.045 1.00 23.25 120 VAL B C 1
ATOM 2583 O O . VAL B 1 120 ? 17.412 36.890 26.061 1.00 20.43 120 VAL B O 1
ATOM 2587 N N . ASP B 1 121 ? 17.948 36.712 28.238 1.00 26.05 121 ASP B N 1
ATOM 2588 C CA . ASP B 1 121 ? 18.033 38.154 28.468 1.00 28.50 121 ASP B CA 1
ATOM 2589 C C . ASP B 1 121 ? 19.202 38.796 27.755 1.00 27.48 121 ASP B C 1
ATOM 2590 O O . ASP B 1 121 ? 20.318 38.335 27.883 1.00 31.14 121 ASP B O 1
ATOM 2595 N N . ASP B 1 122 ? 18.954 39.911 27.076 1.00 26.93 122 ASP B N 1
ATOM 2596 C CA . ASP B 1 122 ? 20.003 40.616 26.329 1.00 28.04 122 ASP B CA 1
ATOM 2597 C C . ASP B 1 122 ? 21.336 40.790 27.036 1.00 28.70 122 ASP B C 1
ATOM 2598 O O . ASP B 1 122 ? 22.399 40.604 26.440 1.00 26.64 122 ASP B O 1
ATOM 2603 N N . GLU B 1 123 ? 21.262 41.155 28.308 1.00 29.52 123 GLU B N 1
ATOM 2604 C CA . GLU B 1 123 ? 22.441 41.417 29.134 1.00 31.52 123 GLU B CA 1
ATOM 2605 C C . GLU B 1 123 ? 23.369 40.230 29.203 1.00 28.34 123 GLU B C 1
ATOM 2606 O O . GLU B 1 123 ? 24.574 40.369 29.389 1.00 31.77 123 GLU B O 1
ATOM 2612 N N . LEU B 1 124 ? 22.780 39.057 29.082 1.00 27.92 124 LEU B N 1
ATOM 2613 C CA . LEU B 1 124 ? 23.495 37.798 29.117 1.00 25.43 124 LEU B CA 1
ATOM 2614 C C . LEU B 1 124 ? 24.115 37.544 27.755 1.00 25.40 124 LEU B C 1
ATOM 2615 O O . LEU B 1 124 ? 25.212 36.994 27.669 1.00 28.03 124 LEU B O 1
ATOM 2620 N N . LEU B 1 125 ? 23.422 37.993 26.705 1.00 25.90 125 LEU B N 1
ATOM 2621 C CA . LEU B 1 125 ? 23.827 37.833 25.303 1.00 24.15 125 LEU B CA 1
ATOM 2622 C C . LEU B 1 125 ? 25.013 38.664 24.880 1.00 25.25 125 LEU B C 1
ATOM 2623 O O . LEU B 1 125 ? 25.896 38.166 24.197 1.00 25.49 125 LEU B O 1
ATOM 2628 N N . VAL B 1 126 ? 24.997 39.946 25.229 1.00 25.23 126 VAL B N 1
ATOM 2629 C CA . VAL B 1 126 ? 26.075 40.851 24.870 1.00 29.57 126 VAL B CA 1
ATOM 2630 C C . VAL B 1 126 ? 27.310 40.582 25.692 1.00 33.66 126 VAL B C 1
ATOM 2631 O O . VAL B 1 126 ? 28.359 41.206 25.502 1.00 34.92 126 VAL B O 1
ATOM 2635 N N . ALA B 1 127 ? 27.159 39.688 26.656 1.00 35.76 127 ALA B N 1
ATOM 2636 C CA . ALA B 1 127 ? 28.270 39.298 27.492 1.00 36.51 127 ALA B CA 1
ATOM 2637 C C . ALA B 1 127 ? 28.777 37.966 26.941 1.00 33.72 127 ALA B C 1
ATOM 2638 O O . ALA B 1 127 ? 29.977 37.746 26.858 1.00 37.92 127 ALA B O 1
ATOM 2640 N N . ARG B 1 128 ? 27.869 37.109 26.485 1.00 31.76 128 ARG B N 1
ATOM 2641 C CA . ARG B 1 128 ? 28.273 35.808 25.964 1.00 28.91 128 ARG B CA 1
ATOM 2642 C C . ARG B 1 128 ? 28.792 35.811 24.533 1.00 29.14 128 ARG B C 1
ATOM 2643 O O . ARG B 1 128 ? 29.552 34.926 24.163 1.00 31.95 128 ARG B O 1
ATOM 2651 N N . ILE B 1 129 ? 28.447 36.832 23.747 1.00 31.11 129 ILE B N 1
ATOM 2652 C CA . ILE B 1 129 ? 28.890 36.916 22.343 1.00 27.38 129 ILE B CA 1
ATOM 2653 C C . ILE B 1 129 ? 30.378 37.238 22.208 1.00 27.85 129 ILE B C 1
ATOM 2654 O O . ILE B 1 129 ? 31.004 36.963 21.194 1.00 27.57 129 ILE B O 1
ATOM 2659 N N . THR B 1 130 ? 30.923 37.812 23.268 1.00 28.00 130 THR B N 1
ATOM 2660 C CA . THR B 1 130 ? 32.316 38.206 23.375 1.00 26.02 130 THR B CA 1
ATOM 2661 C C . THR B 1 130 ? 33.324 37.042 23.188 1.00 24.64 130 THR B C 1
ATOM 2662 O O . THR B 1 130 ? 34.425 37.238 22.662 1.00 24.71 130 THR B O 1
ATOM 2666 N N . GLY B 1 131 ? 32.937 35.834 23.601 1.00 22.58 131 GLY B N 1
ATOM 2667 C CA . GLY B 1 131 ? 33.836 34.701 23.507 1.00 17.51 131 GLY B CA 1
ATOM 2668 C C . GLY B 1 131 ? 33.463 33.497 22.663 1.00 17.37 131 GLY B C 1
ATOM 2669 O O . GLY B 1 131 ? 33.783 32.364 23.053 1.00 14.92 131 GLY B O 1
ATOM 2670 N N . ARG B 1 132 ? 32.809 33.730 21.522 1.00 17.18 132 ARG B N 1
ATOM 2671 C CA . ARG B 1 132 ? 32.420 32.654 20.608 1.00 19.36 132 ARG B CA 1
ATOM 2672 C C . ARG B 1 132 ? 33.551 32.355 19.601 1.00 21.24 132 ARG B C 1
ATOM 2673 O O . ARG B 1 132 ? 34.235 33.277 19.134 1.00 23.08 132 ARG B O 1
ATOM 2681 N N . LEU B 1 133 ? 33.677 31.088 19.203 1.00 18.06 133 LEU B N 1
ATOM 2682 C CA . LEU B 1 133 ? 34.693 30.659 18.240 1.00 16.54 133 LEU B CA 1
ATOM 2683 C C . LEU B 1 133 ? 34.039 29.810 17.184 1.00 13.36 133 LEU B C 1
ATOM 2684 O O . LEU B 1 133 ? 33.342 28.858 17.509 1.00 12.62 133 LEU B O 1
ATOM 2689 N N . ILE B 1 134 ? 34.315 30.119 15.919 1.00 16.65 134 ILE B N 1
ATOM 2690 C CA . ILE B 1 134 ? 33.747 29.370 14.795 1.00 12.92 134 ILE B CA 1
ATOM 2691 C C . ILE B 1 134 ? 34.813 28.702 13.962 1.00 11.62 134 ILE B C 1
ATOM 2692 O O . ILE B 1 134 ? 35.821 29.335 13.618 1.00 11.19 134 ILE B O 1
ATOM 2697 N N . HIS B 1 135 ? 34.597 27.428 13.648 1.00 11.78 135 HIS B N 1
ATOM 2698 C CA . HIS B 1 135 ? 35.471 26.711 12.728 1.00 14.00 135 HIS B CA 1
ATOM 26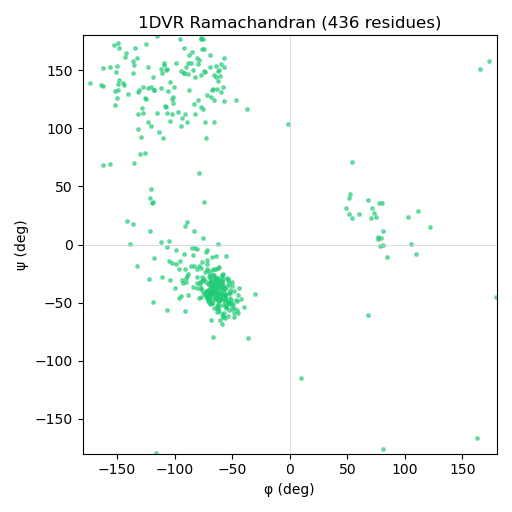99 C C . HIS B 1 135 ? 34.915 27.380 11.446 1.00 20.05 135 HIS B C 1
ATOM 2700 O O . HIS B 1 135 ? 33.721 27.217 11.141 1.00 17.43 135 HIS B O 1
ATOM 2707 N N . PRO B 1 136 ? 35.751 28.145 10.692 1.00 21.94 136 PRO B N 1
ATOM 2708 C CA . PRO B 1 136 ? 35.262 28.818 9.484 1.00 22.75 136 PRO B CA 1
ATOM 2709 C C . PRO B 1 136 ? 34.736 27.869 8.445 1.00 25.17 136 PRO B C 1
ATOM 2710 O O . PRO B 1 136 ? 33.842 28.219 7.683 1.00 28.92 136 PRO B O 1
ATOM 2714 N N . ALA B 1 137 ? 35.308 26.672 8.413 1.00 25.88 137 ALA B N 1
ATOM 2715 C CA . ALA B 1 137 ? 34.890 25.659 7.469 1.00 26.62 137 ALA B CA 1
ATOM 2716 C C . ALA B 1 137 ? 33.463 25.216 7.785 1.00 28.92 137 ALA B C 1
ATOM 2717 O O . ALA B 1 137 ? 32.510 25.706 7.184 1.00 32.08 137 ALA B O 1
ATOM 2719 N N . SER B 1 138 ? 33.324 24.341 8.781 1.00 31.64 138 SER B N 1
ATOM 2720 C CA . SER B 1 138 ? 32.030 23.793 9.175 1.00 28.40 138 SER B CA 1
ATOM 2721 C C . SER B 1 138 ? 31.015 24.758 9.761 1.00 26.70 138 SER B C 1
ATOM 2722 O O . SER B 1 138 ? 29.813 24.475 9.739 1.00 30.13 138 SER B O 1
ATOM 2725 N N . GLY B 1 139 ? 31.477 25.890 10.273 1.00 24.70 139 GLY B N 1
ATOM 2726 C CA . GLY B 1 139 ? 30.555 26.812 10.912 1.00 23.35 139 GLY B CA 1
ATOM 2727 C C . GLY B 1 139 ? 30.236 26.317 12.328 1.00 21.95 139 GLY B C 1
ATOM 2728 O O . GLY B 1 139 ? 29.376 26.875 13.000 1.00 23.70 139 GLY B O 1
ATOM 2729 N N . ARG B 1 140 ? 30.908 25.251 12.767 1.00 18.22 140 ARG B N 1
ATOM 2730 C CA . ARG B 1 140 ? 30.730 24.700 14.104 1.00 15.87 140 ARG B CA 1
ATOM 2731 C C . ARG B 1 140 ? 31.232 25.740 15.048 1.00 14.99 140 ARG B C 1
ATOM 2732 O O . ARG B 1 140 ? 32.372 26.170 14.931 1.00 16.55 140 ARG B O 1
ATOM 2740 N N . SER B 1 141 ? 30.379 26.139 15.979 1.00 13.21 141 SER B N 1
ATOM 2741 C CA . SER B 1 141 ? 30.717 27.174 16.916 1.00 10.58 141 SER B CA 1
ATOM 2742 C C . SER B 1 141 ? 30.950 26.568 18.275 1.00 11.22 141 SER B C 1
ATOM 2743 O O . SER B 1 141 ? 30.348 25.549 18.627 1.00 8.58 141 SER B O 1
ATOM 2746 N N . TYR B 1 142 ? 31.823 27.225 19.028 1.00 8.90 142 TYR B N 1
ATOM 2747 C CA . TYR B 1 142 ? 32.175 26.835 20.374 1.00 7.91 142 TYR B CA 1
ATOM 2748 C C . TYR B 1 142 ? 32.146 28.118 21.187 1.00 9.14 142 TYR B C 1
ATOM 2749 O O . TYR B 1 142 ? 32.010 29.215 20.630 1.00 11.45 142 TYR B O 1
ATOM 2758 N N . HIS B 1 143 ? 32.217 27.990 22.503 1.00 12.02 143 HIS B N 1
ATOM 2759 C CA . HIS B 1 143 ? 32.296 29.166 23.353 1.00 13.36 143 HIS B CA 1
ATOM 2760 C C . HIS B 1 143 ? 33.440 28.911 24.292 1.00 14.38 143 HIS B C 1
ATOM 2761 O O . HIS B 1 143 ? 33.499 27.855 24.906 1.00 12.09 143 HIS B O 1
ATOM 2768 N N . LYS B 1 144 ? 34.315 29.898 24.450 1.00 15.78 144 LYS B N 1
ATOM 2769 C CA . LYS B 1 144 ? 35.492 29.718 25.296 1.00 19.68 144 LYS B CA 1
ATOM 2770 C C . LYS B 1 144 ? 35.259 29.352 26.777 1.00 19.51 144 LYS B C 1
ATOM 2771 O O . LYS B 1 144 ? 36.102 28.688 27.399 1.00 20.07 144 LYS B O 1
ATOM 2777 N N . ILE B 1 145 ? 34.105 29.738 27.320 1.00 19.24 145 ILE B N 1
ATOM 2778 C CA . ILE B 1 145 ? 33.757 29.440 28.712 1.00 14.23 145 ILE B CA 1
ATOM 2779 C C . ILE B 1 145 ? 32.693 28.350 28.809 1.00 10.90 145 ILE B C 1
ATOM 2780 O O . ILE B 1 145 ? 32.906 27.305 29.419 1.00 12.15 145 ILE B O 1
ATOM 2785 N N . PHE B 1 146 ? 31.564 28.592 28.148 1.00 9.31 146 PHE B N 1
ATOM 2786 C CA . PHE B 1 146 ? 30.396 27.713 28.213 1.00 10.37 146 PHE B CA 1
ATOM 2787 C C . PHE B 1 146 ? 30.328 26.401 27.439 1.00 12.29 146 PHE B C 1
ATOM 2788 O O . PHE B 1 146 ? 29.513 25.534 27.752 1.00 15.08 146 PHE B O 1
ATOM 2796 N N . ASN B 1 147 ? 31.145 26.266 26.405 1.00 17.27 147 ASN B N 1
ATOM 2797 C CA . ASN B 1 147 ? 31.144 25.077 25.550 1.00 15.23 147 ASN B CA 1
ATOM 2798 C C . ASN B 1 147 ? 32.483 25.221 24.871 1.00 15.68 147 ASN B C 1
ATOM 2799 O O . ASN B 1 147 ? 32.556 25.528 23.688 1.00 16.57 147 ASN B O 1
ATOM 2804 N N . PRO B 1 148 ? 33.567 25.057 25.636 1.00 14.65 148 PRO B N 1
ATOM 2805 C CA . PRO B 1 148 ? 34.929 25.184 25.133 1.00 14.73 148 PRO B CA 1
ATOM 2806 C C . PRO B 1 148 ? 35.455 24.057 24.277 1.00 16.78 148 PRO B C 1
ATOM 2807 O O . PRO B 1 148 ? 35.027 22.902 24.392 1.00 18.21 148 PRO B O 1
ATOM 2811 N N . PRO B 1 149 ? 36.355 24.395 23.346 1.00 16.38 149 PRO B N 1
ATOM 2812 C CA . PRO B 1 149 ? 36.911 23.342 22.508 1.00 15.50 149 PRO B CA 1
ATOM 2813 C C . PRO B 1 149 ? 37.812 22.481 23.416 1.00 18.77 149 PRO B C 1
ATOM 2814 O O . PRO B 1 149 ? 38.308 22.970 24.440 1.00 18.06 149 PRO B O 1
ATOM 2818 N N . LYS B 1 150 ? 37.986 21.205 23.077 1.00 16.74 150 LYS B N 1
ATOM 2819 C CA . LYS B 1 150 ? 38.842 20.345 23.870 1.00 18.34 150 LYS B CA 1
ATOM 2820 C C . LYS B 1 150 ? 40.309 20.804 23.833 1.00 18.17 150 LYS B C 1
ATOM 2821 O O . LYS B 1 150 ? 41.050 20.596 24.784 1.00 15.74 150 LYS B O 1
ATOM 2827 N N . GLU B 1 151 ? 40.731 21.406 22.727 1.00 19.68 151 GLU B N 1
ATOM 2828 C CA . GLU B 1 151 ? 42.102 21.903 22.607 1.00 21.10 151 GLU B CA 1
ATOM 2829 C C . GLU B 1 151 ? 42.099 23.375 22.283 1.00 21.68 151 GLU B C 1
ATOM 2830 O O . GLU B 1 151 ? 41.375 23.812 21.404 1.00 26.37 151 GLU B O 1
ATOM 2836 N N . ASP B 1 152 ? 42.941 24.116 22.984 1.00 22.30 152 ASP B N 1
ATOM 2837 C CA . ASP B 1 152 ? 43.099 25.552 22.819 1.00 25.96 152 ASP B CA 1
ATOM 2838 C C . ASP B 1 152 ? 42.978 25.952 21.339 1.00 25.12 152 ASP B C 1
ATOM 2839 O O . ASP B 1 152 ? 43.723 25.466 20.492 1.00 23.81 152 ASP B O 1
ATOM 2844 N N . MET B 1 153 ? 41.956 26.754 21.048 1.00 24.36 153 MET B N 1
ATOM 2845 C CA . MET B 1 153 ? 41.675 27.284 19.716 1.00 21.38 153 MET B CA 1
ATOM 2846 C C . MET B 1 153 ? 41.607 26.330 18.520 1.00 18.17 153 MET B C 1
ATOM 2847 O O . MET B 1 153 ? 41.760 26.768 17.385 1.00 13.36 153 MET B O 1
ATOM 2852 N N . LYS B 1 154 ? 41.275 25.061 18.779 1.00 20.78 154 LYS B N 1
ATOM 2853 C CA . LYS B 1 154 ? 41.164 24.009 17.753 1.00 19.99 154 LYS B CA 1
ATOM 2854 C C . LYS B 1 154 ? 39.780 23.344 17.652 1.00 23.38 154 LYS B C 1
ATOM 2855 O O . LYS B 1 154 ? 39.168 22.962 18.673 1.00 22.15 154 LYS B O 1
ATOM 2861 N N . ASP B 1 155 ? 39.326 23.166 16.409 1.00 21.67 155 ASP B N 1
ATOM 2862 C CA . ASP B 1 155 ? 38.058 22.515 16.097 1.00 23.18 155 ASP B CA 1
ATOM 2863 C C . ASP B 1 155 ? 38.146 21.053 16.578 1.00 23.16 155 ASP B C 1
ATOM 2864 O O . ASP B 1 155 ? 39.141 20.360 16.352 1.00 19.38 155 ASP B O 1
ATOM 2869 N N . ASP B 1 156 ? 37.098 20.602 17.252 1.00 24.10 156 ASP B N 1
ATOM 2870 C CA . ASP B 1 156 ? 37.044 19.252 17.778 1.00 22.84 156 ASP B CA 1
ATOM 2871 C C . ASP B 1 156 ? 37.188 18.159 16.751 1.00 22.59 156 ASP B C 1
ATOM 2872 O O . ASP B 1 156 ? 37.830 17.159 17.046 1.00 24.21 156 ASP B O 1
ATOM 2877 N N . VAL B 1 157 ? 36.597 18.322 15.558 1.00 23.34 157 VAL B N 1
ATOM 2878 C CA . VAL B 1 157 ? 36.692 17.264 14.533 1.00 25.11 157 VAL B CA 1
ATOM 2879 C C . VAL B 1 157 ? 37.838 17.333 13.495 1.00 22.88 157 VAL B C 1
ATOM 2880 O O . VAL B 1 157 ? 38.373 16.300 13.105 1.00 25.90 157 VAL B O 1
ATOM 2884 N N . THR B 1 158 ? 38.252 18.528 13.099 1.00 21.12 158 THR B N 1
ATOM 2885 C CA . THR B 1 158 ? 39.321 18.667 12.115 1.00 23.25 158 THR B CA 1
ATOM 2886 C C . THR B 1 158 ? 40.710 19.045 12.672 1.00 26.19 158 THR B C 1
ATOM 2887 O O . THR B 1 158 ? 41.722 18.904 11.986 1.00 28.31 158 THR B O 1
ATOM 2891 N N . GLY B 1 159 ? 40.775 19.522 13.909 1.00 26.83 159 GLY B N 1
ATOM 2892 C CA . GLY B 1 159 ? 42.057 19.938 14.435 1.00 24.10 159 GLY B CA 1
ATOM 2893 C C . GLY B 1 159 ? 42.439 21.290 13.838 1.00 25.40 159 GLY B C 1
ATOM 2894 O O . GLY B 1 159 ? 43.548 21.783 14.064 1.00 29.56 159 GLY B O 1
ATOM 2895 N N . GLU B 1 160 ? 41.532 21.910 13.088 1.00 21.80 160 GLU B N 1
ATOM 2896 C CA . GLU B 1 160 ? 41.811 23.208 12.492 1.00 20.71 160 GLU B CA 1
ATOM 2897 C C . GLU B 1 160 ? 41.497 24.357 13.450 1.00 19.18 160 GLU B C 1
ATOM 2898 O O . GLU B 1 160 ? 40.605 24.270 14.284 1.00 20.15 160 GLU B O 1
ATOM 2904 N N . ALA B 1 161 ? 42.149 25.481 13.217 1.00 16.92 161 ALA B N 1
ATOM 2905 C CA . ALA B 1 161 ? 41.990 26.669 14.026 1.00 17.06 161 ALA B CA 1
ATOM 2906 C C . ALA B 1 161 ? 40.586 27.280 14.036 1.00 21.36 161 ALA B C 1
ATOM 2907 O O . ALA B 1 161 ? 39.923 27.364 12.991 1.00 23.93 161 ALA B O 1
ATOM 2909 N N . LEU B 1 162 ? 40.157 27.747 15.205 1.00 19.36 162 LEU B N 1
ATOM 2910 C CA . LEU B 1 162 ? 38.869 28.399 15.339 1.00 16.14 162 LEU B CA 1
ATOM 2911 C C . LEU B 1 162 ? 39.157 29.880 15.323 1.00 18.81 162 LEU B C 1
ATOM 2912 O O . LEU B 1 162 ? 40.244 30.284 15.701 1.00 22.78 162 LEU B O 1
ATOM 2917 N N . VAL B 1 163 ? 38.172 30.695 14.953 1.00 22.59 163 VAL B N 1
ATOM 2918 C CA . VAL B 1 163 ? 38.356 32.149 14.868 1.00 26.81 163 VAL B CA 1
ATOM 2919 C C . VAL B 1 163 ? 37.216 32.937 15.488 1.00 28.96 163 VAL B C 1
ATOM 2920 O O . VAL B 1 163 ? 36.081 32.456 15.546 1.00 31.43 163 VAL B O 1
ATOM 2924 N N . GLN B 1 164 ? 37.510 34.154 15.926 1.00 28.17 164 GLN B N 1
ATOM 2925 C CA . GLN B 1 164 ? 36.466 34.998 16.466 1.00 32.46 164 GLN B CA 1
ATOM 2926 C C . GLN B 1 164 ? 36.214 36.066 15.409 1.00 32.19 164 GLN B C 1
ATOM 2927 O O . GLN B 1 164 ? 37.088 36.388 14.616 1.00 31.92 164 GLN B O 1
ATOM 2933 N N . ILE B 1 165 ? 34.989 36.552 15.366 1.00 33.16 165 ILE B N 1
ATOM 2934 C CA . ILE B 1 165 ? 34.543 37.529 14.392 1.00 35.29 165 ILE B CA 1
ATOM 2935 C C . ILE B 1 165 ? 34.689 38.973 14.870 1.00 39.48 165 ILE B C 1
ATOM 2936 O O . ILE B 1 165 ? 34.540 39.243 16.059 1.00 42.18 165 ILE B O 1
ATOM 2941 N N . SER B 1 166 ? 34.961 39.901 13.953 1.00 42.71 166 SER B N 1
ATOM 2942 C CA . SER B 1 166 ? 35.094 41.314 14.321 1.00 49.35 166 SER B CA 1
ATOM 2943 C C . SER B 1 166 ? 33.737 41.884 14.740 1.00 54.65 166 SER B C 1
ATOM 2944 O O . SER B 1 166 ? 33.662 42.837 15.521 1.00 58.05 166 SER B O 1
ATOM 2947 N N . ASP B 1 167 ? 32.663 41.333 14.182 1.00 57.66 167 ASP B N 1
ATOM 2948 C CA . ASP B 1 167 ? 31.320 41.783 14.534 1.00 59.32 167 ASP B CA 1
ATOM 2949 C C . ASP B 1 167 ? 30.864 41.137 15.862 1.00 58.84 167 ASP B C 1
ATOM 2950 O O . ASP B 1 167 ? 29.795 41.466 16.376 1.00 59.75 167 ASP B O 1
ATOM 2955 N N . ASP B 1 168 ? 31.684 40.241 16.423 1.00 57.90 168 ASP B N 1
ATOM 2956 C CA . ASP B 1 168 ? 31.368 39.575 17.698 1.00 56.09 168 ASP B CA 1
ATOM 2957 C C . ASP B 1 168 ? 31.689 40.547 18.840 1.00 53.65 168 ASP B C 1
ATOM 2958 O O . ASP B 1 168 ? 32.545 40.270 19.687 1.00 51.81 168 ASP B O 1
ATOM 2963 N N . ASN B 1 169 ? 30.992 41.686 18.853 1.00 53.45 169 ASN B N 1
ATOM 2964 C CA . ASN B 1 169 ? 31.205 42.725 19.863 1.00 53.56 169 ASN B CA 1
ATOM 2965 C C . ASN B 1 169 ? 29.928 43.291 20.518 1.00 52.72 169 ASN B C 1
ATOM 2966 O O . ASN B 1 169 ? 28.820 43.170 19.982 1.00 52.22 169 ASN B O 1
ATOM 2971 N N . ALA B 1 170 ? 30.104 43.912 21.682 1.00 51.36 170 ALA B N 1
ATOM 2972 C CA . ALA B 1 170 ? 29.003 44.496 22.451 1.00 51.25 170 ALA B CA 1
ATOM 2973 C C . ALA B 1 170 ? 28.180 45.599 21.766 1.00 49.16 170 ALA B C 1
ATOM 2974 O O . ALA B 1 170 ? 26.957 45.606 21.874 1.00 48.74 170 ALA B O 1
ATOM 2976 N N . ASP B 1 171 ? 28.844 46.527 21.081 1.00 48.90 171 ASP B N 1
ATOM 2977 C CA . ASP B 1 171 ? 28.164 47.640 20.393 1.00 49.25 171 ASP B CA 1
ATOM 2978 C C . ASP B 1 171 ? 27.342 47.145 19.204 1.00 45.63 171 ASP B C 1
ATOM 2979 O O . ASP B 1 171 ? 26.172 47.512 19.025 1.00 44.28 171 ASP B O 1
ATOM 2984 N N . ALA B 1 172 ? 28.008 46.355 18.366 1.00 43.35 172 ALA B N 1
ATOM 2985 C CA . ALA B 1 172 ? 27.422 45.787 17.163 1.00 39.46 172 ALA B CA 1
ATOM 2986 C C . ALA B 1 172 ? 26.281 44.856 17.513 1.00 36.13 172 ALA B C 1
ATOM 2987 O O . ALA B 1 172 ? 25.281 44.820 16.793 1.00 34.74 172 ALA B O 1
ATOM 2989 N N . LEU B 1 173 ? 26.425 44.121 18.620 1.00 33.85 173 LEU B N 1
ATOM 2990 C CA . LEU B 1 173 ? 25.385 43.192 19.047 1.00 33.83 173 LEU B CA 1
ATOM 2991 C C . LEU B 1 173 ? 24.121 43.927 19.515 1.00 35.44 173 LEU B C 1
ATOM 2992 O O . LEU B 1 173 ? 23.011 43.563 19.125 1.00 33.33 173 LEU B O 1
ATOM 2997 N N . LYS B 1 174 ? 24.299 44.980 20.315 1.00 38.54 174 LYS B N 1
ATOM 2998 C CA . LYS B 1 174 ? 23.186 45.790 20.827 1.00 39.14 174 LYS B CA 1
ATOM 2999 C C . LYS B 1 174 ? 22.247 46.258 19.710 1.00 36.94 174 LYS B C 1
ATOM 3000 O O . LYS B 1 174 ? 21.037 46.285 19.891 1.00 39.66 174 LYS B O 1
ATOM 3006 N N . LYS B 1 175 ? 22.808 46.622 18.561 1.00 35.94 175 LYS B N 1
ATOM 3007 C CA . LYS B 1 175 ? 22.027 47.064 17.401 1.00 32.16 175 LYS B CA 1
ATOM 3008 C C . LYS B 1 175 ? 21.244 45.900 16.809 1.00 26.86 175 LYS B C 1
ATOM 3009 O O . LYS B 1 175 ? 20.112 46.049 16.354 1.00 26.16 175 LYS B O 1
ATOM 3015 N N . ARG B 1 176 ? 21.870 44.738 16.788 1.00 25.62 176 ARG B N 1
ATOM 3016 C CA . ARG B 1 176 ? 21.220 43.575 16.233 1.00 27.90 176 ARG B CA 1
ATOM 3017 C C . ARG B 1 176 ? 20.142 42.963 17.130 1.00 25.93 176 ARG B C 1
ATOM 3018 O O . ARG B 1 176 ? 19.164 42.432 16.612 1.00 28.44 176 ARG B O 1
ATOM 3026 N N . LEU B 1 177 ? 20.291 43.066 18.456 1.00 23.49 177 LEU B N 1
ATOM 3027 C CA . LEU B 1 177 ? 19.298 42.537 19.411 1.00 19.31 177 LEU B CA 1
ATOM 3028 C C . LEU B 1 177 ? 18.067 43.407 19.361 1.00 17.46 177 LEU B C 1
ATOM 3029 O O . LEU B 1 177 ? 16.951 42.914 19.405 1.00 23.21 177 LEU B O 1
ATOM 3034 N N . ALA B 1 178 ? 18.280 44.714 19.313 1.00 16.17 178 ALA B N 1
ATOM 3035 C CA . ALA B 1 178 ? 17.190 45.683 19.205 1.00 19.27 178 ALA B CA 1
ATOM 3036 C C . ALA B 1 178 ? 16.337 45.407 17.934 1.00 19.26 178 ALA B C 1
ATOM 3037 O O . ALA B 1 178 ? 15.103 45.293 17.993 1.00 20.34 178 ALA B O 1
ATOM 3039 N N . ALA B 1 179 ? 17.011 45.300 16.793 1.00 17.77 179 ALA B N 1
ATOM 3040 C CA . ALA B 1 179 ? 16.354 45.015 15.531 1.00 17.02 179 ALA B CA 1
ATOM 3041 C C . ALA B 1 179 ? 15.578 43.690 15.613 1.00 18.15 179 ALA B C 1
ATOM 3042 O O . ALA B 1 179 ? 14.456 43.569 15.110 1.00 18.92 179 ALA B O 1
ATOM 3044 N N . TYR B 1 180 ? 16.182 42.706 16.273 1.00 18.56 180 TYR B N 1
ATOM 3045 C CA . TYR B 1 180 ? 15.596 41.382 16.452 1.00 15.72 180 TYR B CA 1
ATOM 3046 C C . TYR B 1 180 ? 14.287 41.366 17.200 1.00 16.02 180 TYR B C 1
ATOM 3047 O O . TYR B 1 180 ? 13.397 40.617 16.840 1.00 17.14 180 TYR B O 1
ATOM 3056 N N . HIS B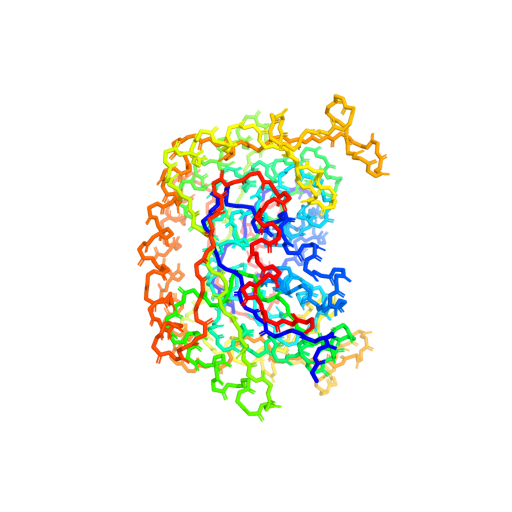 1 181 ? 14.208 42.081 18.316 1.00 20.26 181 HIS B N 1
ATOM 3057 C CA . HIS B 1 181 ? 12.965 42.112 19.093 1.00 23.71 181 HIS B CA 1
ATOM 3058 C C . HIS B 1 181 ? 11.839 42.796 18.315 1.00 23.04 181 HIS B C 1
ATOM 3059 O O . HIS B 1 181 ? 10.710 42.312 18.325 1.00 27.98 181 HIS B O 1
ATOM 3066 N N . ALA B 1 182 ? 12.147 43.909 17.643 1.00 19.21 182 ALA B N 1
ATOM 3067 C CA . ALA B 1 182 ? 11.162 44.655 16.869 1.00 17.43 182 ALA B CA 1
ATOM 3068 C C . ALA B 1 182 ? 10.516 43.889 15.711 1.00 20.70 182 ALA B C 1
ATOM 3069 O O . ALA B 1 182 ? 9.330 44.067 15.431 1.00 23.51 182 ALA B O 1
ATOM 3071 N N . GLN B 1 183 ? 11.281 43.014 15.068 1.00 20.22 183 GLN B N 1
ATOM 3072 C CA . GLN B 1 183 ? 10.797 42.270 13.921 1.00 22.13 183 GLN B CA 1
ATOM 3073 C C . GLN B 1 183 ? 10.326 40.851 14.206 1.00 24.49 183 GLN B C 1
ATOM 3074 O O . GLN B 1 183 ? 9.621 40.249 13.389 1.00 25.63 183 GLN B O 1
ATOM 3080 N N . THR B 1 184 ? 10.694 40.304 15.357 1.00 25.04 184 THR B N 1
ATOM 3081 C CA . THR B 1 184 ? 10.288 38.941 15.677 1.00 22.19 184 THR B CA 1
ATOM 3082 C C . THR B 1 184 ? 9.042 38.851 16.537 1.00 20.12 184 THR B C 1
ATOM 3083 O O . THR B 1 184 ? 8.343 37.838 16.513 1.00 21.35 184 THR B O 1
ATOM 3087 N N . GLU B 1 185 ? 8.707 39.919 17.242 1.00 19.35 185 GLU B N 1
ATOM 3088 C CA . GLU B 1 185 ? 7.524 39.875 18.089 1.00 24.14 185 GLU B CA 1
ATOM 3089 C C . GLU B 1 185 ? 6.240 39.491 17.375 1.00 22.96 185 GLU B C 1
ATOM 3090 O O . GLU B 1 185 ? 5.461 38.698 17.899 1.00 26.51 185 GLU B O 1
ATOM 3096 N N . PRO B 1 186 ? 6.003 40.025 16.161 1.00 23.44 186 PRO B N 1
ATOM 3097 C CA . PRO B 1 186 ? 4.786 39.698 15.406 1.00 16.94 186 PRO B CA 1
ATOM 3098 C C . PRO B 1 186 ? 4.758 38.238 14.953 1.00 17.29 186 PRO B C 1
ATOM 3099 O O . PRO B 1 186 ? 3.685 37.629 14.861 1.00 15.39 186 PRO B O 1
ATOM 3103 N N . ILE B 1 187 ? 5.930 37.684 14.647 1.00 14.24 187 ILE B N 1
ATOM 3104 C CA . ILE B 1 187 ? 6.006 36.291 14.216 1.00 17.88 187 ILE B CA 1
ATOM 3105 C C . ILE B 1 187 ? 5.775 35.369 15.408 1.00 18.14 187 ILE B C 1
ATOM 3106 O O . ILE B 1 187 ? 5.035 34.395 15.312 1.00 22.48 187 ILE B O 1
ATOM 3111 N N . VAL B 1 188 ? 6.410 35.680 16.533 1.00 19.76 188 VAL B N 1
ATOM 3112 C CA . VAL B 1 188 ? 6.236 34.906 17.760 1.00 19.04 188 VAL B CA 1
ATOM 3113 C C . VAL B 1 188 ? 4.739 34.863 18.000 1.00 18.29 188 VAL B C 1
ATOM 3114 O O . VAL B 1 188 ? 4.154 33.793 18.159 1.00 21.41 188 VAL B O 1
ATOM 3118 N N . ASP B 1 189 ? 4.142 36.051 17.940 1.00 21.03 189 ASP B N 1
ATOM 3119 C CA . ASP B 1 189 ? 2.705 36.313 18.133 1.00 21.95 189 ASP B CA 1
ATOM 3120 C C . ASP B 1 189 ? 1.856 35.527 17.139 1.00 17.62 189 ASP B C 1
ATOM 3121 O O . ASP B 1 189 ? 0.759 35.075 17.447 1.00 18.96 189 ASP B O 1
ATOM 3126 N N . PHE B 1 190 ? 2.365 35.391 15.929 1.00 15.28 190 PHE B N 1
ATOM 3127 C CA . PHE B 1 190 ? 1.657 34.663 14.913 1.00 12.53 190 PHE B CA 1
ATOM 3128 C C . PHE B 1 190 ? 1.620 33.205 15.315 1.00 9.95 190 PHE B C 1
ATOM 3129 O O . PHE B 1 190 ? 0.587 32.549 15.178 1.00 11.29 190 PHE B O 1
ATOM 3137 N N . TYR B 1 191 ? 2.734 32.704 15.838 1.00 8.90 191 TYR B N 1
ATOM 3138 C CA . TYR B 1 191 ? 2.815 31.295 16.228 1.00 9.48 191 TYR B CA 1
ATOM 3139 C C . TYR B 1 191 ? 2.058 30.943 17.496 1.00 7.97 191 TYR B C 1
ATOM 3140 O O . TYR B 1 191 ? 1.659 29.784 17.710 1.00 4.57 191 TYR B O 1
ATOM 3149 N N . LYS B 1 192 ? 1.842 31.955 18.328 1.00 9.58 192 LYS B N 1
ATOM 3150 C CA . LYS B 1 192 ? 1.072 31.781 19.549 1.00 11.28 192 LYS B CA 1
ATOM 3151 C C . LYS B 1 192 ? -0.400 31.606 19.163 1.00 15.04 192 LYS B C 1
ATOM 3152 O O . LYS B 1 192 ? -1.074 30.693 19.630 1.00 17.93 192 LYS B O 1
ATOM 3158 N N . LYS B 1 193 ? -0.876 32.467 18.270 1.00 16.82 193 LYS B N 1
ATOM 3159 C CA . LYS B 1 193 ? -2.260 32.439 17.812 1.00 18.45 193 LYS B CA 1
ATOM 3160 C C . LYS B 1 193 ? -2.690 31.165 17.077 1.00 20.61 193 LYS B C 1
ATOM 3161 O O . LYS B 1 193 ? -3.882 30.889 16.929 1.00 22.15 193 LYS B O 1
ATOM 3167 N N . THR B 1 194 ? -1.726 30.415 16.567 1.00 21.89 194 THR B N 1
ATOM 3168 C CA . THR B 1 194 ? -2.040 29.193 15.852 1.00 19.26 194 THR B CA 1
ATOM 3169 C C . THR B 1 194 ? -1.713 28.017 16.748 1.00 15.67 194 THR B C 1
ATOM 3170 O O . THR B 1 194 ? -1.833 26.855 16.374 1.00 16.25 194 THR B O 1
ATOM 3174 N N . GLY B 1 195 ? -1.299 28.344 17.957 1.00 15.75 195 GLY B N 1
ATOM 3175 C CA . GLY B 1 195 ? -0.987 27.320 18.928 1.00 15.73 195 GLY B CA 1
ATOM 3176 C C . GLY B 1 195 ? 0.239 26.443 18.762 1.00 17.12 195 GLY B C 1
ATOM 3177 O O . GLY B 1 195 ? 0.268 25.354 19.354 1.00 19.34 195 GLY B O 1
ATOM 3178 N N . ILE B 1 196 ? 1.266 26.870 18.026 1.00 13.85 196 ILE B N 1
ATOM 3179 C CA . ILE B 1 196 ? 2.433 25.993 17.904 1.00 12.19 196 ILE B CA 1
ATOM 3180 C C . ILE B 1 196 ? 3.683 26.526 18.599 1.00 13.03 196 ILE B C 1
ATOM 3181 O O . ILE B 1 196 ? 4.735 25.900 18.583 1.00 17.62 196 ILE B O 1
ATOM 3186 N N . TRP B 1 197 ? 3.546 27.665 19.253 1.00 13.83 197 TRP B N 1
ATOM 3187 C CA . TRP B 1 197 ? 4.651 28.300 19.949 1.00 12.68 197 TRP B CA 1
ATOM 3188 C C . TRP B 1 197 ? 5.009 27.657 21.290 1.00 14.21 197 TRP B C 1
ATOM 3189 O O . TRP B 1 197 ? 4.143 27.175 22.027 1.00 16.40 197 TRP B O 1
ATOM 3200 N N . ALA B 1 198 ? 6.297 27.675 21.612 1.00 15.25 198 ALA B N 1
ATOM 3201 C CA . ALA B 1 198 ? 6.807 27.130 22.874 1.00 14.86 198 ALA B CA 1
ATOM 3202 C C . ALA B 1 198 ? 8.070 27.893 23.224 1.00 13.36 198 ALA B C 1
ATOM 3203 O O . ALA B 1 198 ? 8.888 28.185 22.346 1.00 16.38 198 ALA B O 1
ATOM 3205 N N . GLY B 1 199 ? 8.153 28.335 24.472 1.00 13.53 199 GLY B N 1
ATOM 3206 C CA . GLY B 1 199 ? 9.309 29.077 24.948 1.00 8.49 199 GLY B CA 1
ATOM 3207 C C . GLY B 1 199 ? 10.264 28.092 25.595 1.00 8.18 199 GLY B C 1
ATOM 3208 O O . GLY B 1 199 ? 9.854 27.069 26.135 1.00 9.75 199 GLY B O 1
ATOM 3209 N N . VAL B 1 200 ? 11.547 28.381 25.519 1.00 7.22 200 VAL B N 1
ATOM 3210 C CA . VAL B 1 200 ? 12.565 27.514 26.086 1.00 8.03 200 VAL B CA 1
ATOM 3211 C C . VAL B 1 200 ? 13.530 28.480 26.794 1.00 11.94 200 VAL B C 1
ATOM 3212 O O . VAL B 1 200 ? 13.638 29.638 26.419 1.00 13.76 200 VAL B O 1
ATOM 3216 N N . ASP B 1 201 ? 14.136 28.056 27.890 1.00 14.37 201 ASP B N 1
ATOM 3217 C CA . ASP B 1 201 ? 15.071 28.928 28.585 1.00 15.83 201 ASP B CA 1
ATOM 3218 C C . ASP B 1 201 ? 16.454 28.696 27.985 1.00 12.99 201 ASP B C 1
ATOM 3219 O O . ASP B 1 201 ? 17.053 27.664 28.243 1.00 9.92 201 ASP B O 1
ATOM 3224 N N . ALA B 1 202 ? 16.931 29.638 27.170 1.00 12.55 202 ALA B N 1
ATOM 3225 C CA . ALA B 1 202 ? 18.250 29.544 26.534 1.00 16.36 202 ALA B CA 1
ATOM 3226 C C . ALA B 1 202 ? 19.400 30.002 27.442 1.00 19.88 202 ALA B C 1
ATOM 3227 O O . ALA B 1 202 ? 20.569 29.951 27.046 1.00 21.80 202 ALA B O 1
ATOM 3229 N N . SER B 1 203 ? 19.068 30.481 28.639 1.00 21.77 203 SER B N 1
ATOM 3230 C CA . SER B 1 203 ? 20.072 30.932 29.612 1.00 24.85 203 SER B CA 1
ATOM 3231 C C . SER B 1 203 ? 20.773 29.733 30.297 1.00 23.89 203 SER B C 1
ATOM 3232 O O . SER B 1 203 ? 21.793 29.914 30.951 1.00 25.97 203 SER B O 1
ATOM 3235 N N . GLN B 1 204 ? 20.199 28.534 30.182 1.00 21.62 204 GLN B N 1
ATOM 3236 C CA . GLN B 1 204 ? 20.755 27.324 30.797 1.00 21.57 204 GLN B CA 1
ATOM 3237 C C . GLN B 1 204 ? 21.900 26.742 29.963 1.00 20.38 204 GLN B C 1
ATOM 3238 O O . GLN B 1 204 ? 22.042 27.072 28.793 1.00 20.19 204 GLN B O 1
ATOM 3244 N N . PRO B 1 205 ? 22.756 25.896 30.569 1.00 19.89 205 PRO B N 1
ATOM 3245 C CA . PRO B 1 205 ? 23.855 25.308 29.793 1.00 20.26 205 PRO B CA 1
ATOM 3246 C C . PRO B 1 205 ? 23.275 24.502 28.623 1.00 19.84 205 PRO B C 1
ATOM 3247 O O . PRO B 1 205 ? 22.145 24.026 28.711 1.00 20.98 205 PRO B O 1
ATOM 3251 N N . PRO B 1 206 ? 24.048 24.314 27.530 1.00 20.48 206 PRO B N 1
ATOM 3252 C CA . PRO B 1 206 ? 23.648 23.578 26.323 1.00 18.24 206 PRO B CA 1
ATOM 3253 C C . PRO B 1 206 ? 22.842 22.300 26.503 1.00 16.63 206 PRO B C 1
ATOM 3254 O O . PRO B 1 206 ? 21.778 22.125 25.897 1.00 15.99 206 PRO B O 1
ATOM 3258 N N . ALA B 1 207 ? 23.368 21.397 27.316 1.00 16.82 207 ALA B N 1
ATOM 3259 C CA . ALA B 1 207 ? 22.732 20.115 27.539 1.00 16.20 207 ALA B CA 1
ATOM 3260 C C . ALA B 1 207 ? 21.394 20.224 28.245 1.00 19.82 207 ALA B C 1
ATOM 3261 O O . ALA B 1 207 ? 20.546 19.333 28.113 1.00 22.55 207 ALA B O 1
ATOM 3263 N N . THR B 1 208 ? 21.212 21.288 29.022 1.00 20.19 208 THR B N 1
ATOM 3264 C CA . THR B 1 208 ? 19.957 21.478 29.721 1.00 20.84 208 THR B CA 1
ATOM 3265 C C . THR B 1 208 ? 18.949 22.078 28.734 1.00 20.22 208 THR B C 1
ATOM 3266 O O . THR B 1 208 ? 17.775 21.712 28.746 1.00 23.44 208 THR B O 1
ATOM 3270 N N . VAL B 1 209 ? 19.416 22.963 27.855 1.00 18.75 209 VAL B N 1
ATOM 3271 C CA . VAL B 1 209 ? 18.556 23.588 26.839 1.00 16.16 209 VAL B CA 1
ATOM 3272 C C . VAL B 1 209 ? 18.152 22.499 25.810 1.00 16.48 209 VAL B C 1
ATOM 3273 O O . VAL B 1 209 ? 17.034 22.477 25.316 1.00 18.11 209 VAL B O 1
ATOM 3277 N N . TRP B 1 210 ? 19.061 21.577 25.524 1.00 14.02 210 TRP B N 1
ATOM 3278 C CA . TRP B 1 210 ? 18.770 20.499 24.608 1.00 14.23 210 TRP B CA 1
ATOM 3279 C C . TRP B 1 210 ? 17.577 19.775 25.169 1.00 14.33 210 TRP B C 1
ATOM 3280 O O . TRP B 1 210 ? 16.521 19.764 24.571 1.00 20.07 210 TRP B O 1
ATOM 3291 N N . ALA B 1 211 ? 17.730 19.231 26.364 1.00 18.79 211 ALA B N 1
ATOM 3292 C CA . ALA B 1 211 ? 16.669 18.486 27.037 1.00 16.07 211 ALA B CA 1
ATOM 3293 C C . ALA B 1 211 ? 15.342 19.215 27.137 1.00 14.65 211 ALA B C 1
ATOM 3294 O O . ALA B 1 211 ? 14.293 18.604 26.967 1.00 13.81 211 ALA B O 1
ATOM 3296 N N . ASP B 1 212 ? 15.388 20.510 27.437 1.00 16.16 212 ASP B N 1
ATOM 3297 C CA . ASP B 1 212 ? 14.183 21.338 27.558 1.00 16.77 212 ASP B CA 1
ATOM 3298 C C . ASP B 1 212 ? 13.405 21.329 26.242 1.00 16.43 212 ASP B C 1
ATOM 3299 O O . ASP B 1 212 ? 12.190 21.238 26.245 1.00 15.08 212 ASP B O 1
ATOM 3304 N N . ILE B 1 213 ? 14.124 21.422 25.124 1.00 20.96 213 ILE B N 1
ATOM 3305 C CA . ILE B 1 213 ? 13.532 21.438 23.775 1.00 21.22 213 ILE B CA 1
ATOM 3306 C C . ILE B 1 213 ? 12.967 20.102 23.385 1.00 22.70 213 ILE B C 1
ATOM 3307 O O . ILE B 1 213 ? 11.871 20.010 22.850 1.00 24.71 213 ILE B O 1
ATOM 3312 N N . LEU B 1 214 ? 13.773 19.074 23.570 1.00 23.81 214 LEU B N 1
ATOM 3313 C CA . LEU B 1 214 ? 13.375 17.730 23.224 1.00 26.40 214 LEU B CA 1
ATOM 3314 C C . LEU B 1 214 ? 12.059 17.398 23.931 1.00 28.23 214 LEU B C 1
ATOM 3315 O O . LEU B 1 214 ? 11.215 16.659 23.406 1.00 29.36 214 LEU B O 1
ATOM 3320 N N . ASN B 1 215 ? 11.863 18.024 25.087 1.00 28.32 215 ASN B N 1
ATOM 3321 C CA . ASN B 1 215 ? 10.661 17.831 25.870 1.00 29.90 215 ASN B CA 1
ATOM 3322 C C . ASN B 1 215 ? 9.473 18.636 25.328 1.00 30.11 215 ASN B C 1
ATOM 3323 O O . ASN B 1 215 ? 8.371 18.114 25.231 1.00 33.47 215 ASN B O 1
ATOM 3328 N N . LYS B 1 216 ? 9.684 19.908 24.997 1.00 28.55 216 LYS B N 1
ATOM 3329 C CA . LYS B 1 216 ? 8.613 20.727 24.443 1.00 25.59 216 LYS B CA 1
ATOM 3330 C C . LYS B 1 216 ? 8.176 20.155 23.085 1.00 27.57 216 LYS B C 1
ATOM 3331 O O . LYS B 1 216 ? 7.066 20.419 22.633 1.00 27.78 216 LYS B O 1
ATOM 3337 N N . LEU B 1 217 ? 9.040 19.368 22.440 1.00 28.84 217 LEU B N 1
ATOM 3338 C CA . LEU B 1 217 ? 8.729 18.806 21.131 1.00 29.68 217 LEU B CA 1
ATOM 3339 C C . LEU B 1 217 ? 7.638 17.776 21.144 1.00 32.54 217 LEU B C 1
ATOM 3340 O O . LEU B 1 217 ? 6.937 17.585 20.142 1.00 34.01 217 LEU B O 1
ATOM 3345 N N . GLY B 1 218 ? 7.541 17.057 22.251 1.00 35.71 218 GLY B N 1
ATOM 3346 C CA . GLY B 1 218 ? 6.493 16.062 22.383 1.00 40.27 218 GLY B CA 1
ATOM 3347 C C . GLY B 1 218 ? 6.693 14.739 21.683 1.00 41.94 218 GLY B C 1
ATOM 3348 O O . GLY B 1 218 ? 5.808 13.875 21.736 1.00 45.44 218 GLY B O 1
ATOM 3349 N N . LYS B 1 219 ? 7.800 14.580 20.967 1.00 42.75 219 LYS B N 1
ATOM 3350 C CA . LYS B 1 219 ? 8.040 13.300 20.316 1.00 41.54 219 LYS B CA 1
ATOM 3351 C C . LYS B 1 219 ? 8.497 12.422 21.462 1.00 42.56 219 LYS B C 1
ATOM 3352 O O . LYS B 1 219 ? 8.657 12.926 22.589 1.00 43.92 219 LYS B O 1
ATOM 3358 N N . ASN B 1 220 ? 8.746 11.148 21.158 1.00 40.90 220 ASN B N 1
ATOM 3359 C CA . ASN B 1 220 ? 9.163 10.136 22.133 1.00 41.29 220 ASN B CA 1
ATOM 3360 C C . ASN B 1 220 ? 7.975 9.257 22.510 1.00 39.96 220 ASN B C 1
ATOM 3361 O O . ASN B 1 220 ? 6.818 9.744 22.512 1.00 39.05 220 ASN B O 1
#

Sequence (440 aa):
SSESIRMVLIGPPGAGKGTQAPNLQERFHAAHLATGDMLRSQIAKGTQLGLEAKKIMDQGGLVSDDIMVNMIKDELTNNPACKNGFILVGFPRTIPQAEKLDQMLKEQGTPLEKAIELKVDDELLVARITGRLIHPASGRSYHKIFNPPKEDMKDDVTGEALVQISDDNADALKKRLAAYHAQTEPIVDFYKKTGIWAGVDASQPPATVWADILNKLGKNSSESIRMVLIGPPGAGKGTQAPNLQERFHAAHLATGDMLRSQIAKGTQLGLEAKKIMDQGGLVSDDIMVNMIKDELTNNPACKNGFILVGFPRTIPQAEKLDQMLKEQGTPLEKAIELKVDDELLVARITGRLIHPASGRSYHKIFNPPKEDMKDDVTGEALVQISDDNADALKKRLAAYHAQTEPIVDFYKKTGIWAGVDASQPPATVWADILNKLGKN

B-factor: mean 29.08, std 16.53, range [2.0, 106.19]

Radius of gyration: 23.99 Å; Cα contacts (8 Å, |Δi|>4): 716; chains: 2; bounding box: 52×55×64 Å

GO terms:
  GO:0005737 cytoplasm (C, IDA)
  GO:0005758 mitochondrial intermembrane space (C, IDA)
  GO:0003688 DNA replication origin binding (F, IDA)
  GO:0004017 AMP kinas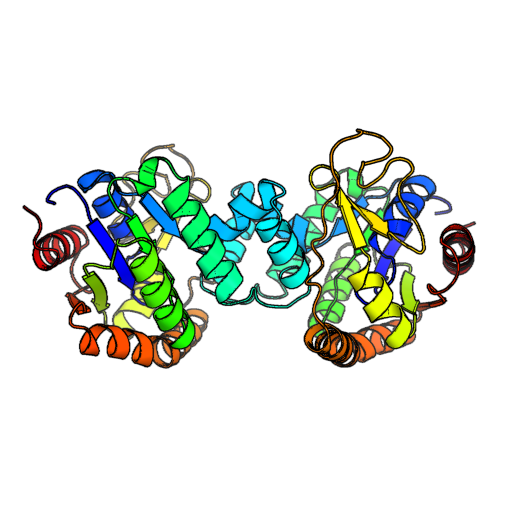e activity (F, IDA)
  GO:0006172 ADP biosynthetic process (P, IDA)
  GO:0005739 mitochondrion (C, HDA)
  GO:0036388 pre-replicative complex assembly (P, IMP)
  GO:0004017 AMP kinase activity (F, IMP)
  GO:0006270 DNA replication initiation (P, IMP)
  GO:0009117 nucleotide metabolic process (P, IMP)
  GO:0005758 mitochondrial intermembrane space (C, EXP)
  GO:0016208 AMP binding (F, IDA)
  GO:0005524 ATP binding (F, IDA)
  GO:0005829 cytosol (C, IDA)

Solvent-accessible surface area: 20786 Å² total; per-residue (Å²): 118,70,90,37,2,60,0,0,0,10,5,6,26,12,3,24,28,54,56,6,2,66,51,0,68,126,41,1,104,8,9,74,6,29,15,7,74,16,13,28,56,20,10,84,162,22,42,102,43,0,1,21,0,40,68,19,35,37,50,57,24,154,13,55,28,79,15,34,8,65,4,1,83,51,31,17,76,100,50,90,49,13,145,63,5,4,0,0,15,10,2,6,39,62,50,60,14,0,93,77,0,37,93,18,0,132,130,74,53,47,68,13,60,52,0,0,22,1,87,20,109,49,118,51,0,29,34,41,6,70,4,35,5,7,4,29,88,56,48,84,40,20,14,113,117,105,61,67,18,176,107,124,83,92,2,74,106,67,30,96,70,7,31,57,0,6,22,72,58,91,120,25,5,111,122,54,0,57,57,17,55,73,58,9,102,54,4,13,71,27,0,101,159,67,61,31,72,8,6,1,65,4,45,87,79,64,82,71,6,46,60,42,0,31,119,81,9,60,45,145,131,71,71,24,0,57,0,0,0,12,8,4,17,14,4,23,22,56,42,4,1,61,60,0,73,120,73,0,102,3,6,78,6,17,12,4,80,14,19,31,53,5,14,88,134,20,48,89,34,0,8,27,0,46,76,26,31,43,52,62,28,138,21,52,40,66,18,16,8,49,1,0,72,44,31,14,74,113,37,115,39,14,151,60,8,3,0,0,20,10,6,6,57,52,60,55,23,0,88,85,0,41,97,20,1,142,136,73,51,41,72,12,48,56,0,0,19,1,84,17,97,41,132,61,0,21,67,44,4,83,2,48,10,1,1,15,58,63,35,82,34,23,20,119,112,121,61,74,19,188,106,138,95,86,3,82,105,67,40,80,66,4,28,116,11,94,57,18,50,48,122,19,5,115,152,61,3,63,51,24,72,80,78,16,118,57,3,11,68,31,0,94,162,79,60,29,74,12,20,4,63,2,46,82,82,45,79,66,6,52,57,38,0,43,121,82,9,62,30,167